Protein AF-0000000065892935 (afdb_homodimer)

Sequence (692 aa):
MLELHRVSKSFNGRTVLSDIHLTLENSRRTAIVGPSGSGKTTLLRLIAGFETPDTGVITLNGQTLCDNGFSVPAHQRRIGYVPQDGALFPHLCIADNIAFGLKGSKAEKQKRVDELMALVSLPTHLQKHSPHEISGGQQQRVALARALAQRPALMLLDEPFSALDTGLRAATRKAVMDVLQQANVASILVTHDQGEALSFADRVVVMREGQLSQSGSPWALYHQPNSEDIATFLGETLILNAQIDGGKADCLLGRIAVDRPTANGRVRIMLRPEQITIQDTEITSTAHMRATIRNVEFSGFVSTLTLRIHNAEADVIELKTVSHAAFIVGQQVSLSVNGAAHVFSQMLELHRVSKSFNGRTVLSDIHLTLENSRRTAIVGPSGSGKTTLLRLIAGFETPDTGVITLNGQTLCDNGFSVPAHQRRIGYVPQDGALFPHLCIADNIAFGLKGSKAEKQKRVDELMALVSLPTHLQKHSPHEISGGQQQRVALARALAQRPALMLLDEPFSALDTGLRAATRKAVMDVLQQANVASILVTHDQGEALSFADRVVVMREGQLSQSGSPWALYHQPNSEDIATFLGETLILNAQIDGGKADCLLGRIAVDRPTANGRVRIMLRPEQITIQDTEITSTAHMRATIRNVEFSGFVSTLTLRIHNAEADVIELKTVSHAAFIVGQQVSLSVNGAAHVFSQ

Secondary structure (DSSP, 8-state):
-EEEEEEEEEETTEEEEEEEEEEE-TT-EEEEE--TTSSHHHHHHHHHTSS--SEEEEEETTEEEEETTEE--GGGTTEEEE-TT----TTS-HHHHHHTT--S-HHHHHHHHHHHHHHTT--GGGGG--GGGS-HHHHHHHHHHHHHHT--SEEEEESTTTTS-HHHHHHHHHHHHHHHHHHT-EEEEEES-HHHHHHH-SEEEEEETTEEEEEE-HHHHHHS-SSHHHHHHHS--EEEEEEEETTEEEETTEEEEBS-TT--EEEEEEE-GGGEEEEE--TT-TTSEEEEEEEEEEETTEEEEEEEE-SSS--EEEEEEE--TT--TT-EEEEEE-S-BEEPP-/-EEEEEEEEEETTEEEEEEEEEEE-TT-EEEEE--TTSSHHHHHHHHHTSS--SEEEEEETTEEEEETTEE--GGGTTEEEE-TT----TTS-HHHHHHTT--S-HHHHHHHHHHHHHHTT--GGGGG--GGGS-HHHHHHHHHHHHHHT--SEEEEESTTTTS-HHHHHHHHHHHHHHHHHHT-EEEEEES-HHHHHHH-SEEEEEETTEEEEEE-HHHHHHS-SSHHHHHHHS--EEEEEEEETTEEEETTEEEEBS-TT--EEEEEEE-GGGEEEEE--TT-TTSEEEEEEEEEEETTEEEEEEEE-SSS-EEEEEEEE--TT--TT-EEEEEE-S-BEEPP-

Solvent-accessible surface area (backbone atoms only — not comparable to full-atom values): 35914 Å² total; per-residue (Å²): 63,42,38,35,44,48,29,21,32,61,55,97,83,42,75,42,31,50,60,32,72,46,76,42,62,68,54,37,35,33,15,42,33,34,60,87,86,19,33,63,67,60,51,52,30,39,74,49,32,79,40,76,61,73,36,36,32,34,32,47,67,86,40,75,41,28,45,80,90,44,67,51,52,34,91,76,62,51,53,20,63,28,46,63,83,24,74,71,54,72,90,32,29,44,44,51,45,28,37,54,86,62,76,75,51,72,66,56,39,50,51,51,37,52,50,36,31,53,55,58,70,42,66,76,84,48,35,78,35,40,53,86,77,48,52,67,50,55,40,34,39,46,24,49,33,24,31,52,61,69,64,34,67,33,37,39,31,37,34,67,55,72,75,34,44,61,64,55,31,59,56,51,50,50,39,52,50,50,49,37,60,73,66,53,34,18,33,39,36,33,36,53,46,44,45,58,37,30,45,67,21,62,30,32,32,35,31,50,85,14,28,73,74,52,70,36,38,38,68,53,43,68,64,58,39,81,40,70,67,55,36,46,56,57,35,78,60,44,75,40,65,26,40,31,56,92,30,27,27,45,36,95,81,39,81,40,45,39,71,52,47,83,52,71,43,83,44,48,31,38,38,49,39,70,32,50,45,80,39,75,53,62,92,66,70,88,86,46,39,42,27,31,29,69,38,76,39,45,32,63,62,37,22,40,34,33,30,38,36,73,48,97,69,72,41,77,46,72,43,53,42,75,42,56,92,81,72,45,69,71,39,58,30,25,41,46,76,54,74,57,29,32,62,50,75,130,62,42,37,35,43,49,28,22,34,60,55,97,85,43,76,41,32,50,60,30,71,47,77,42,62,70,56,35,35,32,15,42,33,32,59,86,87,18,34,64,66,58,53,52,29,40,74,49,30,80,39,77,62,74,36,36,33,34,31,46,66,86,39,73,40,29,46,82,90,45,67,51,51,34,93,75,62,48,53,18,62,28,46,62,82,25,74,70,55,72,90,31,27,43,43,51,46,26,38,53,88,60,77,75,51,74,66,56,40,49,50,49,38,52,52,36,32,55,57,56,69,43,66,74,84,48,36,79,33,40,53,87,77,49,52,67,49,54,39,33,40,46,25,47,34,22,30,51,60,72,64,34,68,32,36,38,31,36,34,65,54,72,74,34,44,61,62,54,31,59,55,49,51,50,38,51,50,50,50,38,59,74,66,53,34,18,33,39,35,34,37,54,45,43,45,58,35,30,46,66,22,62,30,32,33,34,31,50,86,15,28,74,74,52,71,37,38,37,67,53,43,68,64,57,40,82,40,70,67,56,36,47,55,57,36,78,61,44,74,40,65,25,40,32,56,92,31,27,27,44,36,94,80,39,80,40,43,39,71,53,49,82,52,71,42,82,44,46,32,38,38,49,40,69,32,50,47,78,39,76,53,63,91,67,68,87,86,45,40,44,26,31,30,71,36,77,38,47,33,63,63,36,21,39,32,32,31,39,35,71,47,99,68,73,42,75,46,72,41,57,41,72,42,56,91,82,70,45,71,72,40,59,30,26,43,45,76,55,75,56,29,34,62,50,74,129

InterPro domains:
  IPR003439 ABC transporter-like, ATP-binding domain [PF00005] (17-161)
  IPR003439 ABC transporter-like, ATP-binding domain [PS50893] (2-234)
  IPR003593 AAA+ ATPase domain [SM00382] (26-211)
  IPR008995 Molybdate/tungstate binding, C-terminal [SSF50331] (239-339)
  IPR013611 Transport-associated OB, type 2 [PF08402] (270-343)
  IPR015853 ABC transporter, ferric cation import, FbpC [cd03259] (2-216)
  IPR017871 ABC transporter-like, conserved site [PS00211] (134-148)
  IPR027417 P-loop containing nucleoside triphosphate hydrolase [G3DSA:3.40.50.300] (1-237)
  IPR027417 P-loop containing nucleoside triphosphate hydrolase [SSF52540] (1-237)
  IPR050093 ABC Transporter, Small Molecule Importer [PTHR42781] (2-337)

Structure (mmCIF, N/CA/C/O backbone):
data_AF-0000000065892935-model_v1
#
loop_
_entity.id
_entity.type
_entity.pdbx_description
1 polymer 'Fe(3+) ions import ATP-binding protein FbpC 2'
#
loop_
_atom_site.group_PDB
_atom_site.id
_atom_site.type_symbol
_atom_site.label_atom_id
_atom_site.label_alt_id
_atom_site.label_comp_id
_atom_site.label_asym_id
_atom_site.label_entity_id
_atom_site.label_seq_id
_atom_site.pdbx_PDB_ins_code
_atom_site.Cartn_x
_atom_site.Cartn_y
_atom_site.Cartn_z
_atom_site.occupancy
_atom_site.B_iso_or_equiv
_atom_site.auth_seq_id
_atom_site.auth_comp_id
_atom_site.auth_asym_id
_atom_site.auth_atom_id
_atom_site.pdbx_PDB_model_num
ATOM 1 N N . MET A 1 1 ? -1.928 30.531 8.023 1 86.81 1 MET A N 1
ATOM 2 C CA . MET A 1 1 ? -2.953 29.703 8.648 1 86.81 1 MET A CA 1
ATOM 3 C C . MET A 1 1 ? -4.145 29.516 7.719 1 86.81 1 MET A C 1
ATOM 5 O O . MET A 1 1 ? -4.586 30.469 7.066 1 86.81 1 MET A O 1
ATOM 9 N N . LEU A 1 2 ? -4.574 28.297 7.469 1 92.56 2 LEU A N 1
ATOM 10 C CA . LEU A 1 2 ? -5.773 28 6.688 1 92.56 2 LEU A CA 1
ATOM 11 C C . LEU A 1 2 ? -6.961 27.719 7.602 1 92.56 2 LEU A C 1
ATOM 13 O O . LEU A 1 2 ? -6.832 27 8.594 1 92.56 2 LEU A O 1
ATOM 17 N N . GLU A 1 3 ? -8.102 28.375 7.25 1 94.94 3 GLU A N 1
ATOM 18 C CA . GLU A 1 3 ? -9.312 28.156 8.031 1 94.94 3 GLU A CA 1
ATOM 19 C C . GLU A 1 3 ? -10.516 27.922 7.125 1 94.94 3 GLU A C 1
ATOM 21 O O . GLU A 1 3 ? -10.758 28.688 6.188 1 94.94 3 GLU A O 1
ATOM 26 N N . LEU A 1 4 ? -11.148 26.891 7.359 1 95.31 4 LEU A N 1
ATOM 27 C CA . LEU A 1 4 ? -12.445 26.609 6.75 1 95.31 4 LEU A CA 1
ATOM 28 C C . LEU A 1 4 ? -13.562 26.672 7.793 1 95.31 4 LEU A C 1
ATOM 30 O O . LEU A 1 4 ? -13.477 26.016 8.836 1 95.31 4 LEU A O 1
ATOM 34 N N . HIS A 1 5 ? -14.539 27.5 7.512 1 95.25 5 HIS A N 1
ATOM 35 C CA . HIS A 1 5 ? -15.672 27.641 8.414 1 95.25 5 HIS A CA 1
ATOM 36 C C . HIS A 1 5 ? -16.984 27.266 7.715 1 95.25 5 HIS A C 1
ATOM 38 O O . HIS A 1 5 ? -17.453 28 6.84 1 95.25 5 HIS A O 1
ATOM 44 N N . ARG A 1 6 ? -17.641 26.188 8.164 1 95.12 6 ARG A N 1
ATOM 45 C CA . ARG A 1 6 ? -18.953 25.734 7.727 1 95.12 6 ARG A CA 1
ATOM 46 C C . ARG A 1 6 ? -19.016 25.609 6.207 1 95.12 6 ARG A C 1
ATOM 48 O O . ARG A 1 6 ? -19.953 26.109 5.578 1 95.12 6 ARG A O 1
ATOM 55 N N . VAL A 1 7 ? -18.016 25.016 5.668 1 95.5 7 VAL A N 1
ATOM 56 C CA . VAL A 1 7 ? -17.938 24.875 4.215 1 95.5 7 VAL A CA 1
ATOM 57 C C . VAL A 1 7 ? -18.75 23.672 3.764 1 95.5 7 VAL A C 1
ATOM 59 O O . VAL A 1 7 ? -18.641 22.594 4.336 1 95.5 7 VAL A O 1
ATOM 62 N N . SER A 1 8 ? -19.641 23.875 2.826 1 96.25 8 SER A N 1
ATOM 63 C CA . SER A 1 8 ? -20.453 22.797 2.258 1 96.25 8 SER A CA 1
ATOM 64 C C . SER A 1 8 ? -20.469 22.859 0.735 1 96.25 8 SER A C 1
ATOM 66 O O . SER A 1 8 ? -20.266 23.938 0.15 1 96.25 8 SER A O 1
ATOM 68 N N . LYS A 1 9 ? -20.594 21.766 0.117 1 95.56 9 LYS A N 1
ATOM 69 C CA . LYS A 1 9 ? -20.641 21.688 -1.341 1 95.56 9 LYS A CA 1
ATOM 70 C C . LYS A 1 9 ? -21.531 20.531 -1.799 1 95.56 9 LYS A C 1
ATOM 72 O O . LYS A 1 9 ? -21.469 19.438 -1.259 1 95.56 9 LYS A O 1
ATOM 77 N N . SER A 1 10 ? -22.375 20.797 -2.705 1 94.75 10 SER A N 1
ATOM 78 C CA . SER A 1 10 ? -23.234 19.797 -3.348 1 94.75 10 SER A CA 1
ATOM 79 C C . SER A 1 10 ? -23.094 19.844 -4.867 1 94.75 10 SER A C 1
ATOM 81 O O . SER A 1 10 ? -22.75 20.891 -5.426 1 94.75 10 SER A O 1
ATOM 83 N N . PHE A 1 11 ? -23.172 18.688 -5.461 1 89.94 11 PHE A N 1
ATOM 84 C CA . PHE A 1 11 ? -23.234 18.594 -6.914 1 89.94 11 PHE A CA 1
ATOM 85 C C . PHE A 1 11 ? -24.562 17.953 -7.348 1 89.94 11 PHE A C 1
ATOM 87 O O . PHE A 1 11 ? -24.906 16.859 -6.906 1 89.94 11 PHE A O 1
ATOM 94 N N . ASN A 1 12 ? -25.203 18.547 -8.227 1 89.56 12 ASN A N 1
ATOM 95 C CA . ASN A 1 12 ? -26.469 18.031 -8.758 1 89.56 12 ASN A CA 1
ATOM 96 C C . ASN A 1 12 ? -27.375 17.516 -7.648 1 89.56 12 ASN A C 1
ATOM 98 O O . ASN A 1 12 ? -27.875 16.391 -7.727 1 89.56 12 ASN A O 1
ATOM 102 N N . GLY A 1 13 ? -27.391 18.125 -6.562 1 87.12 13 GLY A N 1
ATOM 103 C CA . GLY A 1 13 ? -28.297 17.797 -5.477 1 87.12 13 GLY A CA 1
ATOM 104 C C . GLY A 1 13 ? -27.688 16.844 -4.457 1 87.12 13 GLY A C 1
ATOM 105 O O . GLY A 1 13 ? -28.281 16.578 -3.414 1 87.12 13 GLY A O 1
ATOM 106 N N . ARG A 1 14 ? -26.609 16.328 -4.699 1 86.88 14 ARG A N 1
ATOM 107 C CA . ARG A 1 14 ? -25.953 15.422 -3.758 1 86.88 14 ARG A CA 1
ATOM 108 C C . ARG A 1 14 ? -24.891 16.156 -2.936 1 86.88 14 ARG A C 1
ATOM 110 O O . ARG A 1 14 ? -23.969 16.734 -3.492 1 86.88 14 ARG A O 1
ATOM 117 N N . THR A 1 15 ? -25.125 16.125 -1.643 1 91.81 15 THR A N 1
ATOM 118 C CA . THR A 1 15 ? -24.172 16.781 -0.757 1 91.81 15 THR A CA 1
ATOM 119 C C . THR A 1 15 ? -22.875 15.977 -0.664 1 91.81 15 THR A C 1
ATOM 121 O O . THR A 1 15 ? -22.906 14.797 -0.306 1 91.81 15 THR A O 1
ATOM 124 N N . VAL A 1 16 ? -21.781 16.562 -0.982 1 91.69 16 VAL A N 1
ATOM 125 C CA . VAL A 1 16 ? -20.484 15.906 -0.97 1 91.69 16 VAL A CA 1
ATOM 126 C C . VAL A 1 16 ? -19.703 16.312 0.278 1 91.69 16 VAL A C 1
ATOM 128 O O . VAL A 1 16 ? -19.047 15.484 0.908 1 91.69 16 VAL A O 1
ATOM 131 N N . LEU A 1 17 ? -19.766 17.547 0.588 1 95.81 17 LEU A N 1
ATOM 132 C CA . LEU A 1 17 ? -19.156 18.094 1.802 1 95.81 17 LEU A CA 1
ATOM 133 C C . LEU A 1 17 ? -20.203 18.812 2.648 1 95.81 17 LEU A C 1
ATOM 135 O O . LEU A 1 17 ? -21 19.594 2.121 1 95.81 17 LEU A O 1
ATOM 139 N N . SER A 1 18 ? -20.203 18.5 3.895 1 95.81 18 SER A N 1
ATOM 140 C CA . SER A 1 18 ? -21.203 19.078 4.789 1 95.81 18 SER A CA 1
ATOM 141 C C . SER A 1 18 ? -20.547 19.703 6.012 1 95.81 18 SER A C 1
ATOM 143 O O . SER A 1 18 ? -19.969 19 6.848 1 95.81 18 SER A O 1
ATOM 145 N N . ASP A 1 19 ? -20.641 21.016 6.113 1 95.19 19 ASP A N 1
ATOM 146 C CA . ASP A 1 19 ? -20.312 21.75 7.324 1 95.19 19 ASP A CA 1
ATOM 147 C C . ASP A 1 19 ? -18.875 21.453 7.773 1 95.19 19 ASP 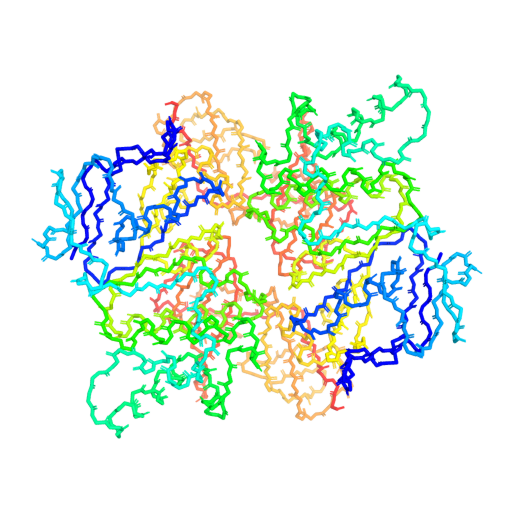A C 1
ATOM 149 O O . ASP A 1 19 ? -18.656 21.062 8.922 1 95.19 19 ASP A O 1
ATOM 153 N N . ILE A 1 20 ? -17.984 21.625 6.895 1 95.25 20 ILE A N 1
ATOM 154 C CA . ILE A 1 20 ? -16.594 21.312 7.137 1 95.25 20 ILE A CA 1
ATOM 155 C C . ILE A 1 20 ? -15.945 22.438 7.949 1 95.25 20 ILE A C 1
ATOM 157 O O . ILE A 1 20 ? -16.047 23.609 7.59 1 95.25 20 ILE A O 1
ATOM 161 N N . HIS A 1 21 ? -15.383 22.109 9.086 1 94.31 21 HIS A N 1
ATOM 162 C CA . HIS A 1 21 ? -14.539 22.984 9.898 1 94.31 21 HIS A CA 1
ATOM 163 C C . HIS A 1 21 ? -13.109 22.469 9.961 1 94.31 21 HIS A C 1
ATOM 165 O O . HIS A 1 21 ? -12.875 21.328 10.367 1 94.31 21 HIS A O 1
ATOM 171 N N . LEU A 1 22 ? -12.195 23.312 9.539 1 91.81 22 LEU A N 1
ATOM 172 C CA . LEU A 1 22 ? -10.797 22.906 9.531 1 91.81 22 LEU A CA 1
ATOM 173 C C . LEU A 1 22 ? -9.883 24.094 9.781 1 91.81 22 LEU A C 1
ATOM 175 O O . LEU A 1 22 ? -10.102 25.172 9.227 1 91.81 22 LEU A O 1
ATOM 179 N N . THR A 1 23 ? -8.969 23.984 10.672 1 90.25 23 THR A N 1
ATOM 180 C CA . THR A 1 23 ? -7.945 24.984 10.914 1 90.25 23 THR A CA 1
ATOM 181 C C . THR A 1 23 ? -6.555 24.375 10.852 1 90.25 23 THR A C 1
ATOM 183 O O . THR A 1 23 ? -6.289 23.359 11.5 1 90.25 23 THR A O 1
ATOM 186 N N . LEU A 1 24 ? -5.766 24.891 10.023 1 86.06 24 LEU A N 1
ATOM 187 C CA . LEU A 1 24 ? -4.383 24.453 9.891 1 86.06 24 LEU A CA 1
ATOM 188 C C . LEU A 1 24 ? -3.416 25.594 10.203 1 86.06 24 LEU A C 1
ATOM 190 O O . LEU A 1 24 ? -3.547 26.688 9.664 1 86.06 24 LEU A O 1
ATOM 194 N N . GLU A 1 25 ? -2.514 25.25 11.125 1 81.88 25 GLU A N 1
ATOM 195 C CA . GLU A 1 25 ? -1.486 26.234 11.461 1 81.88 25 GLU A CA 1
ATOM 196 C C . GLU A 1 25 ? -0.409 26.297 10.375 1 81.88 25 GLU A C 1
ATOM 198 O O . GLU A 1 25 ? -0.224 25.328 9.625 1 81.88 25 GLU A O 1
ATOM 203 N N . ASN A 1 26 ? 0.327 27.375 10.383 1 77.5 26 ASN A N 1
ATOM 204 C CA . ASN A 1 26 ? 1.416 27.562 9.43 1 77.5 26 ASN A CA 1
ATOM 205 C C . ASN A 1 26 ? 2.541 26.562 9.664 1 77.5 26 ASN A C 1
ATOM 207 O O . ASN A 1 26 ? 2.838 26.203 10.805 1 77.5 26 ASN A O 1
ATOM 211 N N . SER A 1 27 ? 3.123 26.125 8.609 1 71.62 27 SER A N 1
ATOM 212 C CA . SER A 1 27 ? 4.297 25.25 8.602 1 71.62 27 SER A CA 1
ATOM 213 C C . SER A 1 27 ? 3.955 23.859 9.125 1 71.62 27 SER A C 1
ATOM 215 O O . SER A 1 27 ? 4.844 23.125 9.555 1 71.62 27 SER A O 1
ATOM 217 N N . ARG A 1 28 ? 2.658 23.5 9.102 1 84.56 28 ARG A N 1
ATOM 218 C CA . ARG A 1 28 ? 2.266 22.172 9.516 1 84.56 28 ARG A CA 1
ATOM 219 C C . ARG A 1 28 ? 1.947 21.281 8.312 1 84.56 28 ARG A C 1
ATOM 221 O O . ARG A 1 28 ? 1.568 21.781 7.254 1 84.56 28 ARG A O 1
ATOM 228 N N . ARG A 1 29 ? 2.268 20.125 8.523 1 90.38 29 ARG A N 1
ATOM 229 C CA . ARG A 1 29 ? 1.86 19.109 7.555 1 90.38 29 ARG A CA 1
ATOM 230 C C . ARG A 1 29 ? 0.602 18.391 8.016 1 90.38 29 ARG A C 1
ATOM 232 O O . ARG A 1 29 ? 0.603 17.734 9.062 1 90.38 29 ARG A O 1
ATOM 239 N N . THR A 1 30 ? -0.402 18.531 7.223 1 93.81 30 THR A N 1
ATOM 240 C CA . THR A 1 30 ? -1.68 17.906 7.543 1 93.81 30 THR A CA 1
ATOM 241 C C . THR A 1 30 ? -2.043 16.844 6.5 1 93.81 30 THR A C 1
ATOM 243 O O . THR A 1 30 ? -1.854 17.062 5.301 1 93.81 30 THR A O 1
ATOM 246 N N . ALA A 1 31 ? -2.479 15.734 6.957 1 95.31 31 ALA A N 1
ATOM 247 C CA . ALA A 1 31 ? -3 14.703 6.059 1 95.31 31 ALA A CA 1
ATOM 248 C C . ALA A 1 31 ? -4.496 14.5 6.273 1 95.31 31 ALA A C 1
ATOM 250 O O . ALA A 1 31 ? -4.965 14.445 7.414 1 95.31 31 ALA A O 1
ATOM 251 N N . ILE A 1 32 ? -5.211 14.523 5.234 1 94.88 32 ILE A N 1
ATOM 252 C CA . ILE A 1 32 ? -6.625 14.164 5.242 1 94.88 32 ILE A CA 1
ATOM 253 C C . ILE A 1 32 ? -6.805 12.766 4.656 1 94.88 32 ILE A C 1
ATOM 255 O O . ILE A 1 32 ? -6.465 12.523 3.496 1 94.88 32 ILE A O 1
ATOM 259 N N . VAL A 1 33 ? -7.293 11.914 5.504 1 93.31 33 VAL A N 1
ATOM 260 C CA . VAL A 1 33 ? -7.441 10.523 5.082 1 93.31 33 VAL A CA 1
ATOM 261 C C . VAL A 1 33 ? -8.914 10.117 5.137 1 93.31 33 VAL A C 1
ATOM 263 O O . VAL A 1 33 ? -9.672 10.625 5.969 1 93.31 33 VAL A O 1
ATOM 266 N N . GLY A 1 34 ? -9.312 9.289 4.234 1 88.88 34 GLY A N 1
ATOM 267 C CA . GLY A 1 34 ? -10.68 8.797 4.133 1 88.88 34 GLY A CA 1
ATOM 268 C C . GLY A 1 34 ? -10.891 7.871 2.949 1 88.88 34 GLY A C 1
ATOM 269 O O . GLY A 1 34 ? -10.039 7.785 2.061 1 88.88 34 GLY A O 1
ATOM 270 N N . PRO A 1 35 ? -11.953 7.121 3.033 1 82.19 35 PRO A N 1
ATOM 271 C CA . PRO A 1 35 ? -12.234 6.211 1.92 1 82.19 35 PRO A CA 1
ATOM 272 C C . PRO A 1 35 ? -12.508 6.949 0.611 1 82.19 35 PRO A C 1
ATOM 274 O O . PRO A 1 35 ? -12.648 8.18 0.606 1 82.19 35 PRO A O 1
ATOM 277 N N . SER A 1 36 ? -12.438 6.18 -0.424 1 76.75 36 SER A N 1
ATOM 278 C CA . SER A 1 36 ? -12.766 6.766 -1.721 1 76.75 36 SER A CA 1
ATOM 279 C C . SER A 1 36 ? -14.164 7.363 -1.719 1 76.75 36 SER A C 1
ATOM 281 O O . SER A 1 36 ? -15.094 6.781 -1.159 1 76.75 36 SER A O 1
ATOM 283 N N . GLY A 1 37 ? -14.297 8.469 -2.26 1 77 37 GLY A N 1
ATOM 284 C CA . GLY A 1 37 ? -15.602 9.102 -2.379 1 77 37 GLY A CA 1
ATOM 285 C C . GLY A 1 37 ? -15.984 9.914 -1.154 1 77 37 GLY A C 1
ATOM 286 O O . GLY A 1 37 ? -17.109 10.406 -1.059 1 77 37 GLY A O 1
ATOM 287 N N . SER A 1 38 ? -15.086 10.07 -0.244 1 85.06 38 SER A N 1
ATOM 288 C CA . SER A 1 38 ? -15.422 10.766 0.994 1 85.06 38 SER A CA 1
ATOM 289 C C . SER A 1 38 ? -15.414 12.281 0.8 1 85.06 38 SER A C 1
ATOM 291 O O . SER A 1 38 ? -15.852 13.023 1.679 1 85.06 38 SER A O 1
ATOM 293 N N . GLY A 1 39 ? -14.891 12.781 -0.336 1 89.81 39 GLY A N 1
ATOM 294 C CA . GLY A 1 39 ? -14.922 14.203 -0.626 1 89.81 39 GLY A CA 1
ATOM 295 C C . GLY A 1 39 ? -13.562 14.867 -0.501 1 89.81 39 GLY A C 1
ATOM 296 O O . GLY A 1 39 ? -13.461 16.094 -0.582 1 89.81 39 GLY A O 1
ATOM 297 N N . LYS A 1 40 ? -12.516 14.117 -0.286 1 92.06 40 LYS A N 1
ATOM 298 C CA . LYS A 1 40 ? -11.18 14.648 -0.055 1 92.06 40 LYS A CA 1
ATOM 299 C C . LYS A 1 40 ? -10.734 15.539 -1.213 1 92.06 40 LYS A C 1
ATOM 301 O O . LYS A 1 40 ? -10.281 16.672 -0.999 1 92.06 40 LYS A O 1
ATOM 306 N N . THR A 1 41 ? -10.938 15.047 -2.438 1 89.44 41 THR A N 1
ATOM 307 C CA . THR A 1 41 ? -10.539 15.797 -3.625 1 89.44 41 THR A CA 1
ATOM 308 C C . THR A 1 41 ? -11.367 17.078 -3.758 1 89.44 41 THR A C 1
ATOM 310 O O . THR A 1 41 ? -10.828 18.141 -4.086 1 89.44 41 THR A O 1
ATOM 313 N N . THR A 1 42 ? -12.633 16.984 -3.549 1 92.88 42 THR A N 1
ATOM 314 C CA . THR A 1 42 ? -13.508 18.156 -3.596 1 92.88 42 THR A CA 1
ATOM 315 C C . THR A 1 42 ? -13.039 19.219 -2.602 1 92.88 42 THR A C 1
ATOM 317 O O . THR A 1 42 ? -12.992 20.406 -2.928 1 92.88 42 THR A O 1
ATOM 320 N N . LEU A 1 43 ? -12.695 18.75 -1.457 1 94.88 43 LEU A N 1
ATOM 321 C CA . LEU A 1 43 ? -12.211 19.672 -0.43 1 94.88 43 LEU A CA 1
ATOM 322 C C . LEU A 1 43 ? -10.969 20.406 -0.903 1 94.88 43 LEU A C 1
ATOM 324 O O . LEU A 1 43 ? -10.883 21.641 -0.771 1 94.88 43 LEU A O 1
ATOM 328 N N . LEU A 1 44 ? -9.992 19.703 -1.475 1 95.12 44 LEU A N 1
ATOM 329 C CA . LEU A 1 44 ? -8.766 20.328 -1.972 1 95.12 44 LEU A CA 1
ATOM 330 C C . LEU A 1 44 ? -9.078 21.344 -3.074 1 95.12 44 LEU A C 1
ATOM 332 O O . LEU A 1 44 ? -8.484 22.422 -3.121 1 95.12 44 LEU A O 1
ATOM 336 N N . ARG A 1 45 ? -10.023 21.016 -3.879 1 94.38 45 ARG A N 1
ATOM 337 C CA . ARG A 1 45 ? -10.383 21.891 -4.996 1 94.38 45 ARG A CA 1
ATOM 338 C C . ARG A 1 45 ? -11.062 23.156 -4.508 1 94.38 45 ARG A C 1
ATOM 340 O O . ARG A 1 45 ? -10.914 24.219 -5.121 1 94.38 45 ARG A O 1
ATOM 347 N N . LEU A 1 46 ? -11.812 23.031 -3.486 1 95.38 46 LEU A N 1
ATOM 348 C CA . LEU A 1 46 ? -12.406 24.219 -2.881 1 95.38 46 LEU A CA 1
ATOM 349 C C . LEU A 1 46 ? -11.336 25.156 -2.33 1 95.38 46 LEU A C 1
ATOM 351 O O . LEU A 1 46 ? -11.398 26.375 -2.529 1 95.38 46 LEU A O 1
ATOM 355 N N . ILE A 1 47 ? -10.352 24.547 -1.675 1 95.56 47 ILE A N 1
ATOM 356 C CA . ILE A 1 47 ? -9.266 25.328 -1.09 1 95.56 47 ILE A CA 1
ATOM 357 C C . ILE A 1 47 ? -8.438 25.969 -2.199 1 95.56 47 ILE A C 1
ATOM 359 O O . ILE A 1 47 ? -8.102 27.156 -2.129 1 95.56 47 ILE A O 1
ATOM 363 N N . ALA A 1 48 ? -8.18 25.234 -3.238 1 94 48 ALA A N 1
ATOM 364 C CA . ALA A 1 48 ? -7.363 25.703 -4.355 1 94 48 ALA A CA 1
ATOM 365 C C . ALA A 1 48 ? -8.102 26.75 -5.184 1 94 48 ALA A C 1
ATOM 367 O O . ALA A 1 48 ? -7.484 27.516 -5.926 1 94 48 ALA A O 1
ATOM 368 N N . GLY A 1 49 ? -9.406 26.703 -5.16 1 94.31 49 GLY A N 1
ATOM 369 C CA . GLY A 1 49 ? -10.203 27.656 -5.902 1 94.31 49 GLY A CA 1
ATOM 370 C C . GLY A 1 49 ? -10.68 27.141 -7.246 1 94.31 49 GLY A C 1
ATOM 371 O O . GLY A 1 49 ? -11.133 27.906 -8.094 1 94.31 49 GLY A O 1
ATOM 372 N N . PHE A 1 50 ? -10.562 25.844 -7.434 1 92.81 50 PHE A N 1
ATOM 373 C CA . PHE A 1 50 ? -11.039 25.219 -8.664 1 92.81 50 PHE A CA 1
ATOM 374 C C . PHE A 1 50 ? -12.539 24.969 -8.594 1 92.81 50 PHE A C 1
ATOM 376 O O . PHE A 1 50 ? -13.188 24.734 -9.617 1 92.81 50 PHE A O 1
ATOM 383 N N . GLU A 1 51 ? -13.086 24.953 -7.434 1 92.06 51 GLU A N 1
ATOM 384 C CA . GLU A 1 51 ? -14.508 24.859 -7.137 1 92.06 51 GLU A CA 1
ATOM 385 C C . GLU A 1 51 ? -14.938 25.891 -6.102 1 92.06 51 GLU A C 1
ATOM 387 O O . GLU A 1 51 ? -14.109 26.375 -5.324 1 92.06 51 GLU A O 1
ATOM 392 N N . THR A 1 52 ? -16.172 26.266 -6.191 1 93.56 52 THR A N 1
ATOM 393 C CA . THR A 1 52 ? -16.719 27.219 -5.23 1 93.56 52 THR A CA 1
ATOM 394 C C . THR A 1 52 ? -17.656 26.531 -4.246 1 93.56 52 THR A C 1
ATOM 396 O O . THR A 1 52 ? -18.547 25.781 -4.652 1 93.56 52 THR A O 1
ATOM 399 N N . PRO A 1 53 ? -17.422 26.734 -3.051 1 95.25 53 PRO A N 1
ATOM 400 C CA . PRO A 1 53 ? -18.344 26.156 -2.074 1 95.25 53 PRO A CA 1
ATOM 401 C C . PRO A 1 53 ? -19.75 26.75 -2.158 1 95.25 53 PRO A C 1
ATOM 403 O O . PRO A 1 53 ? -19.906 27.875 -2.637 1 95.25 53 PRO A O 1
ATOM 406 N N . ASP A 1 54 ? -20.734 25.953 -1.73 1 94.56 54 ASP A N 1
ATOM 407 C CA . ASP A 1 54 ? -22.109 26.453 -1.664 1 94.56 54 ASP A CA 1
ATOM 408 C C . ASP A 1 54 ? -22.297 27.391 -0.464 1 94.56 54 ASP A C 1
ATOM 410 O O . ASP A 1 54 ? -23.016 28.375 -0.549 1 94.56 54 ASP A O 1
ATOM 414 N N . THR A 1 55 ? -21.672 27.016 0.591 1 94.5 55 THR A N 1
ATOM 415 C CA . THR A 1 55 ? -21.703 27.828 1.811 1 94.5 55 THR A CA 1
ATOM 416 C C . THR A 1 55 ? -20.375 27.734 2.545 1 94.5 55 THR A C 1
ATOM 418 O O . THR A 1 55 ? -19.562 26.844 2.279 1 94.5 55 THR A O 1
ATOM 421 N N . GLY A 1 56 ? -20.156 28.734 3.355 1 95.38 56 GLY A N 1
ATOM 422 C CA . GLY A 1 56 ? -18.984 28.719 4.215 1 95.38 56 GLY A CA 1
ATOM 423 C C . GLY A 1 56 ? -17.906 29.703 3.789 1 95.38 56 GLY A C 1
ATOM 424 O O . GLY A 1 56 ? -18.094 30.453 2.832 1 95.38 56 GLY A O 1
ATOM 425 N N . VAL A 1 57 ? -16.891 29.766 4.609 1 96.56 57 VAL A N 1
ATOM 426 C CA . VAL A 1 57 ? -15.812 30.734 4.398 1 96.56 57 VAL A CA 1
ATOM 427 C C . VAL A 1 57 ? -14.461 30.016 4.43 1 96.56 57 VAL A C 1
ATOM 429 O O . VAL A 1 57 ? -14.242 29.125 5.254 1 96.56 57 VAL A O 1
ATOM 432 N N . ILE A 1 58 ? -13.625 30.312 3.527 1 96.31 58 ILE A N 1
ATOM 433 C CA . ILE A 1 58 ? -12.242 29.844 3.496 1 96.31 58 ILE A CA 1
ATOM 434 C C . ILE A 1 58 ? -11.297 31.031 3.6 1 96.31 58 ILE A C 1
ATOM 436 O O . ILE A 1 58 ? -11.422 32 2.848 1 96.31 58 ILE A O 1
ATOM 440 N N . THR A 1 59 ? -10.43 30.984 4.547 1 95.62 59 THR A N 1
ATOM 441 C CA . THR A 1 59 ? -9.438 32.031 4.734 1 95.62 59 THR A CA 1
ATOM 442 C C . THR A 1 59 ? -8.031 31.438 4.785 1 95.62 59 THR A C 1
ATOM 444 O O . THR A 1 59 ? -7.836 30.328 5.273 1 95.62 59 THR A O 1
ATOM 447 N N . LEU A 1 60 ? -7.074 32.156 4.234 1 93.06 60 LEU A N 1
ATOM 448 C CA . LEU A 1 60 ? -5.664 31.781 4.254 1 93.06 60 LEU A CA 1
ATOM 449 C C . LEU A 1 60 ? -4.789 32.969 4.668 1 93.06 60 LEU A C 1
ATOM 451 O O . LEU A 1 60 ? -4.789 34 4.008 1 93.06 60 LEU A O 1
ATOM 455 N N . ASN A 1 61 ? -4.074 32.75 5.734 1 90.69 61 ASN A N 1
ATOM 456 C CA . ASN A 1 61 ? -3.201 33.781 6.27 1 90.69 61 ASN A CA 1
ATOM 457 C C . ASN A 1 61 ? -3.945 35.125 6.434 1 90.69 61 ASN A C 1
ATOM 459 O O . ASN A 1 61 ? -3.457 36.156 6.008 1 90.69 61 ASN A O 1
ATOM 463 N N . GLY A 1 62 ? -5.137 35 6.844 1 89.38 62 GLY A N 1
ATOM 464 C CA . GLY A 1 62 ? -5.918 36.188 7.137 1 89.38 62 GLY A CA 1
ATOM 465 C C . GLY A 1 62 ? -6.676 36.719 5.93 1 89.38 62 GLY A C 1
ATOM 466 O O . GLY A 1 62 ? -7.512 37.625 6.062 1 89.38 62 GLY A O 1
ATOM 467 N N . GLN A 1 63 ? -6.395 36.219 4.805 1 92.5 63 GLN A N 1
ATOM 468 C CA . GLN A 1 63 ? -7.082 36.656 3.594 1 92.5 63 GLN A CA 1
ATOM 469 C C . GLN A 1 63 ? -8.25 35.75 3.266 1 92.5 63 GLN A C 1
ATOM 471 O O . GLN A 1 63 ? -8.094 34.531 3.229 1 92.5 63 GLN A O 1
ATOM 476 N N . THR A 1 64 ? -9.359 36.375 3.027 1 94.94 64 THR A N 1
ATOM 477 C CA . THR A 1 64 ? -10.539 35.625 2.662 1 94.94 64 THR A CA 1
ATOM 478 C C . THR A 1 64 ? -10.453 35.156 1.211 1 94.94 64 THR A C 1
ATOM 480 O O . THR A 1 64 ? -10.32 35.969 0.299 1 94.94 64 THR A O 1
ATOM 483 N N . LEU A 1 65 ? -10.469 33.875 1.02 1 95.25 65 LEU A N 1
ATOM 484 C CA . LEU A 1 65 ? -10.422 33.281 -0.32 1 95.25 65 LEU A CA 1
ATOM 485 C C . LEU A 1 65 ? -11.82 33.125 -0.894 1 95.25 65 LEU A C 1
ATOM 487 O O . LEU A 1 65 ? -12.016 33.188 -2.109 1 95.25 65 LEU A O 1
ATOM 491 N N . CYS A 1 66 ? -12.695 32.75 -0.018 1 93.56 66 CYS A N 1
ATOM 492 C CA . CYS A 1 66 ? -14.094 32.594 -0.419 1 93.56 66 CYS A CA 1
ATOM 493 C C . CYS A 1 66 ? -15.031 32.938 0.736 1 93.56 66 CYS A C 1
ATOM 495 O O . CYS A 1 66 ? -14.734 32.625 1.891 1 93.56 66 CYS A O 1
ATOM 497 N N . ASP A 1 67 ? -16.109 33.719 0.429 1 91.94 67 ASP A N 1
ATOM 498 C CA . ASP A 1 67 ? -17.125 34.125 1.401 1 91.94 67 ASP A CA 1
ATOM 499 C C . ASP A 1 67 ? -18.469 34.375 0.723 1 91.94 67 ASP A C 1
ATOM 501 O O . ASP A 1 67 ? -18.703 35.438 0.172 1 91.94 67 ASP A O 1
ATOM 505 N N . ASN A 1 68 ? -19.422 33.594 0.926 1 83.31 68 ASN A N 1
ATOM 506 C CA . ASN A 1 68 ? -20.797 33.719 0.446 1 83.31 68 ASN A CA 1
ATOM 507 C C . ASN A 1 68 ? -20.891 34.625 -0.784 1 83.31 68 ASN A C 1
ATOM 509 O O . ASN A 1 68 ? -21.453 35.688 -0.722 1 83.31 68 ASN A O 1
ATOM 513 N N . GLY A 1 69 ? -20.391 34.25 -1.858 1 80.88 69 GLY A N 1
ATOM 514 C CA . GLY A 1 69 ? -20.5 34.969 -3.123 1 80.88 69 GLY A CA 1
ATOM 515 C C . GLY A 1 69 ? -19.172 35.5 -3.631 1 80.88 69 GLY A C 1
ATOM 516 O O . GLY A 1 69 ? -19.062 35.938 -4.781 1 80.88 69 GLY A O 1
ATOM 517 N N . PHE A 1 70 ? -18.266 35.625 -2.746 1 89.88 70 PHE A N 1
ATOM 518 C CA . PHE A 1 70 ? -16.922 36.062 -3.129 1 89.88 70 PHE A CA 1
ATOM 519 C C . PHE A 1 70 ? -15.977 34.875 -3.217 1 89.88 70 PHE A C 1
ATOM 521 O O . PHE A 1 70 ? -16.031 33.969 -2.385 1 89.88 70 PHE A O 1
ATOM 528 N N . SER A 1 71 ? -15.156 34.906 -4.309 1 92.94 71 SER A N 1
ATOM 529 C CA . SER A 1 71 ? -14.172 33.844 -4.438 1 92.94 71 SER A CA 1
ATOM 530 C C . SER A 1 71 ? -12.938 34.312 -5.199 1 92.94 71 SER A C 1
ATOM 532 O O . SER A 1 71 ? -13.055 34.844 -6.297 1 92.94 71 SER A O 1
ATOM 534 N N . VAL A 1 72 ? -11.82 34.25 -4.527 1 93.94 72 VAL A N 1
ATOM 535 C CA . VAL A 1 72 ? -10.555 34.531 -5.195 1 93.94 72 VAL A CA 1
ATOM 536 C C . VAL A 1 72 ? -10.227 33.406 -6.176 1 93.94 72 VAL A C 1
ATOM 538 O O . VAL A 1 72 ? -10.25 32.25 -5.809 1 93.94 72 VAL A O 1
ATOM 541 N N . PRO A 1 73 ? -9.945 33.781 -7.383 1 92.19 73 PRO A N 1
ATOM 542 C CA . PRO A 1 73 ? -9.609 32.719 -8.336 1 92.19 73 PRO A CA 1
ATOM 543 C C . PRO A 1 73 ? -8.32 31.984 -7.973 1 92.19 73 PRO A C 1
ATOM 545 O O . PRO A 1 73 ? -7.465 32.531 -7.277 1 92.19 73 PRO A O 1
ATOM 548 N N . ALA A 1 74 ? -8.18 30.766 -8.438 1 90.19 74 ALA A N 1
ATOM 549 C CA . ALA A 1 74 ? -7.098 29.859 -8.086 1 90.19 74 ALA A CA 1
ATOM 550 C C . ALA A 1 74 ? -5.734 30.5 -8.336 1 90.19 74 ALA A C 1
ATOM 552 O O . ALA A 1 74 ? -4.844 30.438 -7.484 1 90.19 74 ALA A O 1
ATOM 553 N N . HIS A 1 75 ? -5.582 31.188 -9.477 1 85.56 75 HIS A N 1
ATOM 554 C CA . HIS A 1 75 ? -4.285 31.703 -9.891 1 85.56 75 HIS A CA 1
ATOM 555 C C . HIS A 1 75 ? -3.838 32.875 -9.008 1 85.56 75 HIS A C 1
ATOM 557 O O . HIS A 1 75 ? -2.674 33.25 -9.039 1 85.56 75 HIS A O 1
ATOM 563 N N . GLN A 1 76 ? -4.734 33.344 -8.164 1 89.56 76 GLN A N 1
ATOM 564 C CA . GLN A 1 76 ? -4.422 34.469 -7.297 1 89.56 76 GLN A CA 1
ATOM 565 C C . GLN A 1 76 ? -4.27 34.031 -5.844 1 89.56 76 GLN A C 1
ATOM 567 O O . GLN A 1 76 ? -3.979 34.844 -4.965 1 89.56 76 GLN A O 1
ATOM 572 N N . ARG A 1 77 ? -4.406 32.781 -5.547 1 91.5 77 ARG A N 1
ATOM 573 C CA . ARG A 1 77 ? -4.398 32.281 -4.168 1 91.5 77 ARG A CA 1
ATOM 574 C C . ARG A 1 77 ? -2.984 31.953 -3.711 1 91.5 77 ARG A C 1
ATOM 576 O O . ARG A 1 77 ? -2.74 31.766 -2.516 1 91.5 77 ARG A O 1
ATOM 583 N N . ARG A 1 78 ? -2.068 31.844 -4.602 1 88.5 78 ARG A N 1
ATOM 584 C CA . ARG A 1 78 ? -0.686 31.469 -4.305 1 88.5 78 ARG A CA 1
ATOM 585 C C . ARG A 1 78 ? -0.612 30.109 -3.621 1 88.5 78 ARG A C 1
ATOM 587 O O . ARG A 1 78 ? 0.085 29.953 -2.617 1 88.5 78 ARG A O 1
ATOM 594 N N . ILE A 1 79 ? -1.426 29.25 -4.07 1 91.75 79 ILE A N 1
ATOM 595 C CA . ILE A 1 79 ? -1.464 27.891 -3.555 1 91.75 79 ILE A CA 1
ATOM 596 C C . ILE A 1 79 ? -0.904 26.922 -4.598 1 91.75 79 ILE A C 1
ATOM 598 O O . ILE A 1 79 ? -1.259 27 -5.777 1 91.75 79 ILE A O 1
ATOM 602 N N . GLY A 1 80 ? 0.09 26.156 -4.145 1 90.81 80 GLY A N 1
ATOM 603 C CA . GLY A 1 80 ? 0.556 25.062 -4.996 1 90.81 80 GLY A CA 1
ATOM 604 C C . GLY A 1 80 ? -0.353 23.844 -4.965 1 90.81 80 GLY A C 1
ATOM 605 O O . GLY A 1 80 ? -0.804 23.438 -3.895 1 90.81 80 GLY A O 1
ATOM 606 N N . TYR A 1 81 ? -0.623 23.312 -6.125 1 91.44 81 TYR A N 1
ATOM 607 C CA . TYR A 1 81 ? -1.523 22.172 -6.246 1 91.44 81 TYR A CA 1
ATOM 608 C C . TYR A 1 81 ? -0.907 21.078 -7.109 1 91.44 81 TYR A C 1
ATOM 610 O O . TYR A 1 81 ? -0.444 21.344 -8.219 1 91.44 81 TYR A O 1
ATOM 618 N N . VAL A 1 82 ? -0.845 19.922 -6.473 1 90.12 82 VAL A N 1
ATOM 619 C CA . VAL A 1 82 ? -0.424 18.75 -7.219 1 90.12 82 VAL A CA 1
ATOM 620 C C . VAL A 1 82 ? -1.597 17.781 -7.355 1 90.12 82 VAL A C 1
ATOM 622 O O . VAL A 1 82 ? -1.957 17.094 -6.398 1 90.12 82 VAL A O 1
ATOM 625 N N . PRO A 1 83 ? -2.098 17.688 -8.602 1 87.88 83 PRO A N 1
ATOM 626 C CA . PRO A 1 83 ? -3.207 16.766 -8.812 1 87.88 83 PRO A CA 1
ATOM 627 C C . PRO A 1 83 ? -2.75 15.305 -8.867 1 87.88 83 PRO A C 1
ATOM 629 O O . PRO A 1 83 ? -1.555 15.031 -9 1 87.88 83 PRO A O 1
ATOM 632 N N . GLN A 1 84 ? -3.721 14.469 -8.781 1 77.44 84 GLN A N 1
ATOM 633 C CA . GLN A 1 84 ? -3.471 13.031 -8.766 1 77.44 84 GLN A CA 1
ATOM 634 C C . GLN A 1 84 ? -2.76 12.586 -10.039 1 77.44 84 GLN A C 1
ATOM 636 O O . GLN A 1 84 ? -1.847 11.758 -9.992 1 77.44 84 GLN A O 1
ATOM 641 N N . ASP A 1 85 ? -3.062 13.148 -11.125 1 77.12 85 ASP A N 1
ATOM 642 C CA . ASP A 1 85 ? -2.479 12.734 -12.398 1 77.12 85 ASP A CA 1
ATOM 643 C C . ASP A 1 85 ? -1.3 13.625 -12.773 1 77.12 85 ASP A C 1
ATOM 645 O O . ASP A 1 85 ? -0.725 13.477 -13.852 1 77.12 85 ASP A O 1
ATOM 649 N N . GLY A 1 86 ? -0.901 14.461 -11.883 1 78.75 86 GLY A N 1
ATOM 650 C CA . GLY A 1 86 ? 0.209 15.375 -12.102 1 78.75 86 GLY A CA 1
ATOM 651 C C . GLY A 1 86 ? -0.15 16.547 -13 1 78.75 86 GLY A C 1
ATOM 652 O O . GLY A 1 86 ? 0.248 17.688 -12.734 1 78.75 86 GLY A O 1
ATOM 653 N N . ALA A 1 87 ? -0.878 16.266 -14.047 1 79.94 87 ALA A N 1
ATOM 654 C CA . ALA A 1 87 ? -1.389 17.266 -14.992 1 79.94 87 ALA A CA 1
ATOM 655 C C . ALA A 1 87 ? -0.25 18.078 -15.602 1 79.94 87 ALA A C 1
ATOM 657 O O . ALA A 1 87 ? -0.281 19.312 -15.586 1 79.94 87 ALA A O 1
ATOM 658 N N . LEU A 1 88 ? 0.758 17.391 -16.109 1 90.25 88 LEU A N 1
ATOM 659 C CA . LEU A 1 88 ? 1.872 18.078 -16.75 1 90.25 88 LEU A CA 1
ATOM 660 C C . LEU A 1 88 ? 1.461 18.625 -18.125 1 90.25 88 LEU A C 1
ATOM 662 O O . LEU A 1 88 ? 0.552 18.094 -18.766 1 90.25 88 LEU A O 1
ATOM 666 N N . PHE A 1 89 ? 2.068 19.734 -18.5 1 90.69 89 PHE A N 1
ATOM 667 C CA . PHE A 1 89 ? 1.848 20.266 -19.828 1 90.69 89 PHE A CA 1
ATOM 668 C C . PHE A 1 89 ? 2.529 19.391 -20.875 1 90.69 89 PHE A C 1
ATOM 670 O O . PHE A 1 89 ? 3.758 19.344 -20.953 1 90.69 89 PHE A O 1
ATOM 677 N N . PRO A 1 90 ? 1.714 18.781 -21.641 1 90.06 90 PRO A N 1
ATOM 678 C CA . PRO A 1 90 ? 2.291 17.812 -22.562 1 90.06 90 PRO A CA 1
ATOM 679 C C . PRO A 1 90 ? 3.195 18.453 -23.609 1 90.06 90 PRO A C 1
ATOM 681 O O . PRO A 1 90 ? 4.07 17.797 -24.172 1 90.06 90 PRO A O 1
ATOM 684 N N . HIS A 1 91 ? 3.002 19.734 -23.859 1 91.75 91 HIS A N 1
ATOM 685 C CA . HIS A 1 91 ? 3.729 20.422 -24.922 1 91.75 91 HIS A CA 1
ATOM 686 C C . HIS A 1 91 ? 5.016 21.031 -24.391 1 91.75 91 HIS A C 1
ATOM 688 O O . HIS A 1 91 ? 5.785 21.625 -25.156 1 91.75 91 HIS A O 1
ATOM 694 N N . LEU A 1 92 ? 5.262 20.984 -23.172 1 94 92 LEU A N 1
ATOM 695 C CA . LEU A 1 92 ? 6.473 21.531 -22.562 1 94 92 LEU A CA 1
ATOM 696 C C . LEU A 1 92 ? 7.418 20.406 -22.141 1 94 92 LEU A C 1
ATOM 698 O O . LEU A 1 92 ? 6.973 19.328 -21.766 1 94 92 LEU A O 1
ATOM 702 N N . CYS A 1 93 ? 8.602 20.75 -22.266 1 95.38 93 CYS A N 1
ATOM 703 C CA . CYS A 1 93 ? 9.578 19.797 -21.719 1 95.38 93 CYS A CA 1
ATOM 704 C C . CYS A 1 93 ? 9.578 19.844 -20.203 1 95.38 93 CYS A C 1
ATOM 706 O O . CYS A 1 93 ? 8.891 20.672 -19.594 1 95.38 93 CYS A O 1
ATOM 708 N N . ILE A 1 94 ? 10.273 19 -19.594 1 95.19 94 ILE A N 1
ATOM 709 C CA . ILE A 1 94 ? 10.289 18.844 -18.141 1 95.19 94 ILE A CA 1
ATOM 710 C C . ILE A 1 94 ? 10.758 20.156 -17.5 1 95.19 94 ILE A C 1
ATOM 712 O O . ILE A 1 94 ? 10.125 20.656 -16.562 1 95.19 94 ILE A O 1
ATOM 716 N N . ALA A 1 95 ? 11.82 20.703 -18.031 1 95.81 95 ALA A N 1
ATOM 717 C CA . ALA A 1 95 ? 12.352 21.953 -17.484 1 95.81 95 ALA A CA 1
ATOM 718 C C . ALA A 1 95 ? 11.328 23.078 -17.594 1 95.81 95 ALA A C 1
ATOM 720 O O . ALA A 1 95 ? 11.141 23.859 -16.656 1 95.81 95 ALA A O 1
ATOM 721 N N . ASP A 1 96 ? 10.648 23.109 -18.672 1 94.56 96 ASP A N 1
ATOM 722 C CA . ASP A 1 96 ? 9.664 24.156 -18.906 1 94.56 96 ASP A CA 1
ATOM 723 C C . ASP A 1 96 ? 8.43 23.953 -18.031 1 94.56 96 ASP A C 1
ATOM 725 O O . ASP A 1 96 ? 7.789 24.922 -17.609 1 94.56 96 ASP A O 1
ATOM 729 N N . ASN A 1 97 ? 8.109 22.719 -17.875 1 95.12 97 ASN A N 1
ATOM 730 C CA . ASN A 1 97 ? 7.035 22.422 -16.922 1 95.12 97 ASN A CA 1
ATOM 731 C C . ASN A 1 97 ? 7.34 22.984 -15.539 1 95.12 97 ASN A C 1
ATOM 733 O O . ASN A 1 97 ? 6.504 23.672 -14.945 1 95.12 97 ASN A O 1
ATOM 737 N N . ILE A 1 98 ? 8.523 22.719 -15.133 1 93.88 98 ILE A N 1
ATOM 738 C CA . ILE A 1 98 ? 8.93 23.141 -13.797 1 93.88 98 ILE A CA 1
ATOM 739 C C . ILE A 1 98 ? 9.039 24.656 -13.734 1 93.88 98 ILE A C 1
ATOM 741 O O . ILE A 1 98 ? 8.664 25.281 -12.742 1 93.88 98 ILE A O 1
ATOM 745 N N . ALA A 1 99 ? 9.484 25.25 -14.805 1 93.69 99 ALA A N 1
ATOM 746 C CA . ALA A 1 99 ? 9.734 26.688 -14.836 1 93.69 99 ALA A CA 1
ATOM 747 C C . ALA A 1 99 ? 8.453 27.469 -15.125 1 93.69 99 ALA A C 1
ATOM 749 O O . ALA A 1 99 ? 8.438 28.688 -15.086 1 93.69 99 ALA A O 1
ATOM 750 N N . PHE A 1 100 ? 7.469 26.688 -15.305 1 89.56 100 PHE A N 1
ATOM 751 C CA . PHE A 1 100 ? 6.238 27.359 -15.727 1 89.56 100 PHE A CA 1
ATOM 752 C C . PHE A 1 100 ? 5.762 28.328 -14.656 1 89.56 100 PHE A C 1
ATOM 754 O O . PHE A 1 100 ? 5.59 27.969 -13.5 1 89.56 100 PHE A O 1
ATOM 761 N N . GLY A 1 101 ? 5.617 29.5 -14.969 1 82.5 101 GLY A N 1
ATOM 762 C CA . GLY A 1 101 ? 5.113 30.5 -14.047 1 82.5 101 GLY A CA 1
ATOM 763 C C . GLY A 1 101 ? 6.211 31.219 -13.289 1 82.5 101 GLY A C 1
ATOM 764 O O . GLY A 1 101 ? 5.941 32.188 -12.555 1 82.5 101 GLY A O 1
ATOM 765 N N . LEU A 1 102 ? 7.434 30.719 -13.453 1 89.44 102 LEU A N 1
ATOM 766 C CA . LEU A 1 102 ? 8.547 31.391 -12.781 1 89.44 102 LEU A CA 1
ATOM 767 C C . LEU A 1 102 ? 8.867 32.719 -13.445 1 89.44 102 LEU A C 1
ATOM 769 O O . LEU A 1 102 ? 8.82 32.844 -14.672 1 89.44 102 LEU A O 1
ATOM 773 N N . LYS A 1 103 ? 9.125 33.656 -12.633 1 87 103 LYS A N 1
ATOM 774 C CA . LYS A 1 103 ? 9.555 34.969 -13.125 1 87 103 LYS A CA 1
ATOM 775 C C . LYS A 1 103 ? 11.07 35.125 -12.992 1 87 103 LYS A C 1
ATOM 777 O O . LYS A 1 103 ? 11.703 34.438 -12.195 1 87 103 LYS A O 1
ATOM 782 N N . GLY A 1 104 ? 11.672 35.844 -13.836 1 90 104 GLY A N 1
ATOM 783 C CA . GLY A 1 104 ? 13.102 36.125 -13.773 1 90 104 GLY A CA 1
ATOM 784 C C . GLY A 1 104 ? 13.82 35.844 -15.078 1 90 104 GLY A C 1
ATOM 785 O O . GLY A 1 104 ? 13.18 35.594 -16.109 1 90 104 GLY A O 1
ATOM 786 N N . SER A 1 105 ? 15.078 36 -15.008 1 92.62 105 SER A N 1
ATOM 787 C CA . SER A 1 105 ? 15.906 35.75 -16.188 1 92.62 105 SER A CA 1
ATOM 788 C C . SER A 1 105 ? 16.016 34.281 -16.516 1 92.62 105 SER A C 1
ATOM 790 O O . SER A 1 105 ? 15.664 33.438 -15.68 1 92.62 105 SER A O 1
ATOM 792 N N . LYS A 1 106 ? 16.391 34.031 -17.75 1 92.19 106 LYS A N 1
ATOM 793 C CA . LYS A 1 106 ? 16.578 32.656 -18.172 1 92.19 106 LYS A CA 1
ATOM 794 C C . LYS A 1 106 ? 17.562 31.906 -17.266 1 92.19 106 LYS A C 1
ATOM 796 O O . LYS A 1 106 ? 17.344 30.75 -16.922 1 92.19 106 LYS A O 1
ATOM 801 N N . ALA A 1 107 ? 18.484 32.625 -16.875 1 93.06 107 ALA A N 1
ATOM 802 C CA . ALA A 1 107 ? 19.516 32.062 -16.016 1 93.06 107 ALA A CA 1
ATOM 803 C C . ALA A 1 107 ? 18.953 31.734 -14.633 1 93.06 107 ALA A C 1
ATOM 805 O O . ALA A 1 107 ? 19.266 30.688 -14.055 1 93.06 107 ALA A O 1
ATOM 806 N N . GLU A 1 108 ? 18.188 32.594 -14.117 1 92.31 108 GLU A N 1
ATOM 807 C CA . GLU A 1 108 ? 17.578 32.406 -12.805 1 92.31 108 GLU A CA 1
ATOM 808 C C . GLU A 1 108 ? 16.594 31.234 -12.828 1 92.31 108 GLU A C 1
ATOM 810 O O . GLU A 1 108 ? 16.562 30.422 -11.891 1 92.31 108 GLU A O 1
ATOM 815 N N . LYS A 1 109 ? 15.859 31.172 -13.859 1 93.19 109 LYS A N 1
ATOM 816 C CA . LYS A 1 109 ? 14.898 30.078 -14 1 93.19 109 LYS A CA 1
ATOM 817 C C . LYS A 1 109 ? 15.602 28.734 -14.094 1 93.19 109 LYS A C 1
ATOM 819 O O . LYS A 1 109 ? 15.18 27.766 -13.461 1 93.19 109 LYS A O 1
ATOM 824 N N . GLN A 1 110 ? 16.672 28.766 -14.844 1 93.81 110 GLN A N 1
ATOM 825 C CA . GLN A 1 110 ? 17.422 27.531 -15.008 1 93.81 110 GLN A CA 1
ATOM 826 C C . GLN A 1 110 ? 18.016 27.062 -13.68 1 93.81 110 GLN A C 1
ATOM 828 O O . GLN A 1 110 ? 18 25.875 -13.375 1 93.81 110 GLN A O 1
ATOM 833 N N . LYS A 1 111 ? 18.484 27.953 -12.961 1 93.44 111 LYS A N 1
ATOM 834 C CA . LYS A 1 111 ? 19.047 27.625 -11.648 1 93.44 111 LYS A CA 1
ATOM 835 C C . LYS A 1 111 ? 17.984 27.031 -10.734 1 93.44 111 LYS A C 1
ATOM 837 O O . LYS A 1 111 ? 18.25 26.047 -10.039 1 93.44 111 LYS A O 1
ATOM 842 N N . ARG A 1 112 ? 16.906 27.672 -10.766 1 91.56 112 ARG A N 1
ATOM 843 C CA . ARG A 1 112 ? 15.805 27.203 -9.938 1 91.56 112 ARG A CA 1
ATOM 844 C C . ARG A 1 112 ? 15.352 25.812 -10.367 1 91.56 112 ARG A C 1
ATOM 846 O O . ARG A 1 112 ? 15.078 24.953 -9.531 1 91.56 112 ARG A O 1
ATOM 853 N N . VAL A 1 113 ? 15.273 25.625 -11.633 1 93.62 113 VAL A N 1
ATOM 854 C CA . VAL A 1 113 ? 14.875 24.328 -12.18 1 93.62 113 VAL A CA 1
ATOM 855 C C . VAL A 1 113 ? 15.867 23.25 -11.75 1 93.62 113 VAL A C 1
ATOM 857 O O . VAL A 1 113 ? 15.469 22.172 -11.305 1 93.62 113 VAL A O 1
ATOM 860 N N . ASP A 1 114 ? 17.078 23.594 -11.82 1 93.56 114 ASP A N 1
ATOM 861 C CA . ASP A 1 114 ? 18.109 22.641 -11.43 1 93.56 114 ASP A CA 1
ATOM 862 C C . ASP A 1 114 ? 18 22.281 -9.953 1 93.56 114 ASP A C 1
ATOM 864 O O . ASP A 1 114 ? 18.125 21.109 -9.586 1 93.56 114 ASP A O 1
ATOM 868 N N . GLU A 1 115 ? 17.766 23.234 -9.203 1 88 115 GLU A N 1
ATOM 869 C CA . GLU A 1 115 ? 17.609 23.031 -7.77 1 88 115 GLU A CA 1
ATOM 870 C C . GLU A 1 115 ? 16.422 22.109 -7.473 1 88 115 GLU A C 1
ATOM 872 O O . GLU A 1 115 ? 16.547 21.188 -6.66 1 88 115 GLU A O 1
ATOM 877 N N . LEU A 1 116 ? 15.367 22.391 -8.094 1 86.94 116 LEU A N 1
ATOM 878 C CA . LEU A 1 116 ? 14.141 21.641 -7.836 1 86.94 116 LEU A CA 1
ATOM 879 C C . LEU A 1 116 ? 14.266 20.203 -8.344 1 86.94 116 LEU A C 1
ATOM 881 O O . LEU A 1 116 ? 13.781 19.266 -7.703 1 86.94 116 LEU A O 1
ATOM 885 N N . MET A 1 117 ? 14.898 20.047 -9.469 1 89.06 117 MET A N 1
ATOM 886 C CA . MET A 1 117 ? 15.109 18.703 -10 1 89.06 117 MET A CA 1
ATOM 887 C C . MET A 1 117 ? 15.961 17.875 -9.039 1 89.06 117 MET A C 1
ATOM 889 O O . MET A 1 117 ? 15.672 16.688 -8.812 1 89.06 117 MET A O 1
ATOM 893 N N . ALA A 1 118 ? 16.922 18.516 -8.523 1 84.06 118 ALA A N 1
ATOM 894 C CA . ALA A 1 118 ? 17.766 17.828 -7.543 1 84.06 118 ALA A CA 1
ATOM 895 C C . ALA A 1 118 ? 16.953 17.469 -6.297 1 84.06 118 ALA A C 1
ATOM 897 O O . ALA A 1 118 ? 17.094 16.375 -5.762 1 84.06 118 ALA A O 1
ATOM 898 N N . LEU A 1 119 ? 16.172 18.328 -5.973 1 76.56 119 LEU A N 1
ATOM 899 C CA . LEU A 1 119 ? 15.367 18.156 -4.762 1 76.56 119 LEU A CA 1
ATOM 900 C C . LEU A 1 119 ? 14.43 16.969 -4.891 1 76.56 119 LEU A C 1
ATOM 902 O O . LEU A 1 119 ? 14.234 16.219 -3.934 1 76.56 119 LEU A O 1
ATOM 906 N N . VAL A 1 120 ? 13.859 16.766 -6.066 1 78.19 120 VAL A N 1
ATOM 907 C CA . VAL A 1 120 ? 12.914 15.672 -6.262 1 78.19 120 VAL A CA 1
ATOM 908 C C . VAL A 1 120 ? 13.625 14.469 -6.879 1 78.19 120 VAL A C 1
ATOM 910 O O . VAL A 1 120 ? 12.984 13.57 -7.426 1 78.19 120 VAL A O 1
ATOM 913 N N . SER A 1 121 ? 14.938 14.492 -6.93 1 78.12 121 SER A N 1
ATOM 914 C CA . SER A 1 121 ? 15.781 13.391 -7.387 1 78.12 121 SER A CA 1
ATOM 915 C C . SER A 1 121 ? 15.492 13.039 -8.844 1 78.12 121 SER A C 1
ATOM 917 O O . SER A 1 121 ? 15.336 11.867 -9.18 1 78.12 121 SER A O 1
ATOM 919 N N . LEU A 1 122 ? 15.344 14.008 -9.586 1 83.81 122 LEU A N 1
ATOM 920 C CA . LEU A 1 122 ? 15.234 13.836 -11.031 1 83.81 122 LEU A CA 1
ATOM 921 C C . LEU A 1 122 ? 16.578 14.078 -11.711 1 83.81 122 LEU A C 1
ATOM 923 O O . LEU A 1 122 ? 17.219 15.094 -11.469 1 83.81 122 LEU A O 1
ATOM 927 N N . PRO A 1 123 ? 16.938 13.133 -12.508 1 87.88 123 PRO A N 1
ATOM 928 C CA . PRO A 1 123 ? 18.203 13.344 -13.219 1 87.88 123 PRO A CA 1
ATOM 929 C C . PRO A 1 123 ? 18.156 14.547 -14.148 1 87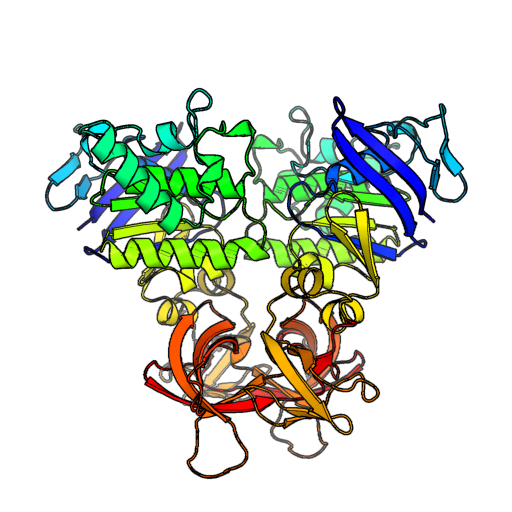.88 123 PRO A C 1
ATOM 931 O O . PRO A 1 123 ? 17.141 14.812 -14.781 1 87.88 123 PRO A O 1
ATOM 934 N N . THR A 1 124 ? 19.297 15.18 -14.289 1 89.94 124 THR A N 1
ATOM 935 C CA . THR A 1 124 ? 19.422 16.422 -15.055 1 89.94 124 THR A CA 1
ATOM 936 C C . THR A 1 124 ? 19.172 16.172 -16.531 1 89.94 124 THR A C 1
ATOM 938 O O . THR A 1 124 ? 18.641 17.047 -17.234 1 89.94 124 THR A O 1
ATOM 941 N N . HIS A 1 125 ? 19.438 15 -16.922 1 90 125 HIS A N 1
ATOM 942 C CA . HIS A 1 125 ? 19.344 14.727 -18.359 1 90 125 HIS A CA 1
ATOM 943 C C . HIS A 1 125 ? 17.875 14.688 -18.812 1 90 125 HIS A C 1
ATOM 945 O O . HIS A 1 125 ? 17.594 14.719 -20.016 1 90 125 HIS A O 1
ATOM 951 N N . LEU A 1 126 ? 16.969 14.68 -17.922 1 92 126 LEU A N 1
ATOM 952 C CA . LEU A 1 126 ? 15.555 14.586 -18.266 1 92 126 LEU A CA 1
ATOM 953 C C . LEU A 1 126 ? 14.977 15.961 -18.578 1 92 126 LEU A C 1
ATOM 955 O O . LEU A 1 126 ? 13.836 16.078 -19.031 1 92 126 LEU A O 1
ATOM 959 N N . GLN A 1 127 ? 15.719 16.984 -18.438 1 94.12 127 GLN A N 1
ATOM 960 C CA . GLN A 1 127 ? 15.227 18.344 -18.531 1 94.12 127 GLN A CA 1
ATOM 961 C C . GLN A 1 127 ? 14.562 18.609 -19.875 1 94.12 127 GLN A C 1
ATOM 963 O O . GLN A 1 127 ? 13.516 19.25 -19.953 1 94.12 127 GLN A O 1
ATOM 968 N N . LYS A 1 128 ? 15.125 18.031 -20.922 1 93.75 128 LYS A N 1
ATOM 969 C CA . LYS A 1 128 ? 14.656 18.344 -22.266 1 93.75 128 LYS A CA 1
ATOM 970 C C . LYS A 1 128 ? 13.641 17.312 -22.75 1 93.75 128 LYS A C 1
ATOM 972 O O . LYS A 1 128 ? 13.086 17.453 -23.844 1 93.75 128 LYS A O 1
ATOM 977 N N . HIS A 1 129 ? 13.352 16.422 -21.906 1 92.81 129 HIS A N 1
ATOM 978 C CA . HIS A 1 129 ? 12.383 15.391 -22.281 1 92.81 129 HIS A CA 1
ATOM 979 C C . HIS A 1 129 ? 10.953 15.906 -22.141 1 92.81 129 HIS A C 1
ATOM 981 O O . HIS A 1 129 ? 10.703 16.875 -21.422 1 92.81 129 HIS A O 1
ATOM 987 N N . SER A 1 130 ? 10.117 15.258 -22.906 1 92.25 130 SER A N 1
ATOM 988 C CA . SER A 1 130 ? 8.688 15.516 -22.766 1 92.25 130 SER A CA 1
ATOM 989 C C . SER A 1 130 ? 8.062 14.617 -21.703 1 92.25 130 SER A C 1
ATOM 991 O O . SER A 1 130 ? 8.602 13.555 -21.391 1 92.25 130 SER A O 1
ATOM 993 N N . PRO A 1 131 ? 6.934 15.016 -21.125 1 89.88 131 PRO A N 1
ATOM 994 C CA . PRO A 1 131 ? 6.266 14.227 -20.094 1 89.88 131 PRO A CA 1
ATOM 995 C C . PRO A 1 131 ? 5.969 12.797 -20.547 1 89.88 131 PRO A C 1
ATOM 997 O O . PRO A 1 131 ? 6.059 11.859 -19.75 1 89.88 131 PRO A O 1
ATOM 1000 N N . HIS A 1 132 ? 5.738 12.609 -21.797 1 82.31 132 HIS A N 1
ATOM 1001 C CA . HIS A 1 132 ? 5.371 11.289 -22.281 1 82.31 132 HIS A CA 1
ATOM 1002 C C . HIS A 1 132 ? 6.594 10.375 -22.375 1 82.31 132 HIS A C 1
ATOM 1004 O O . HIS A 1 132 ? 6.457 9.164 -22.531 1 82.31 132 HIS A O 1
ATOM 1010 N N . GLU A 1 133 ? 7.742 10.961 -22.266 1 84.31 133 GLU A N 1
ATOM 1011 C CA . GLU A 1 133 ? 8.984 10.219 -22.422 1 84.31 133 GLU A CA 1
ATOM 1012 C C . GLU A 1 133 ? 9.5 9.719 -21.062 1 84.31 133 GLU A C 1
ATOM 1014 O O . GLU A 1 133 ? 10.531 9.039 -21 1 84.31 133 GLU A O 1
ATOM 1019 N N . ILE A 1 134 ? 8.766 10.102 -20.062 1 81.19 134 ILE A N 1
ATOM 1020 C CA . ILE A 1 134 ? 9.25 9.703 -18.734 1 81.19 134 ILE A CA 1
ATOM 1021 C C . ILE A 1 134 ? 8.18 8.875 -18.031 1 81.19 134 ILE A C 1
ATOM 1023 O O . ILE A 1 134 ? 7.027 8.828 -18.469 1 81.19 134 ILE A O 1
ATOM 1027 N N . SER A 1 135 ? 8.578 8.195 -16.953 1 70.94 135 SER A N 1
ATOM 1028 C CA . SER A 1 135 ? 7.672 7.316 -16.219 1 70.94 135 SER A CA 1
ATOM 1029 C C . SER A 1 135 ? 6.656 8.125 -15.422 1 70.94 135 SER A C 1
ATOM 1031 O O . SER A 1 135 ? 6.848 9.32 -15.188 1 70.94 135 SER A O 1
ATOM 1033 N N . GLY A 1 136 ? 5.523 7.453 -15.016 1 72.06 136 GLY A N 1
ATOM 1034 C CA . GLY A 1 136 ? 4.512 8.078 -14.188 1 72.06 136 GLY A CA 1
ATOM 1035 C C . GLY A 1 136 ? 5.066 8.648 -12.891 1 72.06 136 GLY A C 1
ATOM 1036 O O . GLY A 1 136 ? 4.703 9.758 -12.492 1 72.06 136 GLY A O 1
ATOM 1037 N N . GLY A 1 137 ? 5.957 7.879 -12.328 1 73.31 137 GLY A N 1
ATOM 1038 C CA . GLY A 1 137 ? 6.598 8.367 -11.117 1 73.31 137 GLY A CA 1
ATOM 1039 C C . GLY A 1 137 ? 7.426 9.617 -11.352 1 73.31 137 GLY A C 1
ATOM 1040 O O . GLY A 1 137 ? 7.422 10.531 -10.516 1 73.31 137 GLY A O 1
ATOM 1041 N N . GLN A 1 138 ? 8.109 9.602 -12.422 1 78.75 138 GLN A N 1
ATOM 1042 C CA . GLN A 1 138 ? 8.883 10.781 -12.781 1 78.75 138 GLN A CA 1
ATOM 1043 C C . GLN A 1 138 ? 7.965 11.977 -13.062 1 78.75 138 GLN A C 1
ATOM 1045 O O . GLN A 1 138 ? 8.266 13.102 -12.656 1 78.75 138 GLN A O 1
ATOM 1050 N N . GLN A 1 139 ? 6.863 11.672 -13.68 1 84.06 139 GLN A N 1
ATOM 1051 C CA . GLN A 1 139 ? 5.902 12.734 -13.961 1 84.06 139 GLN A CA 1
ATOM 1052 C C . GLN A 1 139 ? 5.387 13.359 -12.664 1 84.06 139 GLN A C 1
ATOM 1054 O O . GLN A 1 139 ? 5.242 14.578 -12.578 1 84.06 139 GLN A O 1
ATOM 1059 N N . GLN A 1 140 ? 5.125 12.531 -11.75 1 80.19 140 GLN A N 1
ATOM 1060 C CA . GLN A 1 140 ? 4.652 13.031 -10.469 1 80.19 140 GLN A CA 1
ATOM 1061 C C . GLN A 1 140 ? 5.703 13.898 -9.789 1 80.19 140 GLN A C 1
ATOM 1063 O O . GLN A 1 140 ? 5.375 14.922 -9.18 1 80.19 140 GLN A O 1
ATOM 1068 N N . ARG A 1 141 ? 6.922 13.5 -9.875 1 80.81 141 ARG A N 1
ATOM 1069 C CA . ARG A 1 141 ? 8.008 14.281 -9.297 1 80.81 141 ARG A CA 1
ATOM 1070 C C . ARG A 1 141 ? 8.156 15.625 -10.008 1 80.81 141 ARG A C 1
ATOM 1072 O O . ARG A 1 141 ? 8.438 16.641 -9.375 1 80.81 141 ARG A O 1
ATOM 1079 N N . VAL A 1 142 ? 7.93 15.633 -11.25 1 89.12 142 VAL A N 1
ATOM 1080 C CA . VAL A 1 142 ? 7.941 16.875 -12.008 1 89.12 142 VAL A CA 1
ATOM 1081 C C . VAL A 1 142 ? 6.809 17.781 -11.531 1 89.12 142 VAL A C 1
ATOM 1083 O O . VAL A 1 142 ? 7.012 18.984 -11.336 1 89.12 142 VAL A O 1
ATOM 1086 N N . ALA A 1 143 ? 5.676 17.156 -11.344 1 88.62 143 ALA A N 1
ATOM 1087 C CA . ALA A 1 143 ? 4.52 17.922 -10.875 1 88.62 143 ALA A CA 1
ATOM 1088 C C . ALA A 1 143 ? 4.801 18.562 -9.516 1 88.62 14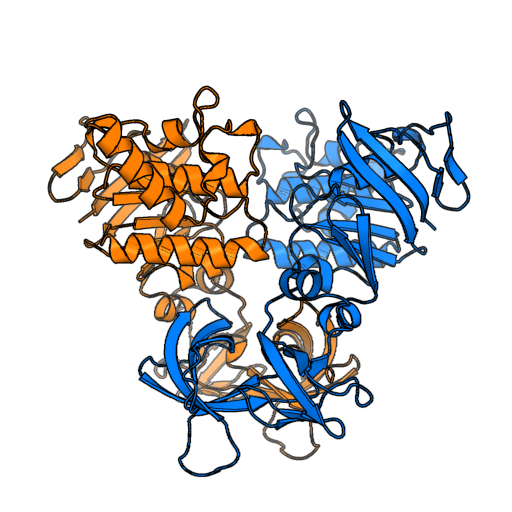3 ALA A C 1
ATOM 1090 O O . ALA A 1 143 ? 4.434 19.719 -9.281 1 88.62 143 ALA A O 1
ATOM 1091 N N . LEU A 1 144 ? 5.41 17.844 -8.688 1 84 144 LEU A N 1
ATOM 1092 C CA . LEU A 1 144 ? 5.77 18.328 -7.367 1 84 144 LEU A CA 1
ATOM 1093 C C . LEU A 1 144 ? 6.758 19.5 -7.469 1 84 144 LEU A C 1
ATOM 1095 O O . LEU A 1 144 ? 6.582 20.516 -6.809 1 84 144 LEU A O 1
ATOM 1099 N N . ALA A 1 145 ? 7.793 19.328 -8.281 1 86.81 145 ALA A N 1
ATOM 1100 C CA . ALA A 1 145 ? 8.781 20.375 -8.492 1 86.81 145 ALA A CA 1
ATOM 1101 C C . ALA A 1 145 ? 8.117 21.641 -9.023 1 86.81 145 ALA A C 1
ATOM 1103 O O . ALA A 1 145 ? 8.422 22.75 -8.57 1 86.81 145 ALA A O 1
ATOM 1104 N N . ARG A 1 146 ? 7.277 21.438 -9.922 1 90.44 146 ARG A N 1
ATOM 1105 C CA . ARG A 1 146 ? 6.566 22.578 -10.5 1 90.44 146 ARG A CA 1
ATOM 1106 C C . ARG A 1 146 ? 5.773 23.328 -9.438 1 90.44 146 ARG A C 1
ATOM 1108 O O . ARG A 1 146 ? 5.816 24.562 -9.367 1 90.44 146 ARG A O 1
ATOM 1115 N N . ALA A 1 147 ? 5.078 22.594 -8.656 1 86.88 147 ALA A N 1
ATOM 1116 C CA . ALA A 1 147 ? 4.258 23.203 -7.617 1 86.88 147 ALA A CA 1
ATOM 1117 C C . ALA A 1 147 ? 5.117 23.953 -6.613 1 86.88 147 ALA A C 1
ATOM 1119 O O . ALA A 1 147 ? 4.715 25.016 -6.117 1 86.88 147 ALA A O 1
ATOM 1120 N N . LEU A 1 148 ? 6.32 23.531 -6.371 1 85.44 148 LEU A N 1
ATOM 1121 C CA . LEU A 1 148 ? 7.227 24.125 -5.395 1 85.44 148 LEU A CA 1
ATOM 1122 C C . LEU A 1 148 ? 7.945 25.328 -5.984 1 85.44 148 LEU A C 1
ATOM 1124 O O . LEU A 1 148 ? 8.445 26.188 -5.25 1 85.44 148 LEU A O 1
ATOM 1128 N N . ALA A 1 149 ? 8.047 25.312 -7.246 1 87.06 149 ALA A N 1
ATOM 1129 C CA . ALA A 1 149 ? 8.836 26.328 -7.938 1 87.06 149 ALA A CA 1
ATOM 1130 C C . ALA A 1 149 ? 8.375 27.734 -7.566 1 87.06 149 ALA A C 1
ATOM 1132 O O . ALA A 1 149 ? 9.195 28.641 -7.414 1 87.06 149 ALA A O 1
ATOM 1133 N N . GLN A 1 150 ? 7.133 27.906 -7.344 1 81.56 150 GLN A N 1
ATOM 1134 C CA . GLN A 1 150 ? 6.594 29.25 -7.125 1 81.56 150 GLN A CA 1
ATOM 1135 C C . GLN A 1 150 ? 6.621 29.609 -5.645 1 81.56 150 GLN A C 1
ATOM 1137 O O . GLN A 1 150 ? 6.129 30.672 -5.254 1 81.56 150 GLN A O 1
ATOM 1142 N N . ARG A 1 151 ? 7.145 28.781 -4.809 1 81.19 151 ARG A N 1
ATOM 1143 C CA . ARG A 1 151 ? 7.258 29.016 -3.373 1 81.19 151 ARG A CA 1
ATOM 1144 C C . ARG A 1 151 ? 5.898 29.328 -2.76 1 81.19 151 ARG A C 1
ATOM 1146 O O . ARG A 1 151 ? 5.711 30.406 -2.182 1 81.19 151 ARG A O 1
ATOM 1153 N N . PRO A 1 152 ? 4.984 28.484 -2.891 1 86.38 152 PRO A N 1
ATOM 1154 C CA . PRO A 1 152 ? 3.615 28.703 -2.42 1 86.38 152 PRO A CA 1
ATOM 1155 C C . PRO A 1 152 ? 3.525 28.812 -0.898 1 86.38 152 PRO A C 1
ATOM 1157 O O . PRO A 1 152 ? 4.438 28.375 -0.192 1 86.38 152 PRO A O 1
ATOM 1160 N N . ALA A 1 153 ? 2.43 29.5 -0.477 1 84 153 ALA A N 1
ATOM 1161 C CA . ALA A 1 153 ? 2.164 29.594 0.956 1 84 153 ALA A CA 1
ATOM 1162 C C . ALA A 1 153 ? 1.589 28.281 1.495 1 84 153 ALA A C 1
ATOM 1164 O O . ALA A 1 153 ? 1.716 27.984 2.686 1 84 153 ALA A O 1
ATOM 1165 N N . LEU A 1 154 ? 0.949 27.578 0.607 1 92.06 154 LEU A N 1
ATOM 1166 C CA . LEU A 1 154 ? 0.294 26.312 0.942 1 92.06 154 LEU A CA 1
ATOM 1167 C C . LEU A 1 154 ? 0.415 25.312 -0.205 1 92.06 154 LEU A C 1
ATOM 1169 O O . LEU A 1 154 ? 0.253 25.688 -1.371 1 92.06 154 LEU A O 1
ATOM 1173 N N . MET A 1 155 ? 0.775 24.125 0.174 1 92.25 155 MET A N 1
ATOM 1174 C CA . MET A 1 155 ? 0.851 23.047 -0.814 1 92.25 155 MET A CA 1
ATOM 1175 C C . MET A 1 155 ? -0.29 22.062 -0.626 1 92.25 155 MET A C 1
ATOM 1177 O O . MET A 1 155 ? -0.536 21.594 0.487 1 92.25 155 MET A O 1
ATOM 1181 N N . LEU A 1 156 ? -1.02 21.828 -1.71 1 94.88 156 LEU A N 1
ATOM 1182 C CA . LEU A 1 156 ? -2.074 20.812 -1.724 1 94.88 156 LEU A CA 1
ATOM 1183 C C . LEU A 1 156 ? -1.672 19.609 -2.578 1 94.88 156 LEU A C 1
ATOM 1185 O O . LEU A 1 156 ? -1.391 19.766 -3.77 1 94.88 156 LEU A O 1
ATOM 1189 N N . LEU A 1 157 ? -1.624 18.469 -1.93 1 93.25 157 LEU A N 1
ATOM 1190 C CA . LEU A 1 157 ? -1.213 17.234 -2.604 1 93.25 157 LEU A CA 1
ATOM 1191 C C . LEU A 1 157 ? -2.365 16.234 -2.666 1 93.25 157 LEU A C 1
ATOM 1193 O O . LEU A 1 157 ? -2.797 15.719 -1.636 1 93.25 157 LEU A O 1
ATOM 1197 N N . ASP A 1 158 ? -2.803 15.977 -3.832 1 92.25 158 ASP A N 1
ATOM 1198 C CA . ASP A 1 158 ? -3.924 15.07 -4.039 1 92.25 158 ASP A CA 1
ATOM 1199 C C . ASP A 1 158 ? -3.441 13.703 -4.516 1 92.25 158 ASP A C 1
ATOM 1201 O O . ASP A 1 158 ? -3.305 13.477 -5.719 1 92.25 158 ASP A O 1
ATOM 1205 N N . GLU A 1 159 ? -3.201 12.797 -3.594 1 87.44 159 GLU A N 1
ATOM 1206 C CA . GLU A 1 159 ? -2.723 11.438 -3.826 1 87.44 159 GLU A CA 1
ATOM 1207 C C . GLU A 1 159 ? -1.456 11.438 -4.676 1 87.44 159 GLU A C 1
ATOM 1209 O O . GLU A 1 159 ? -1.371 10.711 -5.672 1 87.44 159 GLU A O 1
ATOM 1214 N N . PRO A 1 160 ? -0.46 12.125 -4.23 1 85.06 160 PRO A N 1
ATOM 1215 C CA . PRO A 1 160 ? 0.713 12.383 -5.066 1 85.06 160 PRO A CA 1
ATOM 1216 C C . PRO A 1 160 ? 1.567 11.133 -5.285 1 85.06 160 PRO A C 1
ATOM 1218 O O . PRO A 1 160 ? 2.412 11.109 -6.184 1 85.06 160 PRO A O 1
ATOM 1221 N N . PHE A 1 161 ? 1.295 10.07 -4.488 1 80.94 161 PHE A N 1
ATOM 1222 C CA . PHE A 1 161 ? 2.191 8.93 -4.555 1 80.94 161 PHE A CA 1
ATOM 1223 C C . PHE A 1 161 ? 1.443 7.68 -5.012 1 80.94 161 PHE A C 1
ATOM 1225 O O . PHE A 1 161 ? 1.987 6.574 -4.977 1 80.94 161 PHE A O 1
ATOM 1232 N N . SER A 1 162 ? 0.27 7.805 -5.473 1 74.75 162 SER A N 1
ATOM 1233 C CA . SER A 1 162 ? -0.601 6.676 -5.777 1 74.75 162 SER A CA 1
ATOM 1234 C C . SER A 1 162 ? -0.122 5.93 -7.02 1 74.75 162 SER A C 1
ATOM 1236 O O . SER A 1 162 ? -0.366 4.73 -7.16 1 74.75 162 SER A O 1
ATOM 1238 N N . ALA A 1 163 ? 0.56 6.645 -7.922 1 68.5 163 ALA A N 1
ATOM 1239 C CA . ALA A 1 163 ? 0.955 6.039 -9.188 1 68.5 163 ALA A CA 1
ATOM 1240 C C . ALA A 1 163 ? 2.354 5.434 -9.102 1 68.5 163 ALA A C 1
ATOM 1242 O O . ALA A 1 163 ? 2.848 4.844 -10.062 1 68.5 163 ALA A O 1
ATOM 1243 N N . LEU A 1 164 ? 2.906 5.598 -8 1 73.31 164 LEU A N 1
ATOM 1244 C CA . LEU A 1 164 ? 4.277 5.133 -7.828 1 73.31 164 LEU A CA 1
ATOM 1245 C C . LEU A 1 164 ? 4.305 3.691 -7.332 1 73.31 164 LEU A C 1
ATOM 1247 O O . LEU A 1 164 ? 3.436 3.281 -6.559 1 73.31 164 LEU A O 1
ATOM 1251 N N . ASP A 1 165 ? 5.262 2.928 -7.895 1 73.12 165 ASP A N 1
ATOM 1252 C CA . ASP A 1 165 ? 5.441 1.579 -7.363 1 73.12 165 ASP A CA 1
ATOM 1253 C C . ASP A 1 165 ? 5.941 1.615 -5.922 1 73.12 165 ASP A C 1
ATOM 1255 O O . ASP A 1 165 ? 6.414 2.65 -5.449 1 73.12 165 ASP A O 1
ATOM 1259 N N . THR A 1 166 ? 5.789 0.494 -5.156 1 70.25 166 THR A N 1
ATOM 1260 C CA . THR A 1 166 ? 6.035 0.424 -3.721 1 70.25 166 THR A CA 1
ATOM 1261 C C . THR A 1 166 ? 7.473 0.823 -3.4 1 70.25 166 THR A C 1
ATOM 1263 O O . THR A 1 166 ? 7.719 1.559 -2.443 1 70.25 166 THR A O 1
ATOM 1266 N N . GLY A 1 167 ? 8.453 0.425 -4.18 1 67.12 167 GLY A N 1
ATOM 1267 C CA . GLY A 1 167 ? 9.844 0.728 -3.898 1 67.12 167 GLY A CA 1
ATOM 1268 C C . GLY A 1 167 ? 10.172 2.203 -4.027 1 67.12 167 GLY A C 1
ATOM 1269 O O . GLY A 1 167 ? 10.875 2.764 -3.182 1 67.12 167 GLY A O 1
ATOM 1270 N N . LEU A 1 168 ? 9.562 2.822 -4.973 1 69.44 168 LEU A N 1
ATOM 1271 C CA . LEU A 1 168 ? 9.844 4.227 -5.242 1 69.44 168 LEU A CA 1
ATOM 1272 C C . LEU A 1 168 ? 8.984 5.133 -4.375 1 69.44 168 LEU A C 1
ATOM 1274 O O . LEU A 1 168 ? 9.359 6.273 -4.09 1 69.44 168 LEU A O 1
ATOM 1278 N N . ARG A 1 169 ? 7.887 4.578 -3.889 1 77.25 169 ARG A N 1
ATOM 1279 C CA . ARG A 1 169 ? 6.922 5.371 -3.133 1 77.25 169 ARG A CA 1
ATOM 1280 C C . ARG A 1 169 ? 7.531 5.879 -1.829 1 77.25 169 ARG A C 1
ATOM 1282 O O . ARG A 1 169 ? 7.473 7.074 -1.534 1 77.25 169 ARG A O 1
ATOM 1289 N N . ALA A 1 170 ? 8.211 5 -1.143 1 74.25 170 ALA A N 1
ATOM 1290 C CA . ALA A 1 170 ? 8.781 5.371 0.152 1 74.25 170 ALA A CA 1
ATOM 1291 C C . ALA A 1 170 ? 9.875 6.414 -0.009 1 74.25 170 ALA A C 1
ATOM 1293 O O . ALA A 1 170 ? 9.898 7.422 0.707 1 74.25 170 ALA A O 1
ATOM 1294 N N . ALA A 1 171 ? 10.688 6.23 -1.001 1 73.69 171 ALA A N 1
ATOM 1295 C CA . ALA A 1 171 ? 11.805 7.148 -1.235 1 73.69 171 ALA A CA 1
ATOM 1296 C C . ALA A 1 171 ? 11.305 8.516 -1.69 1 73.69 171 ALA A C 1
ATOM 1298 O O . ALA A 1 171 ? 11.797 9.547 -1.231 1 73.69 171 ALA A O 1
ATOM 1299 N N . THR A 1 172 ? 10.344 8.5 -2.574 1 76.31 172 THR A N 1
ATOM 1300 C CA . THR A 1 172 ? 9.805 9.758 -3.09 1 76.31 172 THR A CA 1
ATOM 1301 C C . THR A 1 172 ? 9.062 10.516 -1.996 1 76.31 172 THR A C 1
ATOM 1303 O O . THR A 1 172 ? 9.203 11.734 -1.878 1 76.31 172 THR A O 1
ATOM 1306 N N . ARG A 1 173 ? 8.312 9.797 -1.223 1 80.38 173 ARG A N 1
ATOM 1307 C CA . ARG A 1 173 ? 7.605 10.422 -0.115 1 80.38 173 ARG A CA 1
ATOM 1308 C C . ARG A 1 173 ? 8.57 11.109 0.837 1 80.38 173 ARG A C 1
ATOM 1310 O O . ARG A 1 173 ? 8.352 12.258 1.235 1 80.38 173 ARG A O 1
ATOM 1317 N N . LYS A 1 174 ? 9.586 10.43 1.123 1 78.5 174 LYS A N 1
ATOM 1318 C CA . LYS A 1 174 ? 10.586 10.992 2.02 1 78.5 174 LYS A CA 1
ATOM 1319 C C . LYS A 1 174 ? 11.211 12.25 1.421 1 78.5 174 LYS A C 1
ATOM 1321 O O . LYS A 1 174 ? 11.391 13.258 2.117 1 78.5 174 LYS A O 1
ATOM 1326 N N . ALA A 1 175 ? 11.523 12.148 0.237 1 75.06 175 ALA A N 1
ATOM 1327 C CA . ALA A 1 175 ? 12.125 13.289 -0.444 1 75.06 175 ALA A CA 1
ATOM 1328 C C . ALA A 1 175 ? 11.18 14.492 -0.424 1 75.06 175 ALA A C 1
ATOM 1330 O O . ALA A 1 175 ? 11.609 15.617 -0.169 1 75.06 175 ALA A O 1
ATOM 1331 N N . VAL A 1 176 ? 9.961 14.25 -0.726 1 77.44 176 VAL A N 1
ATOM 1332 C CA . VAL A 1 176 ? 8.953 15.312 -0.741 1 77.44 176 VAL A CA 1
ATOM 1333 C C . VAL A 1 176 ? 8.812 15.906 0.658 1 77.44 176 VAL A C 1
ATOM 1335 O O . VAL A 1 176 ? 8.789 17.125 0.82 1 77.44 176 VAL A O 1
ATOM 1338 N N . MET A 1 177 ? 8.781 15.094 1.649 1 81 177 MET A N 1
ATOM 1339 C CA . MET A 1 177 ? 8.672 15.555 3.031 1 81 177 MET A CA 1
ATOM 1340 C C . MET A 1 177 ? 9.867 16.422 3.41 1 81 177 MET A C 1
ATOM 1342 O O . MET A 1 177 ? 9.695 17.469 4.055 1 81 177 MET A O 1
ATOM 1346 N N . ASP A 1 178 ? 10.953 16.016 2.973 1 77.81 178 ASP A N 1
ATOM 1347 C CA . ASP A 1 178 ? 12.172 16.766 3.289 1 77.81 178 ASP A CA 1
ATOM 1348 C C . ASP A 1 178 ? 12.141 18.156 2.652 1 77.81 178 ASP A C 1
ATOM 1350 O O . ASP A 1 178 ? 12.492 19.141 3.293 1 77.81 178 ASP A O 1
ATOM 1354 N N . VAL A 1 179 ? 11.695 18.172 1.492 1 74.69 179 VAL A N 1
ATOM 1355 C CA . VAL A 1 179 ? 11.648 19.438 0.768 1 74.69 179 VAL A CA 1
ATOM 1356 C C . VAL A 1 179 ? 10.633 20.359 1.426 1 74.69 179 VAL A C 1
ATOM 1358 O O . VAL A 1 179 ? 10.914 21.547 1.63 1 74.69 179 VAL A O 1
ATOM 1361 N N . LEU A 1 180 ? 9.523 19.859 1.703 1 79.69 180 LEU A N 1
ATOM 1362 C CA . LEU A 1 180 ? 8.477 20.656 2.316 1 79.69 180 LEU A CA 1
ATOM 1363 C C . LEU A 1 180 ? 8.922 21.172 3.684 1 79.69 180 LEU A C 1
ATOM 1365 O O . LEU A 1 180 ? 8.648 22.328 4.039 1 79.69 180 LEU A O 1
ATOM 1369 N N . GLN A 1 181 ? 9.562 20.359 4.395 1 78.44 181 GLN A N 1
ATOM 1370 C CA . GLN A 1 181 ? 10.047 20.734 5.715 1 78.44 181 GLN A CA 1
ATOM 1371 C C . GLN A 1 181 ? 11.109 21.828 5.617 1 78.44 181 GLN A C 1
ATOM 1373 O O . GLN A 1 181 ? 11.07 22.812 6.367 1 78.44 181 GLN A O 1
ATOM 1378 N N . GLN A 1 182 ? 11.953 21.672 4.727 1 74.19 182 GLN A N 1
ATOM 1379 C CA . GLN A 1 182 ? 13.016 22.656 4.539 1 74.19 182 GLN A CA 1
ATOM 1380 C C . GLN A 1 182 ? 12.453 24 4.09 1 74.19 182 GLN A C 1
ATOM 1382 O O . GLN A 1 182 ? 12.953 25.047 4.492 1 74.19 182 GLN A O 1
ATOM 1387 N N . ALA A 1 183 ? 11.477 23.922 3.266 1 74.31 183 ALA A N 1
ATOM 1388 C CA . ALA A 1 183 ? 10.867 25.141 2.727 1 74.31 183 ALA A CA 1
ATOM 1389 C C . ALA A 1 183 ? 9.891 25.75 3.723 1 74.31 183 ALA A C 1
ATOM 1391 O O . ALA A 1 183 ? 9.438 26.875 3.537 1 74.31 183 ALA A O 1
ATOM 1392 N N . ASN A 1 184 ? 9.609 25.016 4.785 1 79.31 184 ASN A N 1
ATOM 1393 C CA . ASN A 1 184 ? 8.656 25.469 5.797 1 79.31 184 ASN A CA 1
ATOM 1394 C C . ASN A 1 184 ? 7.316 25.844 5.176 1 79.31 184 ASN A C 1
ATOM 1396 O O . ASN A 1 184 ? 6.766 26.906 5.473 1 79.31 184 ASN A O 1
ATOM 1400 N N . VAL A 1 185 ? 6.914 25.156 4.305 1 82.38 185 VAL A N 1
ATOM 1401 C CA . VAL A 1 185 ? 5.645 25.375 3.623 1 82.38 185 VAL A CA 1
ATOM 1402 C C . VAL A 1 185 ? 4.566 24.5 4.242 1 82.38 185 VAL A C 1
ATOM 1404 O O . VAL A 1 185 ? 4.801 23.312 4.5 1 82.38 185 VAL A O 1
ATOM 1407 N N . ALA A 1 186 ? 3.438 25.109 4.527 1 88.5 186 ALA A N 1
ATOM 1408 C CA . ALA A 1 186 ? 2.297 24.312 4.977 1 88.5 186 ALA A CA 1
ATOM 1409 C C . ALA A 1 186 ? 1.786 23.406 3.863 1 88.5 186 ALA A C 1
ATOM 1411 O O . ALA A 1 186 ? 1.803 23.781 2.689 1 88.5 186 ALA A O 1
ATOM 1412 N N . SER A 1 187 ? 1.402 22.203 4.27 1 91.88 187 SER A N 1
ATOM 1413 C CA . SER A 1 187 ? 0.968 21.266 3.246 1 91.88 187 SER A CA 1
ATOM 1414 C C . SER A 1 187 ? -0.232 20.453 3.719 1 91.88 187 SER A C 1
ATOM 1416 O O . SER A 1 187 ? -0.362 20.156 4.91 1 91.88 187 SER A O 1
ATOM 1418 N N . ILE A 1 188 ? -1.118 20.125 2.762 1 94.31 188 ILE A N 1
ATOM 1419 C CA . ILE A 1 188 ? -2.223 19.203 2.963 1 94.31 188 ILE A CA 1
ATOM 1420 C C . ILE A 1 188 ? -2.1 18.031 1.985 1 94.31 188 ILE A C 1
ATOM 1422 O O . ILE A 1 188 ? -2.049 18.234 0.77 1 94.31 188 ILE A O 1
ATOM 1426 N N . LEU A 1 189 ? -2 16.906 2.568 1 94.44 189 LEU A N 1
ATOM 1427 C CA . LEU A 1 189 ? -1.965 15.68 1.779 1 94.44 189 LEU A CA 1
ATOM 1428 C C . LEU A 1 189 ? -3.277 14.914 1.903 1 94.44 189 LEU A C 1
ATOM 1430 O O . LEU A 1 189 ? -3.729 14.625 3.014 1 94.44 189 LEU A O 1
ATOM 1434 N N . VAL A 1 190 ? -3.855 14.719 0.805 1 93.19 190 VAL A N 1
ATOM 1435 C CA . VAL A 1 190 ? -5.008 13.828 0.763 1 93.19 190 VAL A CA 1
ATOM 1436 C C . VAL A 1 190 ? -4.578 12.461 0.233 1 93.19 190 VAL A C 1
ATOM 1438 O O . VAL A 1 190 ? -3.881 12.367 -0.779 1 93.19 190 VAL A O 1
ATOM 1441 N N . THR A 1 191 ? -4.961 11.469 0.928 1 89.75 191 THR A N 1
ATOM 1442 C CA . THR A 1 191 ? -4.586 10.117 0.519 1 89.75 191 THR A CA 1
ATOM 1443 C C . THR A 1 191 ? -5.562 9.094 1.088 1 89.75 191 THR A C 1
ATOM 1445 O O . THR A 1 191 ? -6.262 9.367 2.062 1 89.75 191 THR A O 1
ATOM 1448 N N . HIS A 1 192 ? -5.633 8.008 0.428 1 82.94 192 HIS A N 1
ATOM 1449 C CA . HIS A 1 192 ? -6.383 6.883 0.978 1 82.94 192 HIS A CA 1
ATOM 1450 C C . HIS A 1 192 ? -5.453 5.895 1.673 1 82.94 192 HIS A C 1
ATOM 1452 O O . HIS A 1 192 ? -5.914 4.906 2.252 1 82.94 192 HIS A O 1
ATOM 1458 N N . ASP A 1 193 ? -4.164 6.164 1.642 1 84.5 193 ASP A N 1
ATOM 1459 C CA . ASP A 1 193 ? -3.16 5.309 2.268 1 84.5 193 ASP A CA 1
ATOM 1460 C C . ASP A 1 193 ? -2.879 5.75 3.701 1 84.5 193 ASP A C 1
ATOM 1462 O O . ASP A 1 193 ? -2.305 6.82 3.926 1 84.5 193 ASP A O 1
ATOM 1466 N N . GLN A 1 194 ? -3.172 4.891 4.586 1 89.88 194 GLN A N 1
ATOM 1467 C CA . GLN A 1 194 ? -3.061 5.242 5.996 1 89.88 194 GLN A CA 1
ATOM 1468 C C . GLN A 1 194 ? -1.6 5.402 6.41 1 89.88 194 GLN A C 1
ATOM 1470 O O . GLN A 1 194 ? -1.263 6.305 7.18 1 89.88 194 GLN A O 1
ATOM 1475 N N . GLY A 1 195 ? -0.755 4.449 5.914 1 90.25 195 GLY A N 1
ATOM 1476 C CA . GLY A 1 195 ? 0.655 4.57 6.25 1 90.25 195 GLY A CA 1
ATOM 1477 C C . GLY A 1 195 ? 1.272 5.871 5.781 1 90.25 195 GLY A C 1
ATOM 1478 O O . GLY A 1 195 ? 2.061 6.488 6.504 1 90.25 195 GLY A O 1
ATOM 1479 N N . GLU A 1 196 ? 0.838 6.277 4.656 1 89.81 196 GLU A N 1
ATOM 1480 C CA . GLU A 1 196 ? 1.29 7.543 4.09 1 89.81 196 GLU A CA 1
ATOM 1481 C C . GLU A 1 196 ? 0.833 8.719 4.945 1 89.81 196 GLU A C 1
ATOM 1483 O O . GLU A 1 196 ? 1.628 9.609 5.266 1 89.81 196 GLU A O 1
ATOM 1488 N N . ALA A 1 197 ? -0.385 8.68 5.344 1 92.69 197 ALA A N 1
ATOM 1489 C CA . ALA A 1 197 ? -0.949 9.758 6.148 1 92.69 197 ALA A CA 1
ATOM 1490 C C . ALA A 1 197 ? -0.254 9.852 7.504 1 92.69 197 ALA A C 1
ATOM 1492 O O . ALA A 1 197 ? 0.141 10.938 7.934 1 92.69 197 ALA A O 1
ATOM 1493 N N . LEU A 1 198 ? -0.023 8.727 8.055 1 94.38 198 LEU A N 1
ATOM 1494 C CA . LEU A 1 198 ? 0.524 8.68 9.406 1 94.38 198 LEU A CA 1
ATOM 1495 C C . LEU A 1 198 ? 1.996 9.078 9.414 1 94.38 198 LEU A C 1
ATOM 1497 O O . LEU A 1 198 ? 2.477 9.68 10.375 1 94.38 198 LEU A O 1
ATOM 1501 N N . SER A 1 199 ? 2.668 8.773 8.359 1 91.56 199 SER A N 1
ATOM 1502 C CA . SER A 1 199 ? 4.102 9.047 8.32 1 91.56 199 SER A CA 1
ATOM 1503 C C . SER A 1 199 ? 4.383 10.461 7.828 1 91.56 199 SER A C 1
ATOM 1505 O O . SER A 1 199 ? 5.406 11.055 8.172 1 91.56 199 SER A O 1
ATOM 1507 N N . PHE A 1 200 ? 3.506 11.039 7.145 1 89.44 200 PHE A N 1
ATOM 1508 C CA . PHE A 1 200 ? 3.697 12.336 6.508 1 89.44 200 PHE A CA 1
ATOM 1509 C C . PHE A 1 200 ? 3.361 13.461 7.477 1 89.44 200 PHE A C 1
ATOM 1511 O O . PHE A 1 200 ? 4.113 14.438 7.59 1 89.44 200 PHE A O 1
ATOM 1518 N N . ALA A 1 201 ? 2.35 13.305 8.227 1 91.69 201 ALA A N 1
ATOM 1519 C CA . ALA A 1 201 ? 1.678 14.477 8.789 1 91.69 201 ALA A CA 1
ATOM 1520 C C . ALA A 1 201 ? 2.004 14.641 10.273 1 91.69 201 ALA A C 1
ATOM 1522 O O . ALA A 1 201 ? 2.273 13.656 10.969 1 91.69 201 ALA A O 1
ATOM 1523 N N . ASP A 1 202 ? 1.939 15.898 10.672 1 90.88 202 ASP A N 1
ATOM 1524 C CA . ASP A 1 202 ? 1.912 16.234 12.086 1 90.88 202 ASP A CA 1
ATOM 1525 C C . ASP A 1 202 ? 0.507 16.062 12.664 1 90.88 202 ASP A C 1
ATOM 1527 O O . ASP A 1 202 ? 0.347 15.805 13.859 1 90.88 202 ASP A O 1
ATOM 1531 N N . ARG A 1 203 ? -0.324 16.312 11.75 1 92.75 203 ARG A N 1
ATOM 1532 C CA . ARG A 1 203 ? -1.733 16.172 12.102 1 92.75 203 ARG A CA 1
ATOM 1533 C C . ARG A 1 203 ? -2.496 15.406 11.031 1 92.75 203 ARG A C 1
ATOM 1535 O O . ARG A 1 203 ? -2.293 15.625 9.836 1 92.75 203 ARG A O 1
ATOM 1542 N N . VAL A 1 204 ? -3.316 14.523 11.492 1 94.81 204 VAL A N 1
ATOM 1543 C CA . VAL A 1 204 ? -4.141 13.727 10.586 1 94.81 204 VAL A CA 1
ATOM 1544 C C . VAL A 1 204 ? -5.617 14.023 10.836 1 94.81 204 VAL A C 1
ATOM 1546 O O . VAL A 1 204 ? -6.039 14.18 11.984 1 94.81 204 VAL A O 1
ATOM 1549 N N . VAL A 1 205 ? -6.332 14.164 9.758 1 94.88 205 VAL A N 1
ATOM 1550 C CA . VAL A 1 205 ? -7.777 14.367 9.805 1 94.88 205 VAL A CA 1
ATOM 1551 C C . VAL A 1 205 ? -8.484 13.242 9.055 1 94.88 205 VAL A C 1
ATOM 1553 O O . VAL A 1 205 ? -8.133 12.938 7.91 1 94.88 205 VAL A O 1
ATOM 1556 N N . VAL A 1 206 ? -9.414 12.641 9.703 1 94.12 206 VAL A N 1
ATOM 1557 C CA . VAL A 1 206 ? -10.18 11.578 9.07 1 94.12 206 VAL A CA 1
ATOM 1558 C C . VAL A 1 206 ? -11.469 12.148 8.484 1 94.12 206 VAL A C 1
ATOM 1560 O O . VAL A 1 206 ? -12.219 12.836 9.18 1 94.12 206 VAL A O 1
ATOM 1563 N N . MET A 1 207 ? -11.656 11.859 7.25 1 93.44 207 MET A N 1
ATOM 1564 C CA . MET A 1 207 ? -12.867 12.305 6.559 1 93.44 207 MET A CA 1
ATOM 1565 C C . MET A 1 207 ? -13.766 11.117 6.219 1 93.44 207 MET A C 1
ATOM 1567 O O . MET A 1 207 ? -13.297 10.117 5.664 1 93.44 207 MET A O 1
ATOM 1571 N N . ARG A 1 208 ? -14.992 11.25 6.555 1 88.69 208 ARG A N 1
ATOM 1572 C CA . ARG A 1 208 ? -15.984 10.227 6.258 1 88.69 208 ARG A CA 1
ATOM 1573 C C . ARG A 1 208 ? -17.328 10.859 5.891 1 88.69 208 ARG A C 1
ATOM 1575 O O . ARG A 1 208 ? -17.812 11.758 6.582 1 88.69 208 ARG A O 1
ATOM 1582 N N . GLU A 1 209 ? -17.859 10.383 4.82 1 87.38 209 GLU A N 1
ATOM 1583 C CA . GLU A 1 209 ? -19.188 10.781 4.375 1 87.38 209 GLU A CA 1
ATOM 1584 C C . GLU A 1 209 ? -19.312 12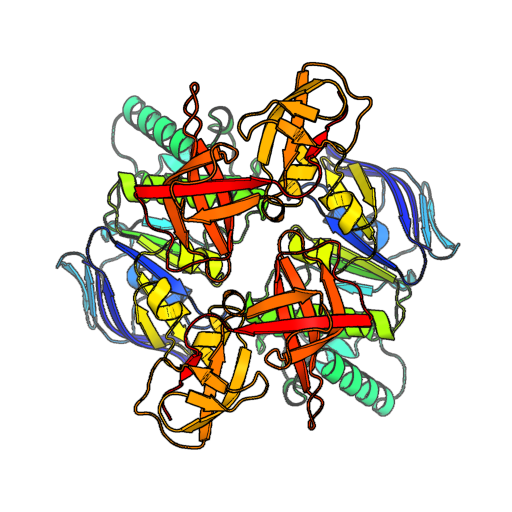.305 4.277 1 87.38 209 GLU A C 1
ATOM 1586 O O . GLU A 1 209 ? -20.281 12.891 4.762 1 87.38 209 GLU A O 1
ATOM 1591 N N . GLY A 1 210 ? -18.266 12.906 3.82 1 91.25 210 GLY A N 1
ATOM 1592 C CA . GLY A 1 210 ? -18.297 14.336 3.533 1 91.25 210 GLY A CA 1
ATOM 1593 C C . GLY A 1 210 ? -18.062 15.195 4.762 1 91.25 210 GLY A C 1
ATOM 1594 O O . GLY A 1 210 ? -18.312 16.406 4.734 1 91.25 210 GLY A O 1
ATOM 1595 N N . GLN A 1 211 ? -17.656 14.57 5.844 1 93.31 211 GLN A N 1
ATOM 1596 C CA . GLN A 1 211 ? -17.422 15.289 7.09 1 93.31 211 GLN A CA 1
ATOM 1597 C C . GLN A 1 211 ? -16.047 14.93 7.672 1 93.31 211 GLN A C 1
ATOM 1599 O O . GLN A 1 211 ? -15.508 13.859 7.379 1 93.31 211 GLN A O 1
ATOM 1604 N N . LEU A 1 212 ? -15.539 15.867 8.438 1 92 212 LEU A N 1
ATOM 1605 C CA . LEU A 1 212 ? -14.336 15.57 9.211 1 92 212 LEU A CA 1
ATOM 1606 C C . LEU A 1 212 ? -14.695 14.922 10.547 1 92 212 LEU A C 1
ATOM 1608 O O . LEU A 1 212 ? -15.438 15.492 11.344 1 92 212 LEU A O 1
ATOM 1612 N N . SER A 1 213 ? -14.289 13.781 10.797 1 87.88 213 SER A N 1
ATOM 1613 C CA . SER A 1 213 ? -14.719 12.969 11.938 1 87.88 213 SER A CA 1
ATOM 1614 C C . SER A 1 213 ? -13.805 13.18 13.141 1 87.88 213 SER A C 1
ATOM 1616 O O . SER A 1 213 ? -14.273 13.43 14.25 1 87.88 213 SER A O 1
ATOM 1618 N N . GLN A 1 214 ? -12.555 12.938 13.016 1 91.75 214 GLN A N 1
ATOM 1619 C CA . GLN A 1 214 ? -11.57 13.07 14.094 1 91.75 214 GLN A CA 1
ATOM 1620 C C . GLN A 1 214 ? -10.25 13.625 13.562 1 91.75 214 GLN A C 1
ATOM 1622 O O . GLN A 1 214 ? -9.875 13.367 12.422 1 91.75 214 GLN A O 1
ATOM 1627 N N . SER A 1 215 ? -9.672 14.422 14.375 1 92.62 215 SER A N 1
ATOM 1628 C CA . SER A 1 215 ? -8.367 14.992 14.031 1 92.62 215 SER A CA 1
ATOM 1629 C C . SER A 1 215 ? -7.41 14.93 15.219 1 92.62 215 SER A C 1
ATOM 1631 O O . SER A 1 215 ? -7.84 14.992 16.375 1 92.62 215 SER A O 1
ATOM 1633 N N . GLY A 1 216 ? -6.152 14.75 14.969 1 92.75 216 GLY A N 1
ATOM 1634 C CA . GLY A 1 216 ? -5.129 14.688 16 1 92.75 216 GLY A CA 1
ATOM 1635 C C . GLY A 1 216 ? -3.771 14.273 15.469 1 92.75 216 GLY A C 1
ATOM 1636 O O . GLY A 1 216 ? -3.557 14.242 14.258 1 92.75 216 GLY A O 1
ATOM 1637 N N . SER A 1 217 ? -2.846 14.102 16.375 1 94.12 217 SER A N 1
ATOM 1638 C CA . SER A 1 217 ? -1.551 13.562 15.977 1 94.12 217 SER A CA 1
ATOM 1639 C C . SER A 1 217 ? -1.681 12.133 15.453 1 94.12 217 SER A C 1
ATOM 1641 O O . SER A 1 217 ? -2.605 11.414 15.836 1 94.12 217 SER A O 1
ATOM 1643 N N . PRO A 1 218 ? -0.78 11.75 14.602 1 94.69 218 PRO A N 1
ATOM 1644 C CA . PRO A 1 218 ? -0.834 10.383 14.086 1 94.69 218 PRO A CA 1
ATOM 1645 C C . PRO A 1 218 ? -0.877 9.328 15.188 1 94.69 218 PRO A C 1
ATOM 1647 O O . PRO A 1 218 ? -1.711 8.422 15.148 1 94.69 218 PRO A O 1
ATOM 1650 N N . TRP A 1 219 ? -0.074 9.523 16.156 1 93.25 219 TRP A N 1
ATOM 1651 C CA . TRP A 1 219 ? 0.01 8.547 17.25 1 93.25 219 TRP A CA 1
ATOM 1652 C C . TRP A 1 219 ? -1.297 8.492 18.031 1 93.25 219 TRP A C 1
ATOM 1654 O O . TRP A 1 219 ? -1.838 7.41 18.281 1 93.25 219 TRP A O 1
ATOM 1664 N N . ALA A 1 220 ? -1.788 9.641 18.359 1 93.25 220 ALA A N 1
ATOM 1665 C CA . ALA A 1 220 ? -3.008 9.727 19.156 1 93.25 220 ALA A CA 1
ATOM 1666 C C . ALA A 1 220 ? -4.203 9.164 18.391 1 93.25 220 ALA A C 1
ATOM 1668 O O . ALA A 1 220 ? -4.988 8.383 18.938 1 93.25 220 ALA A O 1
ATOM 1669 N N . LEU A 1 221 ? -4.301 9.508 17.172 1 93.81 221 LEU A N 1
ATOM 1670 C CA . LEU A 1 221 ? -5.422 9.047 16.359 1 93.81 221 LEU A CA 1
ATOM 1671 C C . LEU A 1 221 ? -5.375 7.535 16.172 1 93.81 221 LEU A C 1
ATOM 1673 O O . LEU A 1 221 ? -6.41 6.867 16.219 1 93.81 221 LEU A O 1
ATOM 1677 N N . TYR A 1 222 ? -4.184 7.012 16 1 95.88 222 TYR A N 1
ATOM 1678 C CA . TYR A 1 222 ? -3.996 5.586 15.758 1 95.88 222 TYR A CA 1
ATOM 1679 C C . TYR A 1 222 ? -4.301 4.777 17.016 1 95.88 222 TYR A C 1
ATOM 1681 O O . TYR A 1 222 ? -4.918 3.711 16.938 1 95.88 222 TYR A O 1
ATOM 1689 N N . HIS A 1 223 ? -4.031 5.32 18.109 1 94.88 223 HIS A N 1
ATOM 1690 C CA . HIS A 1 223 ? -4.125 4.523 19.328 1 94.88 223 HIS A CA 1
ATOM 1691 C C . HIS A 1 223 ? -5.402 4.852 20.109 1 94.88 223 HIS A C 1
ATOM 1693 O O . HIS A 1 223 ? -5.844 4.062 20.938 1 94.88 223 HIS A O 1
ATOM 1699 N N . GLN A 1 224 ? -5.957 6.016 19.828 1 94.38 224 GLN A N 1
ATOM 1700 C CA . GLN A 1 224 ? -7.16 6.422 20.547 1 94.38 224 GLN A CA 1
ATOM 1701 C C . GLN A 1 224 ? -8.219 6.953 19.578 1 94.38 224 GLN A C 1
ATOM 1703 O O . GLN A 1 224 ? -8.711 8.07 19.75 1 94.38 224 GLN A O 1
ATOM 1708 N N . PRO A 1 225 ? -8.562 6.129 18.641 1 95.38 225 PRO A N 1
ATOM 1709 C CA . PRO A 1 225 ? -9.664 6.527 17.75 1 95.38 225 PRO A CA 1
ATOM 1710 C C . PRO A 1 225 ? -10.992 6.641 18.484 1 95.38 225 PRO A C 1
ATOM 1712 O O . PRO A 1 225 ? -11.242 5.898 19.438 1 95.38 225 PRO A O 1
ATOM 1715 N N . ASN A 1 226 ? -11.859 7.473 18.047 1 93.31 226 ASN A N 1
ATOM 1716 C CA . ASN A 1 226 ? -13.094 7.719 18.781 1 93.31 226 ASN A CA 1
ATOM 1717 C C . ASN A 1 226 ? -14.195 6.742 18.375 1 93.31 226 ASN A C 1
ATOM 1719 O O . ASN A 1 226 ? -15.258 6.711 18.984 1 93.31 226 ASN A O 1
ATOM 1723 N N . SER A 1 227 ? -13.953 5.953 17.312 1 93.56 227 SER A N 1
ATOM 1724 C CA . SER A 1 227 ? -14.93 4.969 16.859 1 93.56 227 SER A CA 1
ATOM 1725 C C . SER A 1 227 ? -14.242 3.75 16.25 1 93.56 227 SER A C 1
ATOM 1727 O O . SER A 1 227 ? -13.078 3.824 15.852 1 93.56 227 SER A O 1
ATOM 1729 N N . GLU A 1 228 ? -14.961 2.66 16.188 1 94 228 GLU A N 1
ATOM 1730 C CA . GLU A 1 228 ? -14.445 1.431 15.602 1 94 228 GLU A CA 1
ATOM 1731 C C . GLU A 1 228 ? -14.156 1.614 14.117 1 94 228 GLU A C 1
ATOM 1733 O O . GLU A 1 228 ? -13.172 1.078 13.594 1 94 228 GLU A O 1
ATOM 1738 N N . ASP A 1 229 ? -14.961 2.4 13.477 1 88.44 229 ASP A N 1
ATOM 1739 C CA . ASP A 1 229 ? -14.805 2.646 12.047 1 88.44 229 ASP A CA 1
ATOM 1740 C C . ASP A 1 229 ? -13.484 3.365 11.758 1 88.44 229 ASP A C 1
ATOM 1742 O O . ASP A 1 229 ? -12.758 2.992 10.836 1 88.44 229 ASP A O 1
ATOM 1746 N N . ILE A 1 230 ? -13.203 4.355 12.562 1 90.94 230 ILE A N 1
ATOM 1747 C CA . ILE A 1 230 ? -11.969 5.109 12.391 1 90.94 230 ILE A CA 1
ATOM 1748 C C . ILE A 1 230 ? -10.766 4.219 12.719 1 90.94 230 ILE A C 1
ATOM 1750 O O . ILE A 1 230 ? -9.758 4.25 12.008 1 90.94 230 ILE A O 1
ATOM 1754 N N . ALA A 1 231 ? -10.969 3.398 13.758 1 93.38 231 ALA A N 1
ATOM 1755 C CA . ALA A 1 231 ? -9.898 2.484 14.164 1 93.38 231 ALA A CA 1
ATOM 1756 C C . ALA A 1 231 ? -9.547 1.521 13.031 1 93.38 231 ALA A C 1
ATOM 1758 O O . ALA A 1 231 ? -8.375 1.382 12.672 1 93.38 231 ALA A O 1
ATOM 1759 N N . THR A 1 232 ? -10.562 0.915 12.453 1 90 232 THR A N 1
ATOM 1760 C CA . THR A 1 232 ? -10.375 -0.087 11.406 1 90 232 THR A CA 1
ATOM 1761 C C . THR A 1 232 ? -9.844 0.554 10.133 1 90 232 THR A C 1
ATOM 1763 O O . THR A 1 232 ? -9.07 -0.059 9.398 1 90 232 THR A O 1
ATOM 1766 N N . PHE A 1 233 ? -10.188 1.746 9.992 1 86.25 233 PHE A N 1
ATOM 1767 C CA . PHE A 1 233 ? -9.75 2.451 8.797 1 86.25 233 PHE A CA 1
ATOM 1768 C C . PHE A 1 233 ? -8.273 2.803 8.883 1 86.25 233 PHE A C 1
ATOM 1770 O O . PHE A 1 233 ? -7.551 2.738 7.879 1 86.25 233 PHE A O 1
ATOM 1777 N N . LEU A 1 234 ? -7.789 3.205 10.008 1 91.25 234 LEU A N 1
ATOM 1778 C CA . LEU A 1 234 ? -6.438 3.723 10.172 1 91.25 234 LEU A CA 1
ATOM 1779 C C . LEU A 1 234 ? -5.418 2.586 10.195 1 91.25 234 LEU A C 1
ATOM 1781 O O . LEU A 1 234 ? -4.219 2.82 10.039 1 91.25 234 LEU A O 1
ATOM 1785 N N . GLY A 1 235 ? -5.879 1.423 10.438 1 90.19 235 GLY A N 1
ATOM 1786 C CA . GLY A 1 235 ? -4.977 0.284 10.461 1 90.19 235 GLY A CA 1
ATOM 1787 C C . GLY A 1 235 ? -5.629 -0.981 10.984 1 90.19 235 GLY A C 1
ATOM 1788 O O . GLY A 1 235 ? -6.77 -0.95 11.453 1 90.19 235 GLY A O 1
ATOM 1789 N N . GLU A 1 236 ? -4.875 -2.039 10.938 1 89.44 236 GLU A N 1
ATOM 1790 C CA . GLU A 1 236 ? -5.379 -3.311 11.445 1 89.44 236 GLU A CA 1
ATOM 1791 C C . GLU A 1 236 ? -5.691 -3.227 12.938 1 89.44 236 GLU A C 1
ATOM 1793 O O . GLU A 1 236 ? -4.949 -2.6 13.695 1 89.44 236 GLU A O 1
ATOM 1798 N N . THR A 1 237 ? -6.812 -3.826 13.273 1 92.94 237 THR A N 1
ATOM 1799 C CA . THR A 1 237 ? -7.289 -3.779 14.656 1 92.94 237 THR A CA 1
ATOM 1800 C C . THR A 1 237 ? -7.867 -5.125 15.07 1 92.94 237 THR A C 1
ATOM 1802 O O . THR A 1 237 ? -8.281 -5.922 14.227 1 92.94 237 THR A O 1
ATOM 1805 N N . LEU A 1 238 ? -7.68 -5.363 16.328 1 94.12 238 LEU A N 1
ATOM 1806 C CA . LEU A 1 238 ? -8.414 -6.441 16.984 1 94.12 238 LEU A CA 1
ATOM 1807 C C . LEU A 1 238 ? -9.453 -5.879 17.953 1 94.12 238 LEU A C 1
ATOM 1809 O O . LEU A 1 238 ? -9.109 -5.359 19.016 1 94.12 238 LEU A O 1
ATOM 1813 N N . ILE A 1 239 ? -10.664 -5.961 17.5 1 95.12 239 ILE A N 1
ATOM 1814 C CA . ILE A 1 239 ? -11.758 -5.461 18.312 1 95.12 239 ILE A CA 1
ATOM 1815 C C . ILE A 1 239 ? -12.445 -6.625 19.016 1 95.12 239 ILE A C 1
ATOM 1817 O O . ILE A 1 239 ? -12.867 -7.59 18.375 1 95.12 239 ILE A O 1
ATOM 1821 N N . LEU A 1 240 ? -12.555 -6.512 20.297 1 93.44 240 LEU A N 1
ATOM 1822 C CA . LEU A 1 240 ? -13.078 -7.605 21.109 1 93.44 240 LEU A CA 1
ATOM 1823 C C . LEU A 1 240 ? -14.164 -7.113 22.047 1 93.44 240 LEU A C 1
ATOM 1825 O O . LEU A 1 240 ? -14.117 -5.973 22.516 1 93.44 240 LEU A O 1
ATOM 1829 N N . ASN A 1 241 ? -15.102 -8.016 22.266 1 93.31 241 ASN A N 1
ATOM 1830 C CA . ASN A 1 241 ? -16 -7.805 23.391 1 93.31 241 ASN A CA 1
ATOM 1831 C C . ASN A 1 241 ? -15.281 -8.023 24.734 1 93.31 241 ASN A C 1
ATOM 1833 O O . ASN A 1 241 ? -14.461 -8.93 24.859 1 93.31 241 ASN A O 1
ATOM 1837 N N . ALA A 1 242 ? -15.625 -7.125 25.672 1 93.19 242 ALA A N 1
ATOM 1838 C CA . ALA A 1 242 ? -14.969 -7.258 26.969 1 93.19 242 ALA A CA 1
ATOM 1839 C C . ALA A 1 242 ? -15.883 -6.801 28.094 1 93.19 242 ALA A C 1
ATOM 1841 O O . ALA A 1 242 ? -16.844 -6.074 27.875 1 93.19 242 ALA A O 1
ATOM 1842 N N . GLN A 1 243 ? -15.672 -7.34 29.203 1 94 243 GLN A N 1
ATOM 1843 C CA . GLN A 1 243 ? -16.266 -6.887 30.469 1 94 243 GLN A CA 1
ATOM 1844 C C . GLN A 1 243 ? -15.242 -6.211 31.359 1 94 243 GLN A C 1
ATOM 1846 O O . GLN A 1 243 ? -14.227 -6.82 31.719 1 94 243 GLN A O 1
ATOM 1851 N N . ILE A 1 244 ? -15.516 -4.965 31.594 1 92.56 244 ILE A N 1
ATOM 1852 C CA . ILE A 1 244 ? -14.531 -4.223 32.375 1 92.56 244 ILE A CA 1
ATOM 1853 C C . ILE A 1 244 ? -14.938 -4.203 33.844 1 92.56 244 ILE A C 1
ATOM 1855 O O . ILE A 1 244 ? -16.109 -3.959 34.188 1 92.56 244 ILE A O 1
ATOM 1859 N N . ASP A 1 245 ? -13.969 -4.551 34.656 1 88.31 245 ASP A N 1
ATOM 1860 C CA . ASP A 1 245 ? -14.078 -4.449 36.094 1 88.31 245 ASP A CA 1
ATOM 1861 C C . ASP A 1 245 ? -12.758 -4.008 36.719 1 88.31 245 ASP A C 1
ATOM 1863 O O . ASP A 1 245 ? -11.734 -4.676 36.562 1 88.31 245 ASP A O 1
ATOM 1867 N N . GLY A 1 246 ? -12.711 -2.902 37.469 1 85.69 246 GLY A N 1
ATOM 1868 C CA . GLY A 1 246 ? -11.523 -2.445 38.188 1 85.69 246 GLY A CA 1
ATOM 1869 C C . GLY A 1 246 ? -10.383 -2.078 37.281 1 85.69 246 GLY A C 1
ATOM 1870 O O . GLY A 1 246 ? -9.227 -2.436 37.531 1 85.69 246 GLY A O 1
ATOM 1871 N N . GLY A 1 247 ? -10.648 -1.572 36.188 1 85.75 247 GLY A N 1
ATOM 1872 C CA . GLY A 1 247 ? -9.609 -1.093 35.281 1 85.75 247 GLY A CA 1
ATOM 1873 C C . GLY A 1 247 ? -9.055 -2.174 34.375 1 85.75 247 GLY A C 1
ATOM 1874 O O . GLY A 1 247 ? -8.117 -1.931 33.625 1 85.75 247 GLY A O 1
ATOM 1875 N N . LYS A 1 248 ? -9.625 -3.348 34.531 1 92.94 248 LYS A N 1
ATOM 1876 C CA . LYS A 1 248 ? -9.211 -4.449 33.656 1 92.94 248 LYS A CA 1
ATOM 1877 C C . LYS A 1 248 ? -10.391 -5.008 32.875 1 92.94 248 LYS A C 1
ATOM 1879 O O . LYS A 1 248 ? -11.523 -4.977 33.344 1 92.94 248 LYS A O 1
ATOM 1884 N N . ALA A 1 249 ? -10.109 -5.43 31.672 1 92.5 249 ALA A N 1
ATOM 1885 C CA . ALA A 1 249 ? -11.133 -5.98 30.781 1 92.5 249 ALA A CA 1
ATOM 1886 C C . ALA A 1 249 ? -10.953 -7.488 30.609 1 92.5 249 ALA A C 1
ATOM 1888 O O . ALA A 1 249 ? -9.867 -7.957 30.266 1 92.5 249 ALA A O 1
ATOM 1889 N N . ASP A 1 250 ? -11.961 -8.219 30.922 1 92.44 250 ASP A N 1
ATOM 1890 C CA . ASP A 1 250 ? -12 -9.641 30.594 1 92.44 250 ASP A CA 1
ATOM 1891 C C . ASP A 1 250 ? -12.461 -9.867 29.156 1 92.44 250 ASP A C 1
ATOM 1893 O O . ASP A 1 250 ? -13.586 -9.5 28.797 1 92.44 250 ASP A O 1
ATOM 1897 N N . CYS A 1 251 ? -11.555 -10.422 28.328 1 91.44 251 CYS A N 1
ATOM 1898 C CA . CYS A 1 251 ? -11.875 -10.648 26.922 1 91.44 251 CYS A CA 1
ATOM 1899 C C . CYS A 1 251 ? -11.312 -11.984 26.453 1 91.44 251 CYS A C 1
ATOM 1901 O O . CYS A 1 251 ? -10.859 -12.797 27.25 1 91.44 251 CYS A O 1
ATOM 1903 N N . LEU A 1 252 ? -11.398 -12.203 25.156 1 88.62 252 LEU A N 1
ATOM 1904 C CA . LEU A 1 252 ? -10.961 -13.445 24.531 1 88.62 252 LEU A CA 1
ATOM 1905 C C . LEU A 1 252 ? -9.5 -13.727 24.844 1 88.62 252 LEU A C 1
ATOM 1907 O O . LEU A 1 252 ? -9.102 -14.891 24.969 1 88.62 252 LEU A O 1
ATOM 1911 N N . LEU A 1 253 ? -8.703 -12.656 25.031 1 89.5 253 LEU A N 1
ATOM 1912 C CA . LEU A 1 253 ? -7.27 -12.805 25.234 1 89.5 253 LEU A CA 1
ATOM 1913 C C . LEU A 1 253 ? -6.93 -12.828 26.719 1 89.5 253 LEU A C 1
ATOM 1915 O O . LEU A 1 253 ? -5.758 -12.758 27.094 1 89.5 253 LEU A O 1
ATOM 1919 N N . GLY A 1 254 ? -7.93 -12.852 27.5 1 88.75 254 GLY A N 1
ATOM 1920 C CA . GLY A 1 254 ? -7.719 -12.852 28.938 1 88.75 254 GLY A CA 1
ATOM 1921 C C . GLY A 1 254 ? -8.016 -11.516 29.578 1 88.75 254 GLY A C 1
ATOM 1922 O O . GLY A 1 254 ? -8.852 -10.75 29.094 1 88.75 254 GLY A O 1
ATOM 1923 N N . ARG A 1 255 ? -7.465 -11.367 30.797 1 91.38 255 ARG A N 1
ATOM 1924 C CA . ARG A 1 255 ? -7.645 -10.125 31.547 1 91.38 255 ARG A CA 1
ATOM 1925 C C . ARG A 1 255 ? -6.539 -9.125 31.219 1 91.38 255 ARG A C 1
ATOM 1927 O O . ARG A 1 255 ? -5.363 -9.375 31.5 1 91.38 255 ARG A O 1
ATOM 1934 N N . ILE A 1 256 ? -6.988 -8.039 30.625 1 91.94 256 ILE A N 1
ATOM 1935 C CA . ILE A 1 256 ? -5.973 -7.102 30.156 1 91.94 256 ILE A CA 1
ATOM 1936 C C . ILE A 1 256 ? -6.297 -5.695 30.656 1 91.94 256 ILE A C 1
ATOM 1938 O O . ILE A 1 256 ? -7.457 -5.379 30.922 1 91.94 256 ILE A O 1
ATOM 1942 N N . ALA A 1 257 ? -5.285 -4.801 30.766 1 93.81 257 ALA A N 1
ATOM 1943 C CA . ALA A 1 257 ? -5.461 -3.412 31.188 1 93.81 257 ALA A CA 1
ATOM 1944 C C . ALA A 1 257 ? -6.172 -2.596 30.125 1 93.81 257 ALA A C 1
ATOM 1946 O O . ALA A 1 257 ? -6.082 -2.91 28.938 1 93.81 257 ALA A O 1
ATOM 1947 N N . VAL A 1 258 ? -6.902 -1.607 30.516 1 94.56 258 VAL A N 1
ATOM 1948 C CA . VAL A 1 258 ? -7.59 -0.719 29.594 1 94.56 258 VAL A CA 1
ATOM 1949 C C . VAL A 1 258 ? -7.145 0.723 29.828 1 94.56 258 VAL A C 1
ATOM 1951 O O . VAL A 1 258 ? -6.625 1.05 30.891 1 94.56 258 VAL A O 1
ATOM 1954 N N . ASP A 1 259 ? -7.258 1.547 28.812 1 92.44 259 ASP A N 1
ATOM 1955 C CA . ASP A 1 259 ? -6.77 2.92 28.922 1 92.44 259 ASP A CA 1
ATOM 1956 C C . ASP A 1 259 ? -7.801 3.816 29.594 1 92.44 259 ASP A C 1
ATOM 1958 O O . ASP A 1 259 ? -7.504 4.957 29.953 1 92.44 259 ASP A O 1
ATOM 1962 N N . ARG A 1 260 ? -9.102 3.4 29.812 1 89.5 260 ARG A N 1
ATOM 1963 C CA . ARG A 1 260 ? -10.141 4.102 30.547 1 89.5 260 ARG A CA 1
ATOM 1964 C C . ARG A 1 260 ? -10.586 3.291 31.766 1 89.5 260 ARG A C 1
ATOM 1966 O O . ARG A 1 260 ? -11.594 2.582 31.703 1 89.5 260 ARG A O 1
ATOM 1973 N N . PRO A 1 261 ? -9.977 3.508 32.844 1 79.5 261 PRO A N 1
ATOM 1974 C CA . PRO A 1 261 ? -10.242 2.676 34 1 79.5 261 PRO A CA 1
ATOM 1975 C C . PRO A 1 261 ? -11.625 2.924 34.594 1 79.5 261 PRO A C 1
ATOM 1977 O O . PRO A 1 261 ? -12.133 2.092 35.344 1 79.5 261 PRO A O 1
ATOM 1980 N N . THR A 1 262 ? -12.203 4.031 34.219 1 82.12 262 THR A N 1
ATOM 1981 C CA . THR A 1 262 ? -13.492 4.379 34.812 1 82.12 262 THR A CA 1
ATOM 1982 C C . THR A 1 262 ? -14.633 3.672 34.062 1 82.12 262 THR A C 1
ATOM 1984 O O . THR A 1 262 ? -15.766 3.656 34.531 1 82.12 262 THR A O 1
ATOM 1987 N N . ALA A 1 263 ? -14.281 3.109 32.969 1 80.25 263 ALA A N 1
ATOM 1988 C CA . ALA A 1 263 ? -15.305 2.367 32.219 1 80.25 263 ALA A CA 1
ATOM 1989 C C . ALA A 1 263 ? -15.727 1.114 33 1 80.25 263 ALA A C 1
ATOM 1991 O O . ALA A 1 263 ? -14.914 0.504 33.688 1 80.25 263 ALA A O 1
ATOM 1992 N N . ASN A 1 264 ? -17.062 0.857 32.938 1 85.94 264 ASN A N 1
ATOM 1993 C CA . ASN A 1 264 ? -17.578 -0.328 33.625 1 85.94 264 ASN A CA 1
ATOM 1994 C C . ASN A 1 264 ? -18.656 -1.023 32.781 1 85.94 264 ASN A C 1
ATOM 1996 O O . ASN A 1 264 ? -19.391 -0.369 32.062 1 85.94 264 ASN A O 1
ATOM 2000 N N . GLY A 1 265 ? -18.609 -2.338 32.844 1 89.5 265 GLY A N 1
ATOM 2001 C CA . GLY A 1 265 ? -19.641 -3.115 32.156 1 89.5 265 GLY A CA 1
ATOM 2002 C C . GLY A 1 265 ? -19.172 -3.668 30.812 1 89.5 265 GLY A C 1
ATOM 2003 O O . GLY A 1 265 ? -17.984 -3.916 30.625 1 89.5 265 GLY A O 1
ATOM 2004 N N . ARG A 1 266 ? -20.156 -4.059 30.031 1 91.38 266 ARG A N 1
ATOM 2005 C CA . ARG A 1 266 ? -19.859 -4.621 28.719 1 91.38 266 ARG A CA 1
ATOM 2006 C C . ARG A 1 266 ? -19.438 -3.537 27.734 1 91.38 266 ARG A C 1
ATOM 2008 O O . ARG A 1 266 ? -20.156 -2.555 27.547 1 91.38 266 ARG A O 1
ATOM 2015 N N . VAL A 1 267 ? -18.25 -3.738 27.203 1 92.06 267 VAL A N 1
ATOM 2016 C CA . VAL A 1 267 ? -17.719 -2.736 26.297 1 92.06 267 VAL A CA 1
ATOM 2017 C C . VAL A 1 267 ? -17.016 -3.424 25.125 1 92.06 267 VAL A C 1
ATOM 2019 O O . VAL A 1 267 ? -16.812 -4.641 25.141 1 92.06 267 VAL A O 1
ATOM 2022 N N . ARG A 1 268 ? -16.719 -2.621 24.156 1 94.31 268 ARG A N 1
ATOM 2023 C CA . ARG A 1 268 ? -15.844 -3.035 23.062 1 94.31 268 ARG A CA 1
ATOM 2024 C C . ARG A 1 268 ? -14.461 -2.404 23.203 1 94.31 268 ARG A C 1
ATOM 2026 O O . ARG A 1 268 ? -14.344 -1.219 23.516 1 94.31 268 ARG A O 1
ATOM 2033 N N . ILE A 1 269 ? -13.461 -3.295 23.109 1 94.88 269 ILE A N 1
ATOM 2034 C CA . ILE A 1 269 ? -12.102 -2.805 23.266 1 94.88 269 ILE A CA 1
ATOM 2035 C C . ILE A 1 269 ? -11.312 -3.068 21.984 1 94.88 269 ILE A C 1
ATOM 2037 O O . ILE A 1 269 ? -11.672 -3.945 21.203 1 94.88 269 ILE A O 1
ATOM 2041 N N . MET A 1 270 ? -10.305 -2.295 21.844 1 96.69 270 MET A N 1
ATOM 2042 C CA . MET A 1 270 ? -9.461 -2.424 20.656 1 96.69 270 MET A CA 1
ATOM 2043 C C . MET A 1 270 ? -8.008 -2.658 21.031 1 96.69 270 MET A C 1
ATOM 2045 O O . MET A 1 270 ? -7.488 -2.008 21.953 1 96.69 270 MET A O 1
ATOM 2049 N N . LEU A 1 271 ? -7.402 -3.604 20.359 1 96 271 LEU A N 1
ATOM 2050 C CA . LEU A 1 271 ? -5.961 -3.816 20.406 1 96 271 LEU A CA 1
ATOM 2051 C C . LEU A 1 271 ? -5.348 -3.666 19.016 1 96 271 LEU A C 1
ATOM 2053 O O . LEU A 1 271 ? -5.949 -4.066 18.016 1 96 271 LEU A O 1
ATOM 2057 N N . ARG A 1 272 ? -4.254 -3.021 19.016 1 96.62 272 ARG A N 1
ATOM 2058 C CA . ARG A 1 272 ? -3.447 -3.039 17.797 1 96.62 272 ARG A CA 1
ATOM 2059 C C . ARG A 1 272 ? -2.549 -4.27 17.75 1 96.62 272 ARG A C 1
ATOM 2061 O O . ARG A 1 272 ? -2.129 -4.777 18.797 1 96.62 272 ARG A O 1
ATOM 2068 N N . PRO A 1 273 ? -2.213 -4.73 16.562 1 94.81 273 PRO A N 1
ATOM 2069 C CA . PRO A 1 273 ? -1.403 -5.945 16.453 1 94.81 273 PRO A CA 1
ATOM 2070 C C . PRO A 1 273 ? -0.057 -5.828 17.156 1 94.81 273 PRO A C 1
ATOM 2072 O O . PRO A 1 273 ? 0.443 -6.812 17.703 1 94.81 273 PRO A O 1
ATOM 2075 N N . GLU A 1 274 ? 0.459 -4.691 17.125 1 94.44 274 GLU A N 1
ATOM 2076 C CA . GLU A 1 274 ? 1.789 -4.527 17.703 1 94.44 274 GLU A CA 1
ATOM 2077 C C . GLU A 1 274 ? 1.755 -4.684 19.219 1 94.44 274 GLU A C 1
ATOM 2079 O O . GLU A 1 274 ? 2.801 -4.828 19.859 1 94.44 274 GLU A O 1
ATOM 2084 N N . GLN A 1 275 ? 0.597 -4.68 19.859 1 94.88 275 GLN A N 1
ATOM 2085 C CA . GLN A 1 275 ? 0.454 -4.879 21.297 1 94.88 275 GLN A CA 1
ATOM 2086 C C . GLN A 1 275 ? 0.45 -6.367 21.641 1 94.88 275 GLN A C 1
ATOM 2088 O O . GLN A 1 275 ? 0.505 -6.73 22.812 1 94.88 275 GLN A O 1
ATOM 2093 N N . ILE A 1 276 ? 0.38 -7.219 20.641 1 93.81 276 ILE A N 1
ATOM 2094 C CA . ILE A 1 276 ? 0.262 -8.656 20.875 1 93.81 276 ILE A CA 1
ATOM 2095 C C . ILE A 1 276 ? 1.569 -9.344 20.5 1 93.81 276 ILE A C 1
ATOM 2097 O O . ILE A 1 276 ? 2.057 -9.195 19.375 1 93.81 276 ILE A O 1
ATOM 2101 N N . THR A 1 277 ? 2.094 -10.047 21.406 1 91.94 277 THR A N 1
ATOM 2102 C CA . THR A 1 277 ? 3.305 -10.828 21.188 1 91.94 277 THR A CA 1
ATOM 2103 C C . THR A 1 277 ? 2.975 -12.312 21.062 1 91.94 277 THR A C 1
ATOM 2105 O O . THR A 1 277 ? 2.207 -12.844 21.875 1 91.94 277 THR A O 1
ATOM 2108 N N . ILE A 1 278 ? 3.531 -12.891 20.031 1 92.25 278 ILE A N 1
ATOM 2109 C CA . ILE A 1 278 ? 3.33 -14.32 19.797 1 92.25 278 ILE A CA 1
ATOM 2110 C C . ILE A 1 278 ? 4.629 -15.07 20.062 1 92.25 278 ILE A C 1
ATOM 2112 O O . ILE A 1 278 ? 5.684 -14.711 19.531 1 92.25 278 ILE A O 1
ATOM 2116 N N . GLN A 1 279 ? 4.543 -16.016 20.875 1 88.19 279 GLN A N 1
ATOM 2117 C CA . GLN A 1 279 ? 5.719 -16.812 21.203 1 88.19 279 GLN A CA 1
ATOM 2118 C C . GLN A 1 279 ? 5.422 -18.312 21.062 1 88.19 279 GLN A C 1
ATOM 2120 O O . GLN A 1 279 ? 4.273 -18.734 21.188 1 88.19 279 GLN A O 1
ATOM 2125 N N . ASP A 1 280 ? 6.504 -18.953 20.734 1 82.31 280 ASP A N 1
ATOM 2126 C CA . ASP A 1 280 ? 6.375 -20.406 20.703 1 82.31 280 ASP A CA 1
ATOM 2127 C C . ASP A 1 280 ? 6.074 -20.953 22.109 1 82.31 280 ASP A C 1
ATOM 2129 O O . ASP A 1 280 ? 6.59 -20.438 23.094 1 82.31 280 ASP A O 1
ATOM 2133 N N . THR A 1 281 ? 4.914 -21.703 22.266 1 70.62 281 THR A N 1
ATOM 2134 C CA . THR A 1 281 ? 4.453 -22.203 23.562 1 70.62 281 THR A CA 1
ATOM 2135 C C . THR A 1 281 ? 5.512 -23.094 24.203 1 70.62 281 THR A C 1
ATOM 2137 O O . THR A 1 281 ? 5.91 -24.109 23.641 1 70.62 281 THR A O 1
ATOM 2140 N N . GLU A 1 282 ? 6.496 -22.531 24.75 1 59.53 282 GLU A N 1
ATOM 2141 C CA . GLU A 1 282 ? 6.992 -23.516 25.703 1 59.53 282 GLU A CA 1
ATOM 2142 C C . GLU A 1 282 ? 5.98 -23.766 26.828 1 59.53 282 GLU A C 1
ATOM 2144 O O . GLU A 1 282 ? 5.227 -22.859 27.188 1 59.53 282 GLU A O 1
ATOM 2149 N N . ILE A 1 283 ? 5.551 -25.031 27.062 1 48.97 283 ILE A N 1
ATOM 2150 C CA . ILE A 1 283 ? 4.555 -25.625 27.938 1 48.97 283 ILE A CA 1
ATOM 2151 C C . ILE A 1 283 ? 4.434 -24.812 29.219 1 48.97 283 ILE A C 1
ATOM 2153 O O . ILE A 1 283 ? 3.625 -25.125 30.094 1 48.97 283 ILE A O 1
ATOM 2157 N N . THR A 1 284 ? 5.18 -23.781 29.406 1 48.81 284 THR A N 1
ATOM 2158 C CA . THR A 1 284 ? 5.262 -23.672 30.859 1 48.81 284 THR A CA 1
ATOM 2159 C C . THR A 1 284 ? 4.184 -22.734 31.391 1 48.81 284 THR A C 1
ATOM 2161 O O . THR A 1 284 ? 3.746 -22.859 32.531 1 48.81 284 THR A O 1
ATOM 2164 N N . SER A 1 285 ? 4.039 -21.406 30.984 1 49.91 285 SER A N 1
ATOM 2165 C CA . SER A 1 285 ? 3.348 -20.547 31.922 1 49.91 285 SER A CA 1
ATOM 2166 C C . SER A 1 285 ? 1.849 -20.5 31.641 1 49.91 285 SER A C 1
ATOM 2168 O O . SER A 1 285 ? 1.431 -20.375 30.484 1 49.91 285 SER A O 1
ATOM 2170 N N . THR A 1 286 ? 0.996 -20.984 32.562 1 50 286 THR A N 1
ATOM 2171 C CA . THR A 1 286 ? -0.456 -21.031 32.688 1 50 286 THR A CA 1
ATOM 2172 C C . THR A 1 286 ? -1.075 -19.672 32.375 1 50 286 THR A C 1
ATOM 2174 O O . THR A 1 286 ? -2.285 -19.578 32.156 1 50 286 THR A O 1
ATOM 2177 N N . ALA A 1 287 ? -0.276 -18.641 32.375 1 53.12 287 ALA A N 1
ATOM 2178 C CA . ALA A 1 287 ? -0.893 -17.312 32.375 1 53.12 287 ALA A CA 1
ATOM 2179 C C . ALA A 1 287 ? -1.028 -16.797 30.938 1 53.12 287 ALA A C 1
ATOM 2181 O O . ALA A 1 287 ? -1.636 -15.742 30.703 1 53.12 287 ALA A O 1
ATOM 2182 N N . HIS A 1 288 ? -0.686 -17.594 29.875 1 66.94 288 HIS A N 1
ATOM 2183 C CA . HIS A 1 288 ? -0.72 -17.094 28.5 1 66.94 288 HIS A CA 1
ATOM 2184 C C . HIS A 1 288 ? -1.826 -17.766 27.688 1 66.94 288 HIS A C 1
ATOM 2186 O O . HIS A 1 288 ? -2.199 -18.906 27.969 1 66.94 288 HIS A O 1
ATOM 2192 N N . MET A 1 289 ? -2.453 -16.953 26.906 1 83.94 289 MET A N 1
ATOM 2193 C CA . MET A 1 289 ? -3.475 -17.484 26.016 1 83.94 289 MET A CA 1
ATOM 2194 C C . MET A 1 289 ? -2.846 -18.344 24.922 1 83.94 289 MET A C 1
ATOM 2196 O O . MET A 1 289 ? -1.833 -17.969 24.328 1 83.94 289 MET A O 1
ATOM 2200 N N . ARG A 1 290 ? -3.436 -19.578 24.828 1 89.88 290 ARG A N 1
ATOM 2201 C CA . ARG A 1 290 ? -2.912 -20.516 23.828 1 89.88 290 ARG A CA 1
ATOM 2202 C C . ARG A 1 290 ? -3.754 -20.5 22.562 1 89.88 290 ARG A C 1
ATOM 2204 O O . ARG A 1 290 ? -4.965 -20.266 22.625 1 89.88 290 ARG A O 1
ATOM 2211 N N . ALA A 1 291 ? -3.027 -20.609 21.453 1 93.19 291 ALA A N 1
ATOM 2212 C CA . ALA A 1 291 ? -3.703 -20.625 20.156 1 93.19 291 ALA A CA 1
ATOM 2213 C C . ALA A 1 291 ? -2.988 -21.547 19.172 1 93.19 291 ALA A C 1
ATOM 2215 O O . ALA A 1 291 ? -1.846 -21.953 19.406 1 93.19 291 ALA A O 1
ATOM 2216 N N . THR A 1 292 ? -3.676 -22.016 18.219 1 94.81 292 THR A N 1
ATOM 2217 C CA . THR A 1 292 ? -3.107 -22.797 17.125 1 94.81 292 THR A CA 1
ATOM 2218 C C . THR A 1 292 ? -3.127 -22 15.828 1 94.81 292 THR A C 1
ATOM 2220 O O . THR A 1 292 ? -4.133 -21.375 15.492 1 94.81 292 THR A O 1
ATOM 2223 N N . ILE A 1 293 ? -2.016 -21.984 15.148 1 95.94 293 ILE A N 1
ATOM 2224 C CA . ILE A 1 293 ? -1.95 -21.312 13.859 1 95.94 293 ILE A CA 1
ATOM 2225 C C . ILE A 1 293 ? -2.721 -22.109 12.82 1 95.94 293 ILE A C 1
ATOM 2227 O O . ILE A 1 293 ? -2.383 -23.266 12.539 1 95.94 293 ILE A O 1
ATOM 2231 N N . ARG A 1 294 ? -3.697 -21.469 12.242 1 95.12 294 ARG A N 1
ATOM 2232 C CA . ARG A 1 294 ? -4.523 -22.141 11.234 1 95.12 294 ARG A CA 1
ATOM 2233 C C . ARG A 1 294 ? -4.086 -21.75 9.828 1 95.12 294 ARG A C 1
ATOM 2235 O O . ARG A 1 294 ? -4.305 -22.5 8.875 1 95.12 294 ARG A O 1
ATOM 2242 N N . ASN A 1 295 ? -3.547 -20.641 9.742 1 92.38 295 ASN A N 1
ATOM 2243 C CA . ASN A 1 295 ? -3.082 -20.141 8.445 1 92.38 295 ASN A CA 1
ATOM 2244 C C . ASN A 1 295 ? -1.991 -19.094 8.602 1 92.38 295 ASN A C 1
ATOM 2246 O O . ASN A 1 295 ? -1.975 -18.344 9.586 1 92.38 295 ASN A O 1
ATOM 2250 N N . VAL A 1 296 ? -1.081 -19.062 7.676 1 93.25 296 VAL A N 1
ATOM 2251 C CA . VAL A 1 296 ? -0.023 -18.062 7.613 1 93.25 296 VAL A CA 1
ATOM 2252 C C . VAL A 1 296 ? -0.016 -17.391 6.238 1 93.25 296 VAL A C 1
ATOM 2254 O O . VAL A 1 296 ? 0.212 -18.062 5.223 1 93.25 296 VAL A O 1
ATOM 2257 N N . GLU A 1 297 ? -0.324 -16.172 6.23 1 91.31 297 GLU A N 1
ATOM 2258 C CA . GLU A 1 297 ? -0.208 -15.383 5.012 1 91.31 297 GLU A CA 1
ATOM 2259 C C . GLU A 1 297 ? 1.05 -14.516 5.039 1 91.31 297 GLU A C 1
ATOM 2261 O O . GLU A 1 297 ? 1.086 -13.484 5.715 1 91.31 297 GLU A O 1
ATOM 2266 N N . PHE A 1 298 ? 1.979 -14.938 4.234 1 93.75 298 PHE A N 1
ATOM 2267 C CA . PHE A 1 298 ? 3.281 -14.281 4.207 1 93.75 298 PHE A CA 1
ATOM 2268 C C . PHE A 1 298 ? 3.279 -13.109 3.23 1 93.75 298 PHE A C 1
ATOM 2270 O O . PHE A 1 298 ? 2.973 -13.281 2.049 1 93.75 298 PHE A O 1
ATOM 2277 N N . SER A 1 299 ? 3.635 -11.836 3.752 1 92.75 299 SER A N 1
ATOM 2278 C CA . SER A 1 299 ? 3.689 -10.633 2.926 1 92.75 299 SER A CA 1
ATOM 2279 C C . SER A 1 299 ? 5.012 -9.898 3.109 1 92.75 299 SER A C 1
ATOM 2281 O O . SER A 1 299 ? 5.039 -8.664 3.131 1 92.75 299 SER A O 1
ATOM 2283 N N . GLY A 1 300 ? 6.066 -10.672 3.271 1 93.94 300 GLY A N 1
ATOM 2284 C CA . GLY A 1 300 ? 7.367 -10.055 3.479 1 93.94 300 GLY A CA 1
ATOM 2285 C C . GLY A 1 300 ? 7.68 -9.805 4.941 1 93.94 300 GLY A C 1
ATOM 2286 O O . GLY A 1 300 ? 7.73 -10.734 5.742 1 93.94 300 GLY A O 1
ATOM 2287 N N . PHE A 1 301 ? 7.824 -8.516 5.348 1 94 301 PHE A N 1
ATOM 2288 C CA . PHE A 1 301 ? 8.148 -8.109 6.707 1 94 301 PHE A CA 1
ATOM 2289 C C . PHE A 1 301 ? 7.074 -8.57 7.684 1 94 301 PHE A C 1
ATOM 2291 O O . PHE A 1 301 ? 7.379 -8.969 8.812 1 94 301 PHE A O 1
ATOM 2298 N N . VAL A 1 302 ? 5.887 -8.609 7.18 1 93.88 302 VAL A N 1
ATOM 2299 C CA . VAL A 1 302 ? 4.746 -8.93 8.031 1 93.88 302 VAL A CA 1
ATOM 2300 C C . VAL A 1 302 ? 4.031 -10.164 7.5 1 93.88 302 VAL A C 1
ATOM 2302 O O . VAL A 1 302 ? 4.07 -10.445 6.301 1 93.88 302 VAL A O 1
ATOM 2305 N N . SER A 1 303 ? 3.479 -10.914 8.375 1 94.44 303 SER A N 1
ATOM 2306 C CA . SER A 1 303 ? 2.559 -12 8.078 1 94.44 303 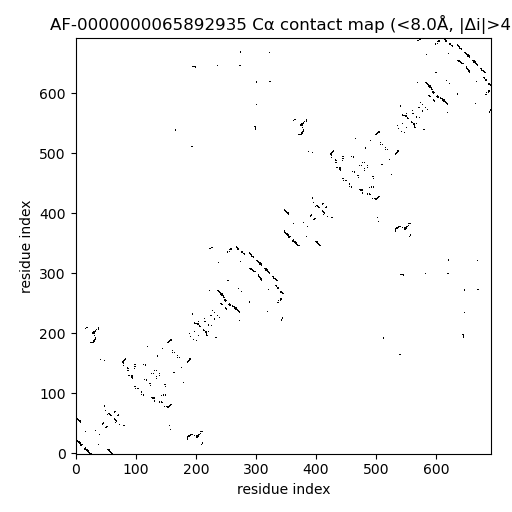SER A CA 1
ATOM 2307 C C . SER A 1 303 ? 1.241 -11.836 8.828 1 94.44 303 SER A C 1
ATOM 2309 O O . SER A 1 303 ? 1.207 -11.242 9.906 1 94.44 303 SER A O 1
ATOM 2311 N N . THR A 1 304 ? 0.253 -12.25 8.219 1 93.38 304 THR A N 1
ATOM 2312 C CA . THR A 1 304 ? -1.029 -12.336 8.906 1 93.38 304 THR A CA 1
ATOM 2313 C C . THR A 1 304 ? -1.322 -13.773 9.328 1 93.38 304 THR A C 1
ATOM 2315 O O . THR A 1 304 ? -1.348 -14.68 8.484 1 93.38 304 THR A O 1
ATOM 2318 N N . LEU A 1 305 ? -1.525 -13.984 10.609 1 95.25 305 LEU A N 1
ATOM 2319 C CA . LEU A 1 305 ? -1.821 -15.312 11.148 1 95.25 305 LEU A CA 1
ATOM 2320 C C . LEU A 1 305 ? -3.309 -15.453 11.453 1 95.25 305 LEU A C 1
ATOM 2322 O O . LEU A 1 305 ? -3.93 -14.523 11.977 1 95.25 305 LEU A O 1
ATOM 2326 N N . THR A 1 306 ? -3.828 -16.5 11.031 1 94.12 306 THR A N 1
ATOM 2327 C CA . THR A 1 306 ? -5.125 -16.922 11.539 1 94.12 306 THR A CA 1
ATOM 2328 C C . THR A 1 306 ? -4.953 -17.859 12.742 1 94.12 306 THR A C 1
ATOM 2330 O O . THR A 1 306 ? -4.352 -18.922 12.617 1 94.12 306 THR A O 1
ATOM 2333 N N . LEU A 1 307 ? -5.48 -17.453 13.891 1 94.62 307 LEU A N 1
ATOM 2334 C CA . LEU A 1 307 ? -5.25 -18.188 15.133 1 94.62 307 LEU A CA 1
ATOM 2335 C C . LEU A 1 307 ? -6.559 -18.703 15.711 1 94.62 307 LEU A C 1
ATOM 2337 O O . LEU A 1 307 ? -7.543 -17.969 15.805 1 94.62 307 LEU A O 1
ATOM 2341 N N . ARG A 1 308 ? -6.562 -19.922 15.984 1 94.88 308 ARG A N 1
ATOM 2342 C CA . ARG A 1 308 ? -7.648 -20.484 16.781 1 94.88 308 ARG A CA 1
ATOM 2343 C C . ARG A 1 308 ? -7.32 -20.453 18.266 1 94.88 308 ARG A C 1
ATOM 2345 O O . ARG A 1 308 ? -6.41 -21.141 18.719 1 94.88 308 ARG A O 1
ATOM 2352 N N . ILE A 1 309 ? -8.062 -19.656 18.969 1 92.25 309 ILE A N 1
ATOM 2353 C CA . ILE A 1 309 ? -7.82 -19.5 20.391 1 92.25 309 ILE A CA 1
ATOM 2354 C C . ILE A 1 309 ? -8.391 -20.703 21.141 1 92.25 309 ILE A C 1
ATOM 2356 O O . ILE A 1 309 ? -9.508 -21.141 20.859 1 92.25 309 ILE A O 1
ATOM 2360 N N . HIS A 1 310 ? -7.512 -21.203 22.078 1 86 310 HIS A N 1
ATOM 2361 C CA . HIS A 1 310 ? -7.938 -22.375 22.844 1 86 310 HIS A CA 1
ATOM 2362 C C . HIS A 1 310 ? -8.789 -21.969 24.047 1 86 310 HIS A C 1
ATOM 2364 O O . HIS A 1 310 ? -8.266 -21.438 25.031 1 86 310 HIS A O 1
ATOM 2370 N N . ASN A 1 311 ? -9.875 -21.391 23.828 1 74.19 311 ASN A N 1
ATOM 2371 C CA . ASN A 1 311 ? -10.82 -21.125 24.906 1 74.19 311 ASN A CA 1
ATOM 2372 C C . ASN A 1 311 ? -12.156 -21.828 24.688 1 74.19 311 ASN A C 1
ATOM 2374 O O . ASN A 1 311 ? -12.344 -22.484 23.656 1 74.19 311 ASN A O 1
ATOM 2378 N N . ALA A 1 312 ? -12.969 -21.828 25.781 1 61 312 ALA A N 1
ATOM 2379 C CA . ALA A 1 312 ? -14.266 -22.5 25.719 1 61 312 ALA A CA 1
ATOM 2380 C C . ALA A 1 312 ? -15.031 -22.094 24.469 1 61 312 ALA A C 1
ATOM 2382 O O . ALA A 1 312 ? -15.773 -22.906 23.891 1 61 312 ALA A O 1
ATOM 2383 N N . GLU A 1 313 ? -14.969 -20.891 24.109 1 64.56 313 GLU A N 1
ATOM 2384 C CA . GLU A 1 313 ? -15.594 -20.406 22.875 1 64.56 313 GLU A CA 1
ATOM 2385 C C . GLU A 1 313 ? -14.562 -20.25 21.766 1 64.56 313 GLU A C 1
ATOM 2387 O O . GLU A 1 313 ? -13.711 -19.359 21.828 1 64.56 313 GLU A O 1
ATOM 2392 N N . ALA A 1 314 ? -14.328 -21.359 21.109 1 62.19 314 ALA A N 1
ATOM 2393 C CA . ALA A 1 314 ? -13.312 -21.406 20.047 1 62.19 314 ALA A CA 1
ATOM 2394 C C . ALA A 1 314 ? -13.516 -20.266 19.062 1 62.19 314 ALA A C 1
ATOM 2396 O O . ALA A 1 314 ? -14.523 -20.219 18.344 1 62.19 314 ALA A O 1
ATOM 2397 N N . ASP A 1 315 ? -12.531 -19.141 19.203 1 85.75 315 ASP A N 1
ATOM 2398 C CA . ASP A 1 315 ? -12.672 -18.016 18.281 1 85.75 315 ASP A CA 1
ATOM 2399 C C . ASP A 1 315 ? -11.43 -17.875 17.406 1 85.75 315 ASP A C 1
ATOM 2401 O O . ASP A 1 315 ? -10.336 -18.281 17.812 1 85.75 315 ASP A O 1
ATOM 2405 N N . VAL A 1 316 ? -11.719 -17.766 16.203 1 91.06 316 VAL A N 1
ATOM 2406 C CA . VAL A 1 316 ? -10.648 -17.516 15.242 1 91.06 316 VAL A CA 1
ATOM 2407 C C . VAL A 1 316 ? -10.391 -16.016 15.141 1 91.06 316 VAL A C 1
ATOM 2409 O O . VAL A 1 316 ? -11.328 -15.219 15.07 1 91.06 316 VAL A O 1
ATOM 2412 N N . ILE A 1 317 ? -9.078 -15.68 15.336 1 92 317 ILE A N 1
ATOM 2413 C CA . ILE A 1 317 ? -8.719 -14.281 15.156 1 92 317 ILE A CA 1
ATOM 2414 C C . ILE A 1 317 ? -7.602 -14.156 14.117 1 92 317 ILE A C 1
ATOM 2416 O O . ILE A 1 317 ? -6.844 -15.109 13.898 1 92 317 ILE A O 1
ATOM 2420 N N . GLU A 1 318 ? -7.566 -13.078 13.422 1 91.69 318 GLU A N 1
ATOM 2421 C CA . GLU A 1 318 ? -6.48 -12.742 12.508 1 91.69 318 GLU A CA 1
ATOM 2422 C C . GLU A 1 318 ? -5.57 -11.672 13.102 1 91.69 318 GLU A C 1
ATOM 2424 O O . GLU A 1 318 ? -6.047 -10.664 13.625 1 91.69 318 GLU A O 1
ATOM 2429 N N . LEU A 1 319 ? -4.281 -11.961 13.055 1 93.5 319 LEU A N 1
ATOM 2430 C CA . LEU A 1 319 ? -3.32 -11.062 13.68 1 93.5 319 LEU A CA 1
ATOM 2431 C C . LEU A 1 319 ? -2.129 -10.812 12.766 1 93.5 319 LEU A C 1
ATOM 2433 O O . LEU A 1 319 ? -1.505 -11.766 12.281 1 93.5 319 LEU A O 1
ATOM 2437 N N . LYS A 1 320 ? -1.897 -9.578 12.531 1 93.69 320 LYS A N 1
ATOM 2438 C CA . LYS A 1 320 ? -0.683 -9.172 11.828 1 93.69 320 LYS A CA 1
ATOM 2439 C C . LYS A 1 320 ? 0.525 -9.203 12.766 1 93.69 320 LYS A C 1
ATOM 2441 O O . LYS A 1 320 ? 0.434 -8.781 13.914 1 93.69 320 LYS A O 1
ATOM 2446 N N . THR A 1 321 ? 1.619 -9.773 12.359 1 94.88 321 THR A N 1
ATOM 2447 C CA . THR A 1 321 ? 2.836 -9.867 13.156 1 94.88 321 THR A CA 1
ATOM 2448 C C . THR A 1 321 ? 4.07 -9.891 12.258 1 94.88 321 THR A C 1
ATOM 2450 O O . THR A 1 321 ? 3.957 -10.023 11.039 1 94.88 321 THR A O 1
ATOM 2453 N N . VAL A 1 322 ? 5.18 -9.648 12.883 1 94.31 322 VAL A N 1
ATOM 2454 C CA . VAL A 1 322 ? 6.43 -9.758 12.141 1 94.31 322 VAL A CA 1
ATOM 2455 C C . VAL A 1 322 ? 6.621 -11.188 11.648 1 94.31 322 VAL A C 1
ATOM 2457 O O . VAL A 1 322 ? 6.398 -12.141 12.398 1 94.31 322 VAL A O 1
ATOM 2460 N N . SER A 1 323 ? 7.016 -11.258 10.375 1 93.75 323 SER A N 1
ATOM 2461 C CA . SER A 1 323 ? 7.195 -12.578 9.781 1 93.75 323 SER A CA 1
ATOM 2462 C C . SER A 1 323 ? 8.305 -13.359 10.484 1 93.75 323 SER A C 1
ATOM 2464 O O . SER A 1 323 ? 9.312 -12.781 10.891 1 93.75 323 SER A O 1
ATOM 2466 N N . HIS A 1 324 ? 8.031 -14.633 10.625 1 89.75 324 HIS A N 1
ATOM 2467 C CA . HIS A 1 324 ? 8.992 -15.547 11.234 1 89.75 324 HIS A CA 1
ATOM 2468 C C . HIS A 1 324 ? 8.938 -16.922 10.578 1 89.75 324 HIS A C 1
ATOM 2470 O O . HIS A 1 324 ? 7.859 -17.438 10.289 1 89.75 324 HIS A O 1
ATOM 2476 N N . ALA A 1 325 ? 10.133 -17.484 10.375 1 84.94 325 ALA A N 1
ATOM 2477 C CA . ALA A 1 325 ? 10.25 -18.766 9.703 1 84.94 325 ALA A CA 1
ATOM 2478 C C . ALA A 1 325 ? 9.594 -19.875 10.523 1 84.94 325 ALA A C 1
ATOM 2480 O O . ALA A 1 325 ? 9.109 -20.875 9.969 1 84.94 325 ALA A O 1
ATOM 2481 N N . ALA A 1 326 ? 9.461 -19.641 11.773 1 83.62 326 ALA A N 1
ATOM 2482 C CA . ALA A 1 326 ? 9 -20.688 12.688 1 83.62 326 ALA A CA 1
ATOM 2483 C C . ALA A 1 326 ? 7.477 -20.766 12.695 1 83.62 326 ALA A C 1
ATOM 2485 O O . ALA A 1 326 ? 6.906 -21.703 13.266 1 83.62 326 ALA A O 1
ATOM 2486 N N . PHE A 1 327 ? 6.812 -19.828 12.109 1 90.62 327 PHE A N 1
ATOM 2487 C CA . PHE A 1 327 ? 5.355 -19.891 12.102 1 90.62 327 PHE A CA 1
ATOM 2488 C C . PHE A 1 327 ? 4.855 -20.875 11.055 1 90.62 327 PHE A C 1
ATOM 2490 O O . PHE A 1 327 ? 5.023 -20.656 9.852 1 90.62 327 PHE A O 1
ATOM 2497 N N . ILE A 1 328 ? 4.305 -21.938 11.531 1 92.69 328 ILE A N 1
ATOM 2498 C CA . ILE A 1 328 ? 3.807 -23 10.656 1 92.69 328 ILE A CA 1
ATOM 2499 C C . ILE A 1 328 ? 2.377 -23.359 11.047 1 92.69 328 ILE A C 1
ATOM 2501 O O . ILE A 1 328 ? 2.033 -23.359 12.227 1 92.69 328 ILE A O 1
ATOM 2505 N N . VAL A 1 329 ? 1.687 -23.719 10.031 1 94.12 329 VAL A N 1
ATOM 2506 C CA . VAL A 1 329 ? 0.312 -24.141 10.266 1 94.12 329 VAL A CA 1
ATOM 2507 C C . VAL A 1 329 ? 0.299 -25.344 11.211 1 94.12 329 VAL A C 1
ATOM 2509 O O . VAL A 1 329 ? 1.087 -26.281 11.039 1 94.12 329 VAL A O 1
ATOM 2512 N N . GLY A 1 330 ? -0.552 -25.312 12.141 1 94.44 330 GLY A N 1
ATOM 2513 C CA . GLY A 1 330 ? -0.668 -26.391 13.117 1 94.44 330 GLY A CA 1
ATOM 2514 C C . GLY A 1 330 ? 0.131 -26.141 14.375 1 94.44 330 GLY A C 1
ATOM 2515 O O . GLY A 1 330 ? -0.089 -26.797 15.398 1 94.44 330 GLY A O 1
ATOM 2516 N N . GLN A 1 331 ? 0.983 -25.172 14.406 1 93.69 331 GLN A N 1
ATOM 2517 C CA . GLN A 1 331 ? 1.834 -24.844 15.547 1 93.69 331 GLN A CA 1
ATOM 2518 C C . GLN A 1 331 ? 1.022 -24.219 16.688 1 93.69 331 GLN A C 1
ATOM 2520 O O . GLN A 1 331 ? 0.124 -23.422 16.438 1 93.69 331 GLN A O 1
ATOM 2525 N N . GLN A 1 332 ? 1.368 -24.625 17.844 1 92.88 332 GLN A N 1
ATOM 2526 C CA . GLN A 1 332 ? 0.781 -24 19.031 1 92.88 332 GLN A CA 1
ATOM 2527 C C . GLN A 1 332 ? 1.637 -22.844 19.516 1 92.88 332 GLN A C 1
ATOM 2529 O O . GLN A 1 332 ? 2.863 -22.938 19.578 1 92.88 332 GLN A O 1
ATOM 2534 N N . VAL A 1 333 ? 0.936 -21.766 19.781 1 93.19 333 VAL A N 1
ATOM 2535 C CA . VAL A 1 333 ? 1.645 -20.562 20.203 1 93.19 333 VAL A CA 1
ATOM 2536 C C . VAL A 1 333 ? 0.947 -19.953 21.422 1 93.19 333 VAL A C 1
ATOM 2538 O O . VAL A 1 333 ? -0.191 -20.312 21.734 1 93.19 333 VAL A O 1
ATOM 2541 N N . SER A 1 334 ? 1.674 -19.141 22.125 1 92.25 334 SER A N 1
ATOM 2542 C CA . SER A 1 334 ? 1.126 -18.359 23.234 1 92.25 334 SER A CA 1
ATOM 2543 C C . SER A 1 334 ? 1.068 -16.875 22.891 1 92.25 334 SER A C 1
ATOM 2545 O O . SER A 1 334 ? 1.961 -16.359 22.219 1 92.25 334 SER A O 1
ATOM 2547 N N . LEU A 1 335 ? 0.003 -16.234 23.328 1 92.19 335 LEU A N 1
ATOM 2548 C CA . LEU A 1 335 ? -0.188 -14.812 23.094 1 92.19 335 LEU A CA 1
ATOM 2549 C C . LEU A 1 335 ? -0.097 -14.023 24.391 1 92.19 335 LEU A C 1
ATOM 2551 O O . LEU A 1 335 ? -0.59 -14.469 25.438 1 92.19 335 LEU A O 1
ATOM 2555 N N . SER A 1 336 ? 0.519 -12.914 24.328 1 91.88 336 SER A N 1
ATOM 2556 C CA . SER A 1 336 ? 0.543 -11.961 25.422 1 91.88 336 SER A CA 1
ATOM 2557 C C . SER A 1 336 ? 0.263 -10.539 24.938 1 91.88 336 SER A C 1
ATOM 2559 O O . SER A 1 336 ? 0.57 -10.203 23.781 1 91.88 336 SER A O 1
ATOM 2561 N N . VAL A 1 337 ? -0.395 -9.742 25.75 1 93 337 VAL A N 1
ATOM 2562 C CA . VAL A 1 337 ? -0.773 -8.383 25.375 1 93 337 VAL A CA 1
ATOM 2563 C C . VAL A 1 337 ? 0.106 -7.379 26.125 1 93 337 VAL A C 1
ATOM 2565 O O . VAL A 1 337 ? 0.264 -7.465 27.344 1 93 337 VAL A O 1
ATOM 2568 N N . ASN A 1 338 ? 0.691 -6.492 25.391 1 91.31 338 ASN A N 1
ATOM 2569 C CA . ASN A 1 338 ? 1.476 -5.402 25.953 1 91.31 338 ASN A CA 1
ATOM 2570 C C . ASN A 1 338 ? 0.689 -4.094 25.969 1 91.31 338 ASN A C 1
ATOM 2572 O O . ASN A 1 338 ? 0.036 -3.748 24.984 1 91.31 338 ASN A O 1
ATOM 2576 N N . GLY A 1 339 ? 0.709 -3.402 27.078 1 91.31 339 GLY A N 1
ATOM 2577 C CA . GLY A 1 339 ? 0.03 -2.121 27.188 1 91.31 339 GLY A CA 1
ATOM 2578 C C . GLY A 1 339 ? -1.452 -2.254 27.469 1 91.31 339 GLY A C 1
ATOM 2579 O O . GLY A 1 339 ? -1.896 -3.273 28.016 1 91.31 339 GLY A O 1
ATOM 2580 N N . ALA A 1 340 ? -2.201 -1.099 27.25 1 94.5 340 ALA A N 1
ATOM 2581 C CA . ALA A 1 340 ? -3.623 -1.055 27.578 1 94.5 340 ALA A CA 1
ATOM 2582 C C . ALA A 1 340 ? -4.477 -1.085 26.312 1 94.5 340 ALA A C 1
ATOM 2584 O O . ALA A 1 340 ? -4.098 -0.521 25.281 1 94.5 340 ALA A O 1
ATOM 2585 N N . ALA A 1 341 ? -5.535 -1.795 26.391 1 95.62 341 ALA A N 1
ATOM 2586 C CA . ALA A 1 341 ? -6.52 -1.767 25.297 1 95.62 341 ALA A CA 1
ATOM 2587 C C . ALA A 1 341 ? -7.32 -0.469 25.328 1 95.62 341 ALA A C 1
ATOM 2589 O O . ALA A 1 341 ? -7.598 0.077 26.391 1 95.62 341 ALA A O 1
ATOM 2590 N N . HIS A 1 342 ? -7.629 -0.016 24.172 1 96.31 342 HIS A N 1
ATOM 2591 C CA . HIS A 1 342 ? -8.453 1.184 24.062 1 96.31 342 HIS A CA 1
ATOM 2592 C C . HIS A 1 342 ? -9.93 0.851 24.188 1 96.31 342 HIS A C 1
ATOM 2594 O O . HIS A 1 342 ? -10.422 -0.085 23.562 1 96.31 342 HIS A O 1
ATOM 2600 N N . VAL A 1 343 ? -10.633 1.548 25 1 95.38 343 VAL A N 1
ATOM 2601 C CA . VAL A 1 343 ? -12.062 1.333 25.219 1 95.38 343 VAL A CA 1
ATOM 2602 C C . VAL A 1 343 ? -12.867 2.34 24.406 1 95.38 343 VAL A C 1
ATOM 2604 O O . VAL A 1 343 ? -12.664 3.551 24.531 1 95.38 343 VAL A O 1
ATOM 2607 N N . PHE A 1 344 ? -13.711 1.814 23.531 1 92.19 344 PHE A N 1
ATOM 2608 C CA . PHE A 1 344 ? -14.562 2.705 22.75 1 92.19 344 PHE A CA 1
ATOM 2609 C C . PHE A 1 344 ? -15.672 3.295 23.625 1 92.19 344 PHE A C 1
ATOM 2611 O O . PHE A 1 344 ? -16.172 2.629 24.531 1 92.19 344 PHE A O 1
ATOM 2618 N N . SER A 1 345 ? -15.82 4.641 23.453 1 78.06 345 SER A N 1
ATOM 2619 C CA . SER A 1 345 ? -16.906 5.289 24.188 1 78.06 345 SER A CA 1
ATOM 2620 C C . SER A 1 345 ? -18.266 4.773 23.75 1 78.06 345 SER A C 1
ATOM 2622 O O . SER A 1 345 ? -18.453 4.422 22.578 1 78.06 345 SER A O 1
ATOM 2624 N N . GLN A 1 346 ? -19.172 4.277 24.641 1 63.16 346 GLN A N 1
ATOM 2625 C CA . GLN A 1 346 ? -20.562 3.924 24.344 1 63.16 346 GLN A CA 1
ATOM 2626 C C . GLN A 1 346 ? -21.312 5.105 23.734 1 63.16 346 GLN A C 1
ATOM 2628 O O . GLN A 1 346 ? -21.031 6.262 24.078 1 63.16 346 GLN A O 1
ATOM 2633 N N . MET B 1 1 ? -2.006 -26.625 -17.453 1 86.81 1 MET B N 1
ATOM 2634 C CA . MET B 1 1 ? -0.635 -26.125 -17.391 1 86.81 1 MET B CA 1
ATOM 2635 C C . MET B 1 1 ? -0.397 -25.047 -18.453 1 86.81 1 MET B C 1
ATOM 2637 O O . MET B 1 1 ? -0.832 -25.188 -19.594 1 86.81 1 MET B O 1
ATOM 2641 N N . LEU B 1 2 ? 0.101 -23.891 -18.094 1 92.5 2 LEU B N 1
ATOM 2642 C CA . LEU B 1 2 ? 0.474 -22.828 -19.016 1 92.5 2 LEU B CA 1
ATOM 2643 C C . LEU B 1 2 ? 1.975 -22.844 -19.281 1 92.5 2 LEU B C 1
ATOM 2645 O O . LEU B 1 2 ? 2.775 -22.969 -18.359 1 92.5 2 LEU B O 1
ATOM 2649 N N . GLU B 1 3 ? 2.314 -22.75 -20.594 1 94.88 3 GLU B N 1
ATOM 2650 C CA . GLU B 1 3 ? 3.725 -22.719 -20.969 1 94.88 3 GLU B CA 1
ATOM 2651 C C . GLU B 1 3 ? 3.996 -21.625 -22 1 94.88 3 GLU B C 1
ATOM 2653 O O . GLU B 1 3 ? 3.293 -21.516 -23 1 94.88 3 GLU B O 1
ATOM 2658 N N . LEU B 1 4 ? 4.883 -20.828 -21.688 1 95.31 4 LEU B N 1
ATOM 2659 C CA . LEU B 1 4 ? 5.434 -19.859 -22.641 1 95.31 4 LEU B CA 1
ATOM 2660 C C . LEU B 1 4 ? 6.867 -20.234 -23.016 1 95.31 4 LEU B C 1
ATOM 2662 O O . LEU B 1 4 ? 7.707 -20.438 -22.141 1 95.31 4 LEU B O 1
ATOM 2666 N N . HIS B 1 5 ? 7.086 -20.344 -24.297 1 95.12 5 HIS B N 1
ATOM 2667 C CA . HIS B 1 5 ? 8.414 -20.672 -24.797 1 95.12 5 HIS B CA 1
ATOM 2668 C C . HIS B 1 5 ? 8.938 -19.594 -25.734 1 95.12 5 HIS B C 1
ATOM 2670 O O . HIS B 1 5 ? 8.438 -19.422 -26.844 1 95.12 5 HIS B O 1
ATOM 2676 N N . ARG B 1 6 ? 10.016 -18.906 -25.328 1 95.06 6 ARG B N 1
ATOM 2677 C CA . ARG B 1 6 ? 10.75 -17.891 -26.109 1 95.06 6 ARG B CA 1
ATOM 2678 C C . ARG B 1 6 ? 9.805 -16.844 -26.672 1 95.06 6 ARG B C 1
ATOM 2680 O O . ARG B 1 6 ? 9.852 -16.547 -27.859 1 95.06 6 ARG B O 1
ATOM 2687 N N . VAL B 1 7 ? 8.945 -16.375 -25.828 1 95.44 7 VAL B N 1
ATOM 2688 C CA . VAL B 1 7 ? 7.953 -15.391 -26.25 1 95.44 7 VAL B CA 1
ATOM 2689 C C . VAL B 1 7 ? 8.57 -13.992 -26.234 1 95.44 7 VAL B C 1
ATOM 2691 O O . VAL B 1 7 ? 9.211 -13.602 -25.266 1 95.44 7 VAL B O 1
ATOM 2694 N N . SER B 1 8 ? 8.469 -13.297 -27.328 1 96.25 8 SER B N 1
ATOM 2695 C CA . SER B 1 8 ? 8.969 -11.93 -27.453 1 96.25 8 SER B CA 1
ATOM 2696 C C . SER B 1 8 ? 7.93 -11.016 -28.094 1 96.25 8 SER B C 1
ATOM 2698 O O . SER B 1 8 ? 7.074 -11.484 -28.859 1 96.25 8 SER B O 1
ATOM 2700 N N . LYS B 1 9 ? 7.93 -9.781 -27.75 1 95.56 9 LYS B N 1
ATOM 2701 C CA . LYS B 1 9 ? 7.004 -8.797 -28.297 1 95.56 9 LYS B CA 1
ATOM 2702 C C . LYS B 1 9 ? 7.648 -7.422 -28.375 1 95.56 9 LYS B C 1
ATOM 2704 O O . LYS B 1 9 ? 8.305 -6.98 -27.422 1 95.56 9 LYS B O 1
ATOM 2709 N N . SER B 1 10 ? 7.531 -6.777 -29.453 1 94.69 10 SER B N 1
ATOM 2710 C CA . SER B 1 10 ? 7.977 -5.402 -29.672 1 94.69 10 SER B CA 1
ATOM 2711 C C . SER B 1 10 ? 6.848 -4.535 -30.219 1 94.69 10 SER B C 1
ATOM 2713 O O . SER B 1 10 ? 5.922 -5.035 -30.844 1 94.69 10 SER B O 1
ATOM 2715 N N . PHE B 1 11 ? 6.852 -3.314 -29.781 1 89.94 11 PHE B N 1
ATOM 2716 C CA . PHE B 1 11 ? 5.957 -2.312 -30.328 1 89.94 11 PHE B CA 1
ATOM 2717 C C . PHE B 1 11 ? 6.746 -1.192 -31 1 89.94 11 PHE B C 1
ATOM 2719 O O . PHE B 1 11 ? 7.617 -0.582 -30.375 1 89.94 11 PHE B O 1
ATOM 2726 N N . ASN B 1 12 ? 6.414 -0.869 -32.156 1 89.56 12 ASN B N 1
ATOM 2727 C CA . ASN B 1 12 ? 7.059 0.221 -32.875 1 89.56 12 ASN B CA 1
ATOM 2728 C C . ASN B 1 12 ? 8.578 0.172 -32.719 1 89.56 12 ASN B C 1
ATOM 2730 O O . ASN B 1 12 ? 9.203 1.181 -32.406 1 89.56 12 ASN B O 1
ATOM 2734 N N . GLY B 1 13 ? 9.125 -0.937 -32.719 1 87.12 13 GLY B N 1
ATOM 2735 C CA . GLY B 1 13 ? 10.57 -1.101 -32.688 1 87.12 13 GLY B CA 1
ATOM 2736 C C . GLY B 1 13 ? 11.133 -1.238 -31.281 1 87.12 13 GLY B C 1
ATOM 2737 O O . GLY B 1 13 ? 12.32 -1.511 -31.094 1 87.12 13 GLY B O 1
ATOM 2738 N N . ARG B 1 14 ? 10.398 -1.036 -30.312 1 86.56 14 ARG B N 1
ATOM 2739 C CA . ARG B 1 14 ? 10.859 -1.171 -28.938 1 86.56 14 ARG B CA 1
ATOM 2740 C C . ARG B 1 14 ? 10.477 -2.531 -28.359 1 86.56 14 ARG B C 1
ATOM 2742 O O . ARG B 1 14 ? 9.297 -2.883 -28.312 1 86.56 14 ARG B O 1
ATOM 2749 N N . THR B 1 15 ? 11.508 -3.256 -28 1 91.75 15 THR B N 1
ATOM 2750 C CA . THR B 1 15 ? 11.258 -4.566 -27.406 1 91.75 15 THR B CA 1
ATOM 2751 C C . THR B 1 15 ? 10.695 -4.426 -25.984 1 91.75 15 THR B C 1
ATOM 2753 O O . THR B 1 15 ? 11.312 -3.787 -25.125 1 91.75 15 THR B O 1
ATOM 2756 N N . VAL B 1 16 ? 9.57 -4.992 -25.734 1 91.62 16 VAL B N 1
ATOM 2757 C CA . VAL B 1 16 ? 8.906 -4.91 -24.438 1 91.62 16 VAL B CA 1
ATOM 2758 C C . VAL B 1 16 ? 9.094 -6.219 -23.672 1 91.62 16 VAL B C 1
ATOM 2760 O O . VAL B 1 16 ? 9.328 -6.211 -22.469 1 91.62 16 VAL B O 1
ATOM 2763 N N . LEU B 1 17 ? 8.977 -7.285 -24.375 1 95.81 17 LEU B N 1
ATOM 2764 C CA . LEU B 1 17 ? 9.219 -8.617 -23.828 1 95.81 17 LEU B CA 1
ATOM 2765 C C . LEU B 1 17 ? 10.266 -9.359 -24.641 1 95.81 17 LEU B C 1
ATOM 2767 O O . LEU B 1 17 ? 10.219 -9.344 -25.875 1 95.81 17 LEU B O 1
ATOM 2771 N N . SER B 1 18 ? 11.203 -9.906 -23.953 1 95.75 18 SER B N 1
ATOM 2772 C CA . SER B 1 18 ? 12.305 -10.586 -24.625 1 95.75 18 SER B CA 1
ATOM 2773 C C . SER B 1 18 ? 12.5 -12 -24.094 1 95.75 18 SER B C 1
ATOM 2775 O O . SER B 1 18 ? 12.891 -12.18 -22.938 1 95.75 18 SER B O 1
ATOM 2777 N N . ASP B 1 19 ? 12.234 -12.977 -24.938 1 95.12 19 ASP B N 1
ATOM 2778 C CA . ASP B 1 19 ? 12.602 -14.367 -24.688 1 95.12 19 ASP B CA 1
ATOM 2779 C C . ASP B 1 19 ? 12.039 -14.859 -23.359 1 95.12 19 ASP B C 1
ATOM 2781 O O . ASP B 1 19 ? 12.781 -15.352 -22.516 1 95.12 19 ASP B O 1
ATOM 2785 N N . ILE B 1 20 ? 10.789 -14.703 -23.219 1 95.19 20 ILE B N 1
ATOM 2786 C CA . ILE B 1 20 ? 10.109 -15.047 -21.969 1 95.19 20 ILE B CA 1
ATOM 2787 C C . ILE B 1 20 ? 9.875 -16.562 -21.922 1 95.19 20 ILE B C 1
ATOM 2789 O O . ILE B 1 20 ? 9.344 -17.141 -22.859 1 95.19 20 ILE B O 1
ATOM 2793 N N . HIS B 1 21 ? 10.367 -17.203 -20.891 1 94.19 21 HIS B N 1
ATOM 2794 C CA . HIS B 1 21 ? 10.078 -18.594 -20.547 1 94.19 21 HIS B CA 1
ATOM 2795 C C . HIS B 1 21 ? 9.312 -18.688 -19.234 1 94.19 21 HIS B C 1
ATOM 2797 O O . HIS B 1 21 ? 9.773 -18.188 -18.203 1 94.19 21 HIS B O 1
ATOM 2803 N N . LEU B 1 22 ? 8.156 -19.297 -19.312 1 91.81 22 LEU B N 1
ATOM 2804 C CA . LEU B 1 22 ? 7.336 -19.422 -18.109 1 91.81 22 LEU B CA 1
ATOM 2805 C C . LEU B 1 22 ? 6.523 -20.703 -18.141 1 91.81 22 LEU B C 1
ATOM 2807 O O . LEU B 1 22 ? 5.965 -21.078 -19.188 1 91.81 22 LEU B O 1
ATOM 2811 N N . THR B 1 23 ? 6.547 -21.453 -17.109 1 90.38 23 THR B N 1
ATOM 2812 C CA . THR B 1 23 ? 5.719 -22.641 -16.953 1 90.38 23 THR B CA 1
ATOM 2813 C C . THR B 1 23 ? 4.926 -22.578 -15.641 1 90.38 23 THR B C 1
ATOM 2815 O O . THR B 1 23 ? 5.492 -22.344 -14.578 1 90.38 23 THR B O 1
ATOM 2818 N N . LEU B 1 24 ? 3.674 -22.688 -15.766 1 86.06 24 LEU B N 1
ATOM 2819 C CA . LEU B 1 24 ? 2.789 -22.703 -14.609 1 86.06 24 LEU B CA 1
ATOM 2820 C C . LEU B 1 24 ? 2.006 -24.016 -14.539 1 86.06 24 LEU B C 1
ATOM 2822 O O . LEU B 1 24 ? 1.396 -24.422 -15.531 1 86.06 24 LEU B O 1
ATOM 2826 N N . GLU B 1 25 ? 2.123 -24.609 -13.359 1 81.44 25 GLU B N 1
ATOM 2827 C CA . GLU B 1 25 ? 1.356 -25.844 -13.148 1 81.44 25 GLU B CA 1
ATOM 2828 C C . GLU B 1 25 ? -0.116 -25.531 -12.891 1 81.44 25 GLU B C 1
ATOM 2830 O O . GLU B 1 25 ? -0.462 -24.422 -12.477 1 81.44 25 GLU B O 1
ATOM 2835 N N . ASN B 1 26 ? -0.929 -26.562 -13.07 1 77.19 26 ASN B N 1
ATOM 2836 C CA . ASN B 1 26 ? -2.363 -26.438 -12.828 1 77.19 26 ASN B CA 1
ATOM 2837 C C . ASN B 1 26 ? -2.666 -26.172 -11.359 1 77.19 26 ASN B C 1
ATOM 2839 O O . ASN B 1 26 ? -2.002 -26.734 -10.477 1 77.19 26 ASN B O 1
ATOM 2843 N N . SER B 1 27 ? -3.629 -25.375 -11.102 1 71.06 27 SER B N 1
ATOM 2844 C CA . SER B 1 27 ? -4.168 -25.078 -9.781 1 71.06 27 SER B CA 1
ATOM 2845 C C . SER B 1 27 ? -3.164 -24.297 -8.938 1 71.06 27 SER B C 1
ATOM 2847 O O . SER B 1 27 ? -3.238 -24.312 -7.703 1 71.06 27 SER B O 1
ATOM 2849 N N . ARG B 1 28 ? -2.203 -23.625 -9.602 1 84.5 28 ARG B N 1
ATOM 2850 C CA . ARG B 1 28 ? -1.249 -22.797 -8.867 1 84.5 28 ARG B CA 1
ATOM 2851 C C . ARG B 1 28 ? -1.587 -21.312 -9 1 84.5 28 ARG B C 1
ATOM 2853 O O . ARG B 1 28 ? -2.209 -20.906 -9.977 1 84.5 28 ARG B O 1
ATOM 2860 N N . ARG B 1 29 ? -1.306 -20.719 -7.973 1 90.25 29 ARG B N 1
ATOM 2861 C CA . ARG B 1 29 ? -1.382 -19.25 -8 1 90.25 29 ARG B CA 1
ATOM 2862 C C . ARG B 1 29 ? -0.003 -18.641 -8.211 1 90.25 29 ARG B C 1
ATOM 2864 O O . ARG B 1 29 ? 0.902 -18.828 -7.398 1 90.25 29 ARG B O 1
ATOM 2871 N N . THR B 1 30 ? 0.096 -17.938 -9.297 1 93.75 30 THR B N 1
ATOM 2872 C CA . THR B 1 30 ? 1.362 -17.297 -9.641 1 93.75 30 THR B CA 1
ATOM 2873 C C . THR B 1 30 ? 1.222 -15.781 -9.641 1 93.75 30 THR B C 1
ATOM 2875 O O . THR B 1 30 ? 0.221 -15.242 -10.125 1 93.75 30 THR B O 1
ATOM 2878 N N . ALA B 1 31 ? 2.15 -15.125 -9.047 1 95.25 31 ALA B N 1
ATOM 2879 C CA . ALA B 1 31 ? 2.207 -13.672 -9.117 1 95.25 31 ALA B CA 1
ATOM 2880 C C . ALA B 1 31 ? 3.422 -13.203 -9.914 1 95.25 31 ALA B C 1
ATOM 2882 O O . ALA B 1 31 ? 4.523 -13.734 -9.75 1 95.25 31 ALA B O 1
ATOM 2883 N N . ILE B 1 32 ? 3.199 -12.367 -10.828 1 94.81 32 ILE B N 1
ATOM 2884 C CA . ILE B 1 32 ? 4.266 -11.688 -11.555 1 94.81 32 ILE B CA 1
ATOM 2885 C C . ILE B 1 32 ? 4.414 -10.258 -11.039 1 94.81 32 ILE B C 1
ATOM 2887 O O . ILE B 1 32 ? 3.479 -9.461 -11.125 1 94.81 32 ILE B O 1
ATOM 2891 N N . VAL B 1 33 ? 5.578 -10.023 -10.5 1 93.19 33 VAL B N 1
ATOM 2892 C CA . VAL B 1 33 ? 5.812 -8.711 -9.898 1 93.19 33 VAL B CA 1
ATOM 2893 C C . VAL B 1 33 ? 6.965 -8.016 -10.617 1 93.19 33 VAL B C 1
ATOM 2895 O O . VAL B 1 33 ? 7.879 -8.672 -11.125 1 93.19 33 VAL B O 1
ATOM 2898 N N . GLY B 1 34 ? 6.887 -6.734 -10.727 1 88.75 34 GLY B N 1
ATOM 2899 C CA . GLY B 1 34 ? 7.891 -5.906 -11.383 1 88.75 34 GLY B CA 1
ATOM 2900 C C . GLY B 1 34 ? 7.52 -4.438 -11.422 1 88.75 34 GLY B C 1
ATOM 2901 O O . GLY B 1 34 ? 6.375 -4.074 -11.148 1 88.75 34 GLY B O 1
ATOM 2902 N N . PRO B 1 35 ? 8.516 -3.631 -11.641 1 82.06 35 PRO B N 1
ATOM 2903 C CA . PRO B 1 35 ? 8.234 -2.195 -11.703 1 82.06 35 PRO B CA 1
ATOM 2904 C C . PRO B 1 35 ? 7.312 -1.83 -12.867 1 82.06 35 PRO B C 1
ATOM 2906 O O . PRO B 1 35 ? 7.031 -2.67 -13.727 1 82.06 35 PRO B O 1
ATOM 2909 N N . SER B 1 36 ? 6.805 -0.644 -12.75 1 76.44 36 SER B N 1
ATOM 2910 C CA . SER B 1 36 ? 5.977 -0.157 -13.852 1 76.44 36 SER B CA 1
ATOM 2911 C C . SER B 1 36 ? 6.742 -0.176 -15.172 1 76.44 36 SER B C 1
ATOM 2913 O O . SER B 1 36 ? 7.926 0.172 -15.211 1 76.44 36 SER B O 1
ATOM 2915 N N . GLY B 1 37 ? 6.129 -0.593 -16.156 1 76.94 37 GLY B N 1
ATOM 2916 C CA . GLY B 1 37 ? 6.738 -0.587 -17.484 1 76.94 37 GLY B CA 1
ATOM 2917 C C . GLY B 1 37 ? 7.57 -1.824 -17.766 1 76.94 37 GLY B C 1
ATOM 2918 O O . GLY B 1 37 ? 8.242 -1.908 -18.797 1 76.94 37 GLY B O 1
ATOM 2919 N N . SER B 1 38 ? 7.531 -2.773 -16.891 1 85 38 SER B N 1
ATOM 2920 C CA . SER B 1 38 ? 8.375 -3.949 -17.062 1 85 38 SER B CA 1
ATOM 2921 C C . SER B 1 38 ? 7.773 -4.922 -18.078 1 85 38 SER B C 1
ATOM 2923 O O . SER B 1 38 ? 8.422 -5.887 -18.484 1 85 38 SER B O 1
ATOM 2925 N N . GLY B 1 39 ? 6.516 -4.723 -18.469 1 89.69 39 GLY B N 1
ATOM 2926 C CA . GLY B 1 39 ? 5.906 -5.555 -19.5 1 89.69 39 GLY B CA 1
ATOM 2927 C C . GLY B 1 39 ? 4.875 -6.523 -18.953 1 89.69 39 GLY B C 1
ATOM 2928 O O . GLY B 1 39 ? 4.383 -7.391 -19.672 1 89.69 39 GLY B O 1
ATOM 2929 N N . LYS B 1 40 ? 4.547 -6.441 -17.688 1 91.81 40 LYS B N 1
ATOM 2930 C CA . LYS B 1 40 ? 3.637 -7.371 -17.031 1 91.81 40 LYS B CA 1
ATOM 2931 C C . LYS B 1 40 ? 2.285 -7.418 -17.734 1 91.81 40 LYS B C 1
ATOM 2933 O O . LYS B 1 40 ? 1.783 -8.5 -18.047 1 91.81 40 LYS B O 1
ATOM 2938 N N . THR B 1 41 ? 1.742 -6.234 -18.031 1 89.31 41 THR B N 1
ATOM 2939 C CA . THR B 1 41 ? 0.447 -6.152 -18.703 1 89.31 41 THR B CA 1
ATOM 2940 C C . THR B 1 41 ? 0.524 -6.734 -20.109 1 89.31 41 THR B C 1
ATOM 2942 O O . THR B 1 41 ? -0.379 -7.457 -20.547 1 89.31 41 THR B O 1
ATOM 2945 N N . THR B 1 42 ? 1.551 -6.43 -20.844 1 92.75 42 THR B N 1
ATOM 2946 C CA . THR B 1 42 ? 1.747 -6.98 -22.172 1 92.75 42 THR B CA 1
ATOM 2947 C C . THR B 1 42 ? 1.779 -8.508 -22.125 1 92.75 42 THR B C 1
ATOM 2949 O O . THR B 1 42 ? 1.166 -9.172 -22.969 1 92.75 42 THR B O 1
ATOM 2952 N N . LEU B 1 43 ? 2.473 -8.992 -21.156 1 94.81 43 LEU B N 1
ATOM 2953 C CA . LEU B 1 43 ? 2.561 -10.438 -21 1 94.81 43 LEU B CA 1
ATOM 2954 C C . LEU B 1 43 ? 1.177 -11.047 -20.812 1 94.81 43 LEU B C 1
ATOM 2956 O O . LEU B 1 43 ? 0.835 -12.039 -21.469 1 94.81 43 LEU B O 1
ATOM 2960 N N . LEU B 1 44 ? 0.342 -10.484 -19.938 1 95.06 44 LEU B N 1
ATOM 2961 C CA . LEU B 1 44 ? -1.005 -10.992 -19.688 1 95.06 44 LEU B CA 1
ATOM 2962 C C . LEU B 1 44 ? -1.845 -10.93 -20.969 1 95.06 44 LEU B C 1
ATOM 2964 O O . LEU B 1 44 ? -2.605 -11.859 -21.25 1 95.06 44 LEU B O 1
ATOM 2968 N N . ARG B 1 45 ? -1.653 -9.914 -21.719 1 94.31 45 ARG B N 1
ATOM 2969 C CA . ARG B 1 45 ? -2.432 -9.727 -22.938 1 94.31 45 ARG B CA 1
ATOM 2970 C C . ARG B 1 45 ? -2.031 -10.75 -24 1 94.31 45 ARG B C 1
ATOM 2972 O O . ARG B 1 45 ? -2.863 -11.172 -24.812 1 94.31 45 ARG B O 1
ATOM 2979 N N . LEU B 1 46 ? -0.796 -11.086 -24.031 1 95.31 46 LEU B N 1
ATOM 2980 C CA . LEU B 1 46 ? -0.349 -12.141 -24.922 1 95.31 46 LEU B CA 1
ATOM 2981 C C . LEU B 1 46 ? -0.987 -13.477 -24.562 1 95.31 46 LEU B C 1
ATOM 2983 O O . LEU B 1 46 ? -1.449 -14.203 -25.438 1 95.31 46 LEU B O 1
ATOM 2987 N N . ILE B 1 47 ? -1.03 -13.742 -23.266 1 95.5 47 ILE B N 1
ATOM 2988 C CA . ILE B 1 47 ? -1.605 -15 -22.797 1 95.5 47 ILE B CA 1
ATOM 2989 C C . ILE B 1 47 ? -3.107 -15.016 -23.062 1 95.5 47 ILE B C 1
ATOM 2991 O O . ILE B 1 47 ? -3.646 -16.016 -23.547 1 95.5 47 ILE B O 1
ATOM 2995 N N . ALA B 1 48 ? -3.754 -13.914 -22.844 1 93.94 48 ALA B N 1
ATOM 2996 C CA . ALA B 1 48 ? -5.199 -13.789 -23.016 1 93.94 48 ALA B CA 1
ATOM 2997 C C . ALA B 1 48 ? -5.574 -13.805 -24.5 1 93.94 48 ALA B C 1
ATOM 2999 O O . ALA B 1 48 ? -6.727 -14.078 -24.844 1 93.94 48 ALA B O 1
ATOM 3000 N N . GLY B 1 49 ? -4.668 -13.398 -25.344 1 94.25 49 GLY B N 1
ATOM 3001 C CA . GLY B 1 49 ? -4.922 -13.391 -26.766 1 94.25 49 GLY B CA 1
ATOM 3002 C C . GLY B 1 49 ? -5.344 -12.039 -27.297 1 94.25 49 GLY B C 1
ATOM 3003 O O . GLY B 1 49 ? -5.836 -11.93 -28.422 1 94.25 49 GLY B O 1
ATOM 3004 N N . PHE B 1 50 ? -5.156 -11.016 -26.484 1 92.81 50 PHE B N 1
ATOM 3005 C CA . PHE B 1 50 ? -5.473 -9.656 -26.922 1 92.81 50 PHE B CA 1
ATOM 3006 C C . PHE B 1 50 ? -4.336 -9.078 -27.75 1 92.81 50 PHE B C 1
ATOM 3008 O O . PHE B 1 50 ? -4.516 -8.07 -28.438 1 92.81 50 PHE B O 1
ATOM 3015 N N . GLU B 1 51 ? -3.18 -9.625 -27.641 1 92.06 51 GLU B N 1
ATOM 3016 C CA . GLU B 1 51 ? -1.989 -9.312 -28.422 1 92.06 51 GLU B CA 1
ATOM 3017 C C . GLU B 1 51 ? -1.325 -10.578 -28.953 1 92.06 51 GLU B C 1
ATOM 3019 O O . GLU B 1 51 ? -1.507 -11.656 -28.391 1 92.06 51 GLU B O 1
ATOM 3024 N N . THR B 1 52 ? -0.658 -10.422 -30.062 1 93.56 52 THR B N 1
ATOM 3025 C CA . THR B 1 52 ? 0.063 -11.547 -30.641 1 93.56 52 THR B CA 1
ATOM 3026 C C . THR B 1 52 ? 1.568 -11.383 -30.453 1 93.56 52 THR B C 1
ATOM 3028 O O . THR B 1 52 ? 2.121 -10.32 -30.734 1 93.56 52 THR B O 1
ATOM 3031 N N . PRO B 1 53 ? 2.154 -12.344 -29.938 1 95.19 53 PRO B N 1
ATOM 3032 C CA . PRO B 1 53 ? 3.611 -12.258 -29.812 1 95.19 53 PRO B CA 1
ATOM 3033 C C . PRO B 1 53 ? 4.316 -12.219 -31.172 1 95.19 53 PRO B C 1
ATOM 3035 O O . PRO B 1 53 ? 3.766 -12.688 -32.156 1 95.19 53 PRO B O 1
ATOM 3038 N N . ASP B 1 54 ? 5.512 -11.609 -31.188 1 94.5 54 ASP B N 1
ATOM 3039 C CA . ASP B 1 54 ? 6.324 -11.609 -32.406 1 94.5 54 ASP B CA 1
ATOM 3040 C C . ASP B 1 54 ? 6.98 -12.969 -32.625 1 94.5 54 ASP B C 1
ATOM 3042 O O . ASP B 1 54 ? 7.109 -13.414 -33.75 1 94.5 54 ASP B O 1
ATOM 3046 N N . THR B 1 55 ? 7.391 -13.555 -31.562 1 94.44 55 THR B N 1
ATOM 3047 C CA . THR B 1 55 ? 7.988 -14.891 -31.594 1 94.44 55 THR B CA 1
ATOM 3048 C C . THR B 1 55 ? 7.613 -15.688 -30.344 1 94.44 55 THR B C 1
ATOM 3050 O O . THR B 1 55 ? 7.164 -15.109 -29.359 1 94.44 55 THR B O 1
ATOM 3053 N N . GLY B 1 56 ? 7.703 -16.969 -30.5 1 95.31 56 GLY B N 1
ATOM 3054 C CA . GLY B 1 56 ? 7.496 -17.844 -29.344 1 95.31 56 GLY B CA 1
ATOM 3055 C C . GLY B 1 56 ? 6.191 -18.609 -29.406 1 95.31 56 GLY B C 1
ATOM 3056 O O . GLY B 1 56 ? 5.445 -18.5 -30.391 1 95.31 56 GLY B O 1
ATOM 3057 N N . VAL B 1 57 ? 6.035 -19.469 -28.438 1 96.44 57 VAL B N 1
ATOM 3058 C CA . VAL B 1 57 ? 4.879 -20.359 -28.391 1 96.44 57 VAL B CA 1
ATOM 3059 C C . VAL B 1 57 ? 4.203 -20.266 -27.031 1 96.44 57 VAL B C 1
ATOM 3061 O O . VAL B 1 57 ? 4.883 -20.203 -26 1 96.44 57 VAL B O 1
ATOM 3064 N N . ILE B 1 58 ? 2.941 -20.172 -27 1 96.25 58 ILE B N 1
ATOM 3065 C CA . ILE B 1 58 ? 2.131 -20.219 -25.797 1 96.25 58 ILE B CA 1
ATOM 3066 C C . ILE B 1 58 ? 1.199 -21.438 -25.844 1 96.25 58 ILE B C 1
ATOM 3068 O O . ILE B 1 58 ? 0.484 -21.625 -26.844 1 96.25 58 ILE B O 1
ATOM 3072 N N . THR B 1 59 ? 1.276 -22.25 -24.859 1 95.56 59 THR B N 1
ATOM 3073 C CA . THR B 1 59 ? 0.413 -23.422 -24.766 1 95.56 59 THR B CA 1
ATOM 3074 C C . THR B 1 59 ? -0.325 -23.438 -23.438 1 95.56 59 THR B C 1
ATOM 3076 O O . THR B 1 59 ? 0.208 -23 -22.406 1 95.56 59 THR B O 1
ATOM 3079 N N . LEU B 1 60 ? -1.563 -23.906 -23.453 1 93 60 LEU B N 1
ATOM 3080 C CA . LEU B 1 60 ? -2.385 -24.062 -22.25 1 93 60 LEU B CA 1
ATOM 3081 C C . LEU B 1 60 ? -3.055 -25.438 -22.234 1 93 60 LEU B C 1
ATOM 3083 O O . LEU B 1 60 ? -3.812 -25.766 -23.156 1 93 60 LEU B O 1
ATOM 3087 N N . ASN B 1 61 ? -2.76 -26.172 -21.188 1 90.5 61 ASN B N 1
ATOM 3088 C CA . ASN B 1 61 ? -3.303 -27.516 -21.047 1 90.5 61 ASN B CA 1
ATOM 3089 C C . ASN B 1 61 ? -3.086 -28.344 -22.297 1 90.5 61 ASN B C 1
ATOM 3091 O O . ASN B 1 61 ? -4.016 -28.984 -22.797 1 90.5 61 ASN B O 1
ATOM 3095 N N . GLY B 1 62 ? -1.974 -28.172 -22.875 1 89.25 62 GLY B N 1
ATOM 3096 C CA . GLY B 1 62 ? -1.605 -28.969 -24.031 1 89.25 62 GLY B CA 1
ATOM 3097 C C . GLY B 1 62 ? -2.064 -28.375 -25.344 1 89.25 62 GLY B C 1
ATOM 3098 O O . GLY B 1 62 ? -1.679 -28.844 -26.406 1 89.25 62 GLY B O 1
ATOM 3099 N N . GLN B 1 63 ? -2.877 -27.406 -25.297 1 92.44 63 GLN B N 1
ATOM 3100 C CA . GLN B 1 63 ? -3.361 -26.75 -26.5 1 92.44 63 GLN B CA 1
ATOM 3101 C C . GLN B 1 63 ? -2.51 -25.531 -26.859 1 92.44 63 GLN B C 1
ATOM 3103 O O . GLN B 1 63 ? -2.264 -24.672 -26 1 92.44 63 GLN B O 1
ATOM 3108 N N . THR B 1 64 ? -2.115 -25.516 -28.094 1 94.88 64 THR B N 1
ATOM 3109 C CA . THR B 1 64 ? -1.33 -24.375 -28.547 1 94.88 64 THR B CA 1
ATOM 3110 C C . THR B 1 64 ? -2.225 -23.156 -28.781 1 94.88 64 THR B C 1
ATOM 3112 O O . THR B 1 64 ? -3.176 -23.219 -29.562 1 94.88 64 THR B O 1
ATOM 3115 N N . LEU B 1 65 ? -1.962 -22.109 -28.062 1 95.12 65 LEU B N 1
ATOM 3116 C CA . LEU B 1 65 ? -2.725 -20.875 -28.203 1 95.12 65 LEU B CA 1
ATOM 3117 C C . LEU B 1 65 ? -2.113 -19.969 -29.266 1 95.12 65 LEU B C 1
ATOM 3119 O O . LEU B 1 65 ? -2.822 -19.203 -29.922 1 95.12 65 LEU B O 1
ATOM 3123 N N . CYS B 1 66 ? -0.82 -20 -29.281 1 93.38 66 CYS B N 1
ATOM 3124 C CA . CYS B 1 66 ? -0.103 -19.219 -30.281 1 93.38 66 CYS B CA 1
ATOM 3125 C C . CYS B 1 66 ? 1.204 -19.906 -30.672 1 93.38 66 CYS B C 1
ATOM 3127 O O . CYS B 1 66 ? 1.878 -20.484 -29.812 1 93.38 66 CYS B O 1
ATOM 3129 N N . ASP B 1 67 ? 1.484 -19.969 -32.031 1 91.75 67 ASP B N 1
ATOM 3130 C CA . ASP B 1 67 ? 2.701 -20.562 -32.562 1 91.75 67 ASP B CA 1
ATOM 3131 C C . ASP B 1 67 ? 3.082 -19.906 -33.906 1 91.75 67 ASP B C 1
ATOM 3133 O O . ASP B 1 67 ? 2.537 -20.25 -34.938 1 91.75 67 ASP B O 1
ATOM 3137 N N . ASN B 1 68 ? 4.098 -19.203 -33.969 1 83 68 ASN B N 1
ATOM 3138 C CA . ASN B 1 68 ? 4.664 -18.562 -35.156 1 83 68 ASN B CA 1
ATOM 3139 C C . ASN B 1 68 ? 3.629 -18.438 -36.281 1 83 68 ASN B C 1
ATOM 3141 O O . ASN B 1 68 ? 3.742 -19.078 -37.312 1 83 68 ASN B O 1
ATOM 3145 N N . GLY B 1 69 ? 2.666 -17.672 -36.156 1 80.81 69 GLY B N 1
ATOM 3146 C CA . GLY B 1 69 ? 1.678 -17.359 -37.188 1 80.81 69 GLY B CA 1
ATOM 3147 C C . GLY B 1 69 ? 0.278 -17.812 -36.812 1 80.81 69 GLY B C 1
ATOM 3148 O O . GLY B 1 69 ? -0.695 -17.438 -37.469 1 80.81 69 GLY B O 1
ATOM 3149 N N . PHE B 1 70 ? 0.226 -18.703 -35.906 1 89.81 70 PHE B N 1
ATOM 3150 C CA . PHE B 1 70 ? -1.066 -19.172 -35.438 1 89.81 70 PHE B CA 1
ATOM 3151 C C . PHE B 1 70 ? -1.399 -18.547 -34.094 1 89.81 70 PHE B C 1
ATOM 3153 O O . PHE B 1 70 ? -0.523 -18.391 -33.25 1 89.81 70 PHE B O 1
ATOM 3160 N N . SER B 1 71 ? -2.715 -18.141 -34 1 92.81 71 SER B N 1
ATOM 3161 C CA . SER B 1 71 ? -3.143 -17.578 -32.719 1 92.81 71 SER B CA 1
ATOM 3162 C C . SER B 1 71 ? -4.629 -17.812 -32.469 1 92.81 71 SER B C 1
ATOM 3164 O O . SER B 1 71 ? -5.461 -17.5 -33.312 1 92.81 71 SER B O 1
ATOM 3166 N N . VAL B 1 72 ? -4.91 -18.531 -31.422 1 93.94 72 VAL B N 1
ATOM 3167 C CA . VAL B 1 72 ? -6.297 -18.703 -31 1 93.94 72 VAL B CA 1
ATOM 3168 C C . VAL B 1 72 ? -6.836 -17.375 -30.453 1 93.94 72 VAL B C 1
ATOM 3170 O O . VAL B 1 72 ? -6.215 -16.75 -29.594 1 93.94 72 VAL B O 1
ATOM 3173 N N . PRO B 1 73 ? -7.945 -16.969 -30.984 1 92.19 73 PRO B N 1
ATOM 3174 C CA . PRO B 1 73 ? -8.492 -15.719 -30.484 1 92.19 73 PRO B CA 1
ATOM 3175 C C . PRO B 1 73 ? -8.891 -15.797 -29 1 92.19 73 PRO B C 1
ATOM 3177 O O . PRO B 1 73 ? -9.172 -16.891 -28.5 1 92.19 73 PRO B O 1
ATOM 3180 N N . ALA B 1 74 ? -8.922 -14.664 -28.328 1 90.19 74 ALA B N 1
ATOM 3181 C CA . ALA B 1 74 ? -9.141 -14.547 -26.891 1 90.19 74 ALA B CA 1
ATOM 3182 C C . ALA B 1 74 ? -10.422 -15.266 -26.469 1 90.19 74 ALA B C 1
ATOM 3184 O O . ALA B 1 74 ? -10.43 -16.016 -25.5 1 90.19 74 ALA B O 1
ATOM 3185 N N . HIS B 1 75 ? -11.508 -15.102 -27.25 1 85.56 75 HIS B N 1
ATOM 3186 C CA . HIS B 1 75 ? -12.82 -15.602 -26.859 1 85.56 75 HIS B CA 1
ATOM 3187 C C . HIS B 1 75 ? -12.867 -17.125 -26.922 1 85.56 75 HIS B C 1
ATOM 3189 O O . HIS B 1 75 ? -13.797 -17.734 -26.391 1 85.56 75 HIS B O 1
ATOM 3195 N N . GLN B 1 76 ? -11.844 -17.719 -27.5 1 89.62 76 GLN B N 1
ATOM 3196 C CA . GLN B 1 76 ? -11.805 -19.172 -27.641 1 89.62 76 GLN B CA 1
ATOM 3197 C C . GLN B 1 76 ? -10.797 -19.797 -26.688 1 89.62 76 GLN B C 1
ATOM 3199 O O . GLN B 1 76 ? -10.648 -21.031 -26.641 1 89.62 76 GLN B O 1
ATOM 3204 N N . ARG B 1 77 ? -10.125 -19.047 -25.891 1 91.56 77 ARG B N 1
ATOM 3205 C CA . ARG B 1 77 ? -9.055 -19.547 -25.047 1 91.56 77 ARG B CA 1
ATOM 3206 C C . ARG B 1 77 ? -9.602 -20.016 -23.703 1 91.56 77 ARG B C 1
ATOM 3208 O O . ARG B 1 77 ? -8.906 -20.719 -22.953 1 91.56 77 ARG B O 1
ATOM 3215 N N . ARG B 1 78 ? -10.781 -19.672 -23.344 1 88.44 78 ARG B N 1
ATOM 3216 C CA . ARG B 1 78 ? -11.406 -20 -22.078 1 88.44 78 ARG B CA 1
ATOM 3217 C C . ARG B 1 78 ? -10.586 -19.453 -20.906 1 88.44 78 ARG B C 1
ATOM 3219 O O . ARG B 1 78 ? -10.328 -20.172 -19.938 1 88.44 78 ARG B O 1
ATOM 3226 N N . ILE B 1 79 ? -10.078 -18.312 -21.094 1 91.75 79 ILE B N 1
ATOM 3227 C CA . ILE B 1 79 ? -9.289 -17.641 -20.078 1 91.75 79 ILE B CA 1
ATOM 3228 C C . ILE B 1 79 ? -10.078 -16.453 -19.516 1 91.75 79 ILE B C 1
ATOM 3230 O O . ILE B 1 79 ? -10.664 -15.672 -20.266 1 91.75 79 ILE B O 1
ATOM 3234 N N . GLY B 1 80 ? -10.219 -16.469 -18.188 1 90.75 80 GLY B N 1
ATOM 3235 C CA . GLY B 1 80 ? -10.773 -15.297 -17.531 1 90.75 80 GLY B CA 1
ATOM 3236 C C . GLY B 1 80 ? -9.766 -14.172 -17.375 1 90.75 80 GLY B C 1
ATOM 3237 O O . GLY B 1 80 ? -8.617 -14.406 -17 1 90.75 80 GLY B O 1
ATOM 3238 N N . TYR B 1 81 ? -10.203 -12.984 -17.688 1 91.44 81 TYR B N 1
ATOM 3239 C CA . TYR B 1 81 ? -9.328 -11.812 -17.641 1 91.44 81 TYR B CA 1
ATOM 3240 C C . TYR B 1 81 ? -9.992 -10.672 -16.875 1 91.44 81 TYR B C 1
ATOM 3242 O O . TYR B 1 81 ? -11.133 -10.305 -17.172 1 91.44 81 TYR B O 1
ATOM 3250 N N . VAL B 1 82 ? -9.258 -10.242 -15.867 1 90.19 82 VAL B N 1
ATOM 3251 C CA . VAL B 1 82 ? -9.68 -9.055 -15.148 1 90.19 82 VAL B CA 1
ATOM 3252 C C . VAL B 1 82 ? -8.688 -7.918 -15.391 1 90.19 82 VAL B C 1
ATOM 3254 O O . VAL B 1 82 ? -7.59 -7.914 -14.82 1 90.19 82 VAL B O 1
ATOM 3257 N N . PRO B 1 83 ? -9.148 -6.93 -16.172 1 88 83 PRO B N 1
ATOM 3258 C CA . PRO B 1 83 ? -8.266 -5.789 -16.422 1 88 83 PRO B CA 1
ATOM 3259 C C . PRO B 1 83 ? -8.172 -4.844 -15.234 1 88 83 PRO B C 1
ATOM 3261 O O . PRO B 1 83 ? -8.984 -4.922 -14.312 1 88 83 PRO B O 1
ATOM 3264 N N . GLN B 1 84 ? -7.207 -4.008 -15.32 1 77.44 84 GLN B N 1
ATOM 3265 C CA . GLN B 1 84 ? -6.938 -3.051 -14.258 1 77.44 84 GLN B CA 1
ATOM 3266 C C . GLN B 1 84 ? -8.148 -2.148 -14.008 1 77.44 84 GLN B C 1
ATOM 3268 O O . GLN B 1 84 ? -8.477 -1.851 -12.859 1 77.44 84 GLN B O 1
ATOM 3273 N N . ASP B 1 85 ? -8.828 -1.804 -15 1 77.31 85 ASP B N 1
ATOM 3274 C CA . ASP B 1 85 ? -9.953 -0.885 -14.852 1 77.31 85 ASP B CA 1
ATOM 3275 C C . ASP B 1 85 ? -11.273 -1.645 -14.766 1 77.31 85 ASP B C 1
ATOM 3277 O O . ASP B 1 85 ? -12.344 -1.035 -14.719 1 77.31 85 ASP B O 1
ATOM 3281 N N . GLY B 1 86 ? -11.203 -2.928 -14.648 1 78.75 86 GLY B N 1
ATOM 3282 C CA . GLY B 1 86 ? -12.375 -3.783 -14.562 1 78.75 86 GLY B CA 1
ATOM 3283 C C . GLY B 1 86 ? -13.094 -3.963 -15.883 1 78.75 86 GLY B C 1
ATOM 3284 O O . GLY B 1 86 ? -13.516 -5.07 -16.219 1 78.75 86 GLY B O 1
ATOM 3285 N N . ALA B 1 87 ? -13.227 -2.885 -16.625 1 80.12 87 ALA B N 1
ATOM 3286 C CA . ALA B 1 87 ? -13.812 -2.867 -17.969 1 80.12 87 ALA B CA 1
ATOM 3287 C C . ALA B 1 87 ? -15.242 -3.408 -17.953 1 80.12 87 ALA B C 1
ATOM 3289 O O . ALA B 1 87 ? -15.586 -4.297 -18.719 1 80.12 87 ALA B O 1
ATOM 3290 N N . LEU B 1 88 ? -16.062 -2.887 -17.047 1 90.38 88 LEU B N 1
ATOM 3291 C CA . LEU B 1 88 ? -17.453 -3.312 -16.984 1 90.38 88 LEU B CA 1
ATOM 3292 C C . LEU B 1 88 ? -18.266 -2.736 -18.141 1 90.38 88 LEU B C 1
ATOM 3294 O O . LEU B 1 88 ? -17.922 -1.681 -18.672 1 90.38 88 LEU B O 1
ATOM 3298 N N . PHE B 1 89 ? -19.266 -3.482 -18.562 1 90.75 89 PHE B N 1
ATOM 3299 C CA . PHE B 1 89 ? -20.172 -2.965 -19.578 1 90.75 89 PHE B CA 1
ATOM 3300 C C . PHE B 1 89 ? -21.062 -1.88 -19 1 90.75 89 PHE B C 1
ATOM 3302 O O . PHE B 1 89 ? -21.938 -2.164 -18.156 1 90.75 89 PHE B O 1
ATOM 3309 N N . PRO B 1 90 ? -20.844 -0.729 -19.453 1 90.19 90 PRO B N 1
ATOM 3310 C CA . PRO B 1 90 ? -21.562 0.385 -18.828 1 90.19 90 PRO B CA 1
ATOM 3311 C C . PRO B 1 90 ? -23.078 0.299 -19.047 1 90.19 90 PRO B C 1
ATOM 3313 O O . PRO B 1 90 ? -23.844 0.87 -18.266 1 90.19 90 PRO B O 1
ATOM 3316 N N . HIS B 1 91 ? -23.5 -0.411 -20.062 1 91.81 91 HIS B N 1
ATOM 3317 C CA . HIS B 1 91 ? -24.906 -0.459 -20.422 1 91.81 91 HIS B CA 1
ATOM 3318 C C . HIS B 1 91 ? -25.609 -1.616 -19.719 1 91.81 91 HIS B C 1
ATOM 3320 O O . HIS B 1 91 ? -26.828 -1.784 -19.859 1 91.81 91 HIS B O 1
ATOM 3326 N N . LEU B 1 92 ? -24.938 -2.42 -19.031 1 94.06 92 LEU B N 1
ATOM 3327 C CA . LEU B 1 92 ? -25.516 -3.547 -18.312 1 94.06 92 LEU B CA 1
ATOM 3328 C C . LEU B 1 92 ? -25.531 -3.273 -16.812 1 94.06 92 LEU B C 1
ATOM 3330 O O . LEU B 1 92 ? -24.656 -2.58 -16.297 1 94.06 92 LEU B O 1
ATOM 3334 N N . CYS B 1 93 ? -26.516 -3.785 -16.25 1 95.38 93 CYS B N 1
ATOM 3335 C CA . CYS B 1 93 ? -26.516 -3.729 -14.797 1 95.38 93 CYS B CA 1
ATOM 3336 C C . CYS B 1 93 ? -25.5 -4.707 -14.211 1 95.38 93 CYS B C 1
ATOM 3338 O O . CYS B 1 93 ? -24.875 -5.48 -14.945 1 95.38 93 CYS B O 1
ATOM 3340 N N . ILE B 1 94 ? -25.297 -4.672 -12.977 1 95.19 94 ILE B N 1
ATOM 3341 C CA . ILE B 1 94 ? -24.297 -5.477 -12.289 1 95.19 94 ILE B CA 1
ATOM 3342 C C . ILE B 1 94 ? -24.562 -6.961 -12.523 1 95.19 94 ILE B C 1
ATOM 3344 O O . ILE B 1 94 ? -23.672 -7.715 -12.898 1 95.19 94 ILE B O 1
ATOM 3348 N N . ALA B 1 95 ? -25.812 -7.34 -12.367 1 95.81 95 ALA B N 1
ATOM 3349 C CA . ALA B 1 95 ? -26.188 -8.742 -12.555 1 95.81 95 ALA B CA 1
ATOM 3350 C C . ALA B 1 95 ? -25.906 -9.188 -13.992 1 95.81 95 ALA B C 1
ATOM 3352 O O . ALA B 1 95 ? -25.391 -10.281 -14.219 1 95.81 95 ALA B O 1
ATOM 3353 N N . ASP B 1 96 ? -26.188 -8.344 -14.891 1 94.56 96 ASP B N 1
ATOM 3354 C CA . ASP B 1 96 ? -26 -8.672 -16.297 1 94.56 96 ASP B CA 1
ATOM 3355 C C . ASP B 1 96 ? -24.516 -8.703 -16.672 1 94.56 96 ASP B C 1
ATOM 3357 O O . ASP B 1 96 ? -24.094 -9.477 -17.531 1 94.56 96 ASP B O 1
ATOM 3361 N N . ASN B 1 97 ? -23.812 -7.812 -16.062 1 95.12 97 ASN B N 1
ATOM 3362 C CA . ASN B 1 97 ? -22.375 -7.871 -16.234 1 95.12 97 ASN B CA 1
ATOM 3363 C C . ASN B 1 97 ? -21.812 -9.227 -15.82 1 95.12 97 ASN B C 1
ATOM 3365 O O . ASN B 1 97 ? -21.047 -9.844 -16.578 1 95.12 97 ASN B O 1
ATOM 3369 N N . ILE B 1 98 ? -22.25 -9.641 -14.688 1 93.88 98 ILE B N 1
ATOM 3370 C CA . ILE B 1 98 ? -21.75 -10.891 -14.141 1 93.88 98 ILE B CA 1
ATOM 3371 C C . ILE B 1 98 ? -22.25 -12.062 -14.984 1 93.88 98 ILE B C 1
ATOM 3373 O O . ILE B 1 98 ? -21.516 -13.023 -15.227 1 93.88 98 ILE B O 1
ATOM 3377 N N . ALA B 1 99 ? -23.453 -11.961 -15.461 1 93.62 99 ALA B N 1
ATOM 3378 C CA . ALA B 1 99 ? -24.078 -13.055 -16.203 1 93.62 99 ALA B CA 1
ATOM 3379 C C . ALA B 1 99 ? -23.656 -13.055 -17.656 1 93.62 99 ALA B C 1
ATOM 3381 O O . ALA B 1 99 ? -23.984 -13.969 -18.406 1 93.62 99 ALA B O 1
ATOM 3382 N N . PHE B 1 100 ? -22.859 -12.109 -17.922 1 89.56 100 PHE B N 1
ATOM 3383 C CA . PHE B 1 100 ? -22.516 -11.969 -19.328 1 89.56 100 PHE B CA 1
ATOM 3384 C C . PHE B 1 100 ? -21.781 -13.203 -19.828 1 89.56 100 PHE B C 1
ATOM 3386 O O . PHE B 1 100 ? -20.766 -13.602 -19.25 1 89.56 100 PHE B O 1
ATOM 3393 N N . GLY B 1 101 ? -22.25 -13.805 -20.781 1 82.56 101 GLY B N 1
ATOM 3394 C CA . GLY B 1 101 ? -21.594 -14.961 -21.375 1 82.56 101 GLY B CA 1
ATOM 3395 C C . GLY B 1 101 ? -22.047 -16.281 -20.781 1 82.56 101 GLY B C 1
ATOM 3396 O O . GLY B 1 101 ? -21.672 -17.344 -21.25 1 82.56 101 GLY B O 1
ATOM 3397 N N . LEU B 1 102 ? -22.828 -16.172 -19.703 1 89.44 102 LEU B N 1
ATOM 3398 C CA . LEU B 1 102 ? -23.328 -17.391 -19.094 1 89.44 102 LEU B CA 1
ATOM 3399 C C . LEU B 1 102 ? -24.406 -18.047 -19.969 1 89.44 102 LEU B C 1
ATOM 3401 O O . LEU B 1 102 ? -25.219 -17.344 -20.562 1 89.44 102 LEU B O 1
ATOM 3405 N N . LYS B 1 103 ? -24.312 -19.297 -20.047 1 86.94 103 LYS B N 1
ATOM 3406 C CA . LYS B 1 103 ? -25.328 -20.062 -20.75 1 86.94 103 LYS B CA 1
ATOM 3407 C C . LYS B 1 103 ? -26.312 -20.703 -19.781 1 86.94 103 LYS B C 1
ATOM 3409 O O . LYS B 1 103 ? -26 -20.891 -18.594 1 86.94 103 LYS B O 1
ATOM 3414 N N . GLY B 1 104 ? -27.516 -20.891 -20.156 1 89.88 104 GLY B N 1
ATOM 3415 C CA . GLY B 1 104 ? -28.516 -21.531 -19.328 1 89.88 104 GLY B CA 1
ATOM 3416 C C . GLY B 1 104 ? -29.797 -20.734 -19.188 1 89.88 104 GLY B C 1
ATOM 3417 O O . GLY B 1 104 ? -29.969 -19.703 -19.859 1 89.88 104 GLY B O 1
ATOM 3418 N N . SER B 1 105 ? -30.641 -21.25 -18.391 1 92.38 105 SER B N 1
ATOM 3419 C CA . SER B 1 105 ? -31.922 -20.594 -18.156 1 92.38 105 SER B CA 1
ATOM 3420 C C . SER B 1 105 ? -31.75 -19.344 -17.297 1 92.38 105 SER B C 1
ATOM 3422 O O . SER B 1 105 ? -30.703 -19.141 -16.688 1 92.38 105 SER B O 1
ATOM 3424 N N . LYS B 1 106 ? -32.75 -18.516 -17.375 1 92.06 106 LYS B N 1
ATOM 3425 C CA . LYS B 1 106 ? -32.75 -17.312 -16.578 1 92.06 106 LYS B CA 1
ATOM 3426 C C . LYS B 1 106 ? -32.594 -17.625 -15.094 1 92.06 106 LYS B C 1
ATOM 3428 O O . LYS B 1 106 ? -31.844 -16.938 -14.375 1 92.06 106 LYS B O 1
ATOM 3433 N N . ALA B 1 107 ? -33.156 -18.672 -14.75 1 93.06 107 ALA B N 1
ATOM 3434 C CA . ALA B 1 107 ? -33.094 -19.078 -13.344 1 93.06 107 ALA B CA 1
ATOM 3435 C C . ALA B 1 107 ? -31.688 -19.547 -12.977 1 93.06 107 ALA B C 1
ATOM 3437 O O . ALA B 1 107 ? -31.188 -19.25 -11.891 1 93.06 107 ALA B O 1
ATOM 3438 N N . GLU B 1 108 ? -31.094 -20.266 -13.828 1 92.25 108 GLU B N 1
ATOM 3439 C CA . GLU B 1 108 ? -29.75 -20.766 -13.594 1 92.25 108 GLU B CA 1
ATOM 3440 C C . GLU B 1 108 ? -28.734 -19.609 -13.547 1 92.25 108 GLU B C 1
ATOM 3442 O O . GLU B 1 108 ? -27.844 -19.609 -12.703 1 92.25 108 GLU B O 1
ATOM 3447 N N . LYS B 1 109 ? -28.922 -18.703 -14.422 1 93.12 109 LYS B N 1
ATOM 3448 C CA . LYS B 1 109 ? -28.031 -17.547 -14.469 1 93.12 109 LYS B CA 1
ATOM 3449 C C . LYS B 1 109 ? -28.156 -16.719 -13.188 1 93.12 109 LYS B C 1
ATOM 3451 O O . LYS B 1 109 ? -27.156 -16.281 -12.625 1 93.12 109 LYS B O 1
ATOM 3456 N N . GLN B 1 110 ? -29.391 -16.594 -12.781 1 93.81 110 GLN B N 1
ATOM 3457 C CA . GLN B 1 110 ? -29.625 -15.82 -11.57 1 93.81 110 GLN B CA 1
ATOM 3458 C C . GLN B 1 110 ? -28.984 -16.484 -10.352 1 93.81 110 GLN B C 1
ATOM 3460 O O . GLN B 1 110 ? -28.406 -15.805 -9.5 1 93.81 110 GLN B O 1
ATOM 3465 N N . LYS B 1 111 ? -29.109 -17.719 -10.297 1 93.38 111 LYS B N 1
ATOM 3466 C CA . LYS B 1 111 ? -28.5 -18.453 -9.195 1 93.38 111 LYS B CA 1
ATOM 3467 C C . LYS B 1 111 ? -26.984 -18.281 -9.18 1 93.38 111 LYS B C 1
ATOM 3469 O O . LYS B 1 111 ? -26.391 -18.078 -8.117 1 93.38 111 LYS B O 1
ATOM 3474 N N . ARG B 1 112 ? -26.469 -18.406 -10.336 1 91.56 112 ARG B N 1
ATOM 3475 C CA . ARG B 1 112 ? -25.016 -18.25 -10.445 1 91.56 112 ARG B CA 1
ATOM 3476 C C . ARG B 1 112 ? -24.594 -16.844 -10.07 1 91.56 112 ARG B C 1
ATOM 3478 O O . ARG B 1 112 ? -23.578 -16.656 -9.391 1 91.56 112 ARG B O 1
ATOM 3485 N N . VAL B 1 113 ? -25.328 -15.906 -10.516 1 93.69 113 VAL B N 1
ATOM 3486 C CA . VAL B 1 113 ? -25.031 -14.508 -10.203 1 93.69 113 VAL B CA 1
ATOM 3487 C C . VAL B 1 113 ? -25.078 -14.289 -8.695 1 93.69 113 VAL B C 1
ATOM 3489 O O . VAL B 1 113 ? -24.188 -13.664 -8.125 1 93.69 113 VAL B O 1
ATOM 3492 N N . ASP B 1 114 ? -26.047 -14.852 -8.102 1 93.56 114 ASP B N 1
ATOM 3493 C CA . ASP B 1 114 ? -26.203 -14.703 -6.66 1 93.56 114 ASP B CA 1
ATOM 3494 C C . ASP B 1 114 ? -25.016 -15.328 -5.922 1 93.56 114 ASP B C 1
ATOM 3496 O O . ASP B 1 114 ? -24.5 -14.742 -4.965 1 93.56 114 ASP B O 1
ATOM 3500 N N . GLU B 1 115 ? -24.641 -16.422 -6.375 1 88 115 GLU B N 1
ATOM 3501 C CA . GLU B 1 115 ? -23.5 -17.109 -5.785 1 88 115 GLU B CA 1
ATOM 3502 C C . GLU B 1 115 ? -22.219 -16.281 -5.895 1 88 115 GLU B C 1
ATOM 3504 O O . GLU B 1 115 ? -21.469 -16.156 -4.926 1 88 115 GLU B O 1
ATOM 3509 N N . LEU B 1 116 ? -22.016 -15.789 -7.039 1 86.94 116 LEU B N 1
ATOM 3510 C CA . LEU B 1 116 ? -20.797 -15.047 -7.305 1 86.94 116 LEU B CA 1
ATOM 3511 C C . LEU B 1 116 ? -20.781 -13.727 -6.539 1 86.94 116 LEU B C 1
ATOM 3513 O O . LEU B 1 116 ? -19.734 -13.305 -6.031 1 86.94 116 LEU B O 1
ATOM 3517 N N . MET B 1 117 ? -21.922 -13.102 -6.453 1 89.06 117 MET B N 1
ATOM 3518 C CA . MET B 1 117 ? -22 -11.859 -5.691 1 89.06 117 MET B CA 1
ATOM 3519 C C . MET B 1 117 ? -21.672 -12.102 -4.223 1 89.06 117 MET B C 1
ATOM 3521 O O . MET B 1 117 ? -20.969 -11.312 -3.598 1 89.06 117 MET B O 1
ATOM 3525 N N . ALA B 1 118 ? -22.172 -13.172 -3.754 1 84.19 118 ALA B N 1
ATOM 3526 C CA . ALA B 1 118 ? -21.875 -13.539 -2.373 1 84.19 118 ALA B CA 1
ATOM 3527 C C . ALA B 1 118 ? -20.375 -13.82 -2.195 1 84.19 118 ALA B C 1
ATOM 3529 O O . ALA B 1 118 ? -19.781 -13.398 -1.205 1 84.19 118 ALA B O 1
ATOM 3530 N N . LEU B 1 119 ? -19.906 -14.406 -3.137 1 76.69 119 LEU B N 1
ATOM 3531 C CA . LEU B 1 119 ? -18.5 -14.805 -3.092 1 76.69 119 LEU B CA 1
ATOM 3532 C C . LEU B 1 119 ? -17.594 -13.578 -3.039 1 76.69 119 LEU B C 1
ATOM 3534 O O . LEU B 1 119 ? -16.578 -13.578 -2.32 1 76.69 119 LEU B O 1
ATOM 3538 N N . VAL B 1 120 ? -17.922 -12.531 -3.775 1 78.31 120 VAL B N 1
ATOM 3539 C CA . VAL B 1 120 ? -17.078 -11.336 -3.814 1 78.31 120 VAL B CA 1
ATOM 3540 C C . VAL B 1 120 ? -17.609 -10.297 -2.834 1 78.31 120 VAL B C 1
ATOM 3542 O O . VAL B 1 120 ? -17.266 -9.117 -2.928 1 78.31 120 VAL B O 1
ATOM 3545 N N . SER B 1 121 ? -18.547 -10.664 -1.975 1 78.19 121 SER B N 1
ATOM 3546 C CA . SER B 1 121 ? -19.094 -9.836 -0.907 1 78.19 121 SER B CA 1
ATOM 3547 C C . SER B 1 121 ? -19.766 -8.586 -1.468 1 78.19 121 SER B C 1
ATOM 3549 O O . SER B 1 121 ? -19.531 -7.477 -0.985 1 78.19 121 SER B O 1
ATOM 3551 N N . LEU B 1 122 ? -20.453 -8.789 -2.475 1 83.88 122 LEU B N 1
ATOM 3552 C CA . LEU B 1 122 ? -21.297 -7.73 -3.02 1 83.88 122 LEU B CA 1
ATOM 3553 C C . LEU B 1 122 ? -22.734 -7.871 -2.535 1 83.88 122 LEU B C 1
ATOM 3555 O O . LEU B 1 122 ? -23.328 -8.953 -2.627 1 83.88 122 LEU B O 1
ATOM 3559 N N . PRO B 1 123 ? -23.219 -6.793 -2.01 1 87.81 123 PRO B N 1
ATOM 3560 C CA . PRO B 1 123 ? -24.609 -6.871 -1.566 1 87.81 123 PRO B CA 1
ATOM 3561 C C . PRO B 1 123 ? -25.578 -7.152 -2.713 1 87.81 123 PRO B C 1
ATOM 3563 O O . PRO B 1 123 ? -25.406 -6.645 -3.82 1 87.81 123 PRO B O 1
ATOM 3566 N N . THR B 1 124 ? -26.641 -7.863 -2.398 1 90 124 THR B N 1
ATOM 3567 C CA . THR B 1 124 ? -27.609 -8.32 -3.389 1 90 124 THR B CA 1
ATOM 3568 C C . THR B 1 124 ? -28.359 -7.141 -3.99 1 90 124 THR B C 1
ATOM 3570 O O . THR B 1 124 ? -28.75 -7.176 -5.16 1 90 124 THR B O 1
ATOM 3573 N N . HIS B 1 125 ? -28.469 -6.117 -3.238 1 90 125 HIS B N 1
ATOM 3574 C CA . HIS B 1 125 ? -29.266 -4.996 -3.697 1 90 125 HIS B CA 1
ATOM 3575 C C . HIS B 1 125 ? -28.578 -4.254 -4.84 1 90 125 HIS B C 1
ATOM 3577 O O . HIS B 1 125 ? -29.219 -3.447 -5.527 1 90 125 HIS B O 1
ATOM 3583 N N . LEU B 1 126 ? -27.375 -4.547 -5.105 1 91.94 126 LEU B N 1
ATOM 3584 C CA . LEU B 1 126 ? -26.625 -3.846 -6.145 1 91.94 126 LEU B CA 1
ATOM 3585 C C . LEU B 1 126 ? -26.875 -4.48 -7.512 1 91.94 126 LEU B C 1
ATOM 3587 O O . LEU B 1 126 ? -26.438 -3.945 -8.531 1 91.94 126 LEU B O 1
ATOM 3591 N N . GLN B 1 127 ? -27.578 -5.52 -7.586 1 94.25 127 GLN B N 1
ATOM 3592 C CA . GLN B 1 127 ? -27.734 -6.312 -8.797 1 94.25 127 GLN B CA 1
ATOM 3593 C C . GLN B 1 127 ? -28.266 -5.461 -9.945 1 94.25 127 GLN B C 1
ATOM 3595 O O . GLN B 1 127 ? -27.812 -5.578 -11.086 1 94.25 127 GLN B O 1
ATOM 3600 N N . LYS B 1 128 ? -29.141 -4.578 -9.625 1 93.81 128 LYS B N 1
ATOM 3601 C CA . LYS B 1 128 ? -29.828 -3.832 -10.672 1 93.81 128 LYS B CA 1
ATOM 3602 C C . LYS B 1 128 ? -29.156 -2.484 -10.922 1 93.81 128 LYS B C 1
ATOM 3604 O O . LYS B 1 128 ? -29.578 -1.734 -11.812 1 93.81 128 LYS B O 1
ATOM 3609 N N . HIS B 1 129 ? -28.141 -2.254 -10.227 1 92.75 129 HIS B N 1
ATOM 3610 C CA . HIS B 1 129 ? -27.422 -0.994 -10.406 1 92.75 129 HIS B CA 1
ATOM 3611 C C . HIS B 1 129 ? -26.531 -1.036 -11.633 1 92.75 129 HIS B C 1
ATOM 3613 O O . HIS B 1 129 ? -26.156 -2.115 -12.102 1 92.75 129 HIS B O 1
ATOM 3619 N N . SER B 1 130 ? -26.281 0.15 -12.125 1 92.25 130 SER B N 1
ATOM 3620 C CA . SER B 1 130 ? -25.297 0.295 -13.195 1 92.25 130 SER B CA 1
ATOM 3621 C C . SER B 1 130 ? -23.891 0.469 -12.633 1 92.25 130 SER B C 1
ATOM 3623 O O . SER B 1 130 ? -23.719 0.894 -11.492 1 92.25 130 SER B O 1
ATOM 3625 N N . PRO B 1 131 ? -22.859 0.148 -13.406 1 89.94 131 PRO B N 1
ATOM 3626 C CA . PRO B 1 131 ? -21.469 0.276 -12.961 1 89.94 131 PRO B CA 1
ATOM 3627 C C . PRO B 1 131 ? -21.141 1.68 -12.453 1 89.94 131 PRO B C 1
ATOM 3629 O O . PRO B 1 131 ? -20.375 1.834 -11.5 1 89.94 131 PRO B O 1
ATOM 3632 N N . HIS B 1 132 ? -21.781 2.674 -13.008 1 82.44 132 HIS B N 1
ATOM 3633 C CA . HIS B 1 132 ? -21.453 4.043 -12.625 1 82.44 132 HIS B CA 1
ATOM 3634 C C . HIS B 1 132 ? -22.062 4.398 -11.273 1 82.44 132 HIS B C 1
ATOM 3636 O O . HIS B 1 132 ? -21.703 5.422 -10.68 1 82.44 132 HIS B O 1
ATOM 3642 N N . GLU B 1 133 ? -22.938 3.564 -10.805 1 84.31 133 GLU B N 1
ATOM 3643 C CA . GLU B 1 133 ? -23.656 3.836 -9.562 1 84.31 133 GLU B CA 1
ATOM 3644 C C . GLU B 1 133 ? -22.938 3.207 -8.367 1 84.31 133 GLU B C 1
ATOM 3646 O O . GLU B 1 133 ? -23.375 3.354 -7.227 1 84.31 133 GLU B O 1
ATOM 3651 N N . ILE B 1 134 ? -21.891 2.5 -8.703 1 81.12 134 ILE B N 1
ATOM 3652 C CA . ILE B 1 134 ? -21.203 1.828 -7.602 1 81.12 134 ILE B CA 1
ATOM 3653 C C . ILE B 1 134 ? -19.75 2.297 -7.531 1 81.12 134 ILE B C 1
ATOM 3655 O O . ILE B 1 134 ? -19.25 2.943 -8.461 1 81.12 134 ILE B O 1
ATOM 3659 N N . SER B 1 135 ? -19.094 2.006 -6.41 1 71.19 135 SER B N 1
ATOM 3660 C CA . SER B 1 135 ? -17.719 2.453 -6.195 1 71.19 135 SER B CA 1
ATOM 3661 C C . SER B 1 135 ? -16.734 1.665 -7.059 1 71.19 135 SER B C 1
ATOM 3663 O O . SER B 1 135 ? -17.078 0.597 -7.574 1 71.19 135 SER B O 1
ATOM 3665 N N . GLY B 1 136 ? -15.492 2.232 -7.246 1 72.38 136 GLY B N 1
ATOM 3666 C CA . GLY B 1 136 ? -14.445 1.556 -7.992 1 72.38 136 GLY B CA 1
ATOM 3667 C C . GLY B 1 136 ? -14.125 0.175 -7.449 1 72.38 136 GLY B C 1
ATOM 3668 O O . GLY B 1 136 ? -13.938 -0.771 -8.219 1 72.38 136 GLY B O 1
ATOM 3669 N N . GLY B 1 137 ? -14.109 0.12 -6.152 1 73.69 137 GLY B N 1
ATOM 3670 C CA . GLY B 1 137 ? -13.883 -1.178 -5.535 1 73.69 137 GLY B CA 1
ATOM 3671 C C . GLY B 1 137 ? -14.977 -2.184 -5.84 1 73.69 137 GLY B C 1
ATOM 3672 O O . GLY B 1 137 ? -14.695 -3.361 -6.074 1 73.69 137 GLY B O 1
ATOM 3673 N N . GLN B 1 138 ? -16.156 -1.694 -5.793 1 79 138 GLN B N 1
ATOM 3674 C CA . GLN B 1 138 ? -17.281 -2.557 -6.141 1 79 138 GLN B CA 1
ATOM 3675 C C . GLN B 1 138 ? -17.203 -2.979 -7.605 1 79 138 GLN B C 1
ATOM 3677 O O . GLN B 1 138 ? -17.484 -4.133 -7.938 1 79 138 GLN B O 1
ATOM 3682 N N . GLN B 1 139 ? -16.797 -2.045 -8.406 1 84.38 139 GLN B N 1
ATOM 3683 C CA . GLN B 1 139 ? -16.656 -2.361 -9.828 1 84.38 139 GLN B CA 1
ATOM 3684 C C . GLN B 1 139 ? -15.625 -3.467 -10.047 1 84.38 139 GLN B C 1
ATOM 3686 O O . GLN B 1 139 ? -15.844 -4.367 -10.859 1 84.38 139 GLN B O 1
ATOM 3691 N N . GLN B 1 140 ? -14.578 -3.361 -9.352 1 80.38 140 GLN B N 1
ATOM 3692 C CA . GLN B 1 140 ? -13.547 -4.383 -9.469 1 80.38 140 GLN B CA 1
ATOM 3693 C C . GLN B 1 140 ? -14.07 -5.746 -9.023 1 80.38 140 GLN B C 1
ATOM 3695 O O . GLN B 1 140 ? -13.742 -6.77 -9.641 1 80.38 140 GLN B O 1
ATOM 3700 N N . ARG B 1 141 ? -14.82 -5.77 -7.984 1 81.06 141 ARG B N 1
ATOM 3701 C CA . ARG B 1 141 ? -15.398 -7.016 -7.5 1 81.06 141 ARG B CA 1
ATOM 3702 C C . ARG B 1 141 ? -16.391 -7.586 -8.508 1 81.06 141 ARG B C 1
ATOM 3704 O O . ARG B 1 141 ? -16.469 -8.805 -8.695 1 81.06 141 ARG B O 1
ATOM 3711 N N . VAL B 1 142 ? -17.078 -6.75 -9.172 1 89.19 142 VAL B N 1
ATOM 3712 C CA . VAL B 1 142 ? -17.984 -7.184 -10.234 1 89.19 142 VAL B CA 1
ATOM 3713 C C . VAL B 1 142 ? -17.172 -7.809 -11.367 1 89.19 142 VAL B C 1
ATOM 3715 O O . VAL B 1 142 ? -17.547 -8.859 -11.898 1 89.19 142 VAL B O 1
ATOM 3718 N N . ALA B 1 143 ? -16.094 -7.141 -11.68 1 88.62 143 ALA B N 1
ATOM 3719 C CA . ALA B 1 143 ? -15.234 -7.645 -12.742 1 88.62 143 ALA B CA 1
ATOM 3720 C C . ALA B 1 143 ? -14.703 -9.031 -12.406 1 88.62 143 ALA B C 1
ATOM 3722 O O . ALA B 1 143 ? -14.648 -9.914 -13.273 1 88.62 143 ALA B O 1
ATOM 3723 N N . LEU B 1 144 ? -14.328 -9.203 -11.219 1 84.12 144 LEU B N 1
ATOM 3724 C CA . LEU B 1 144 ? -13.828 -10.492 -10.75 1 84.12 144 LEU B CA 1
ATOM 3725 C C . LEU B 1 144 ? -14.914 -11.562 -10.836 1 84.12 144 LEU B C 1
ATOM 3727 O O . LEU B 1 144 ? -14.672 -12.664 -11.328 1 84.12 144 LEU B O 1
ATOM 3731 N N . ALA B 1 145 ? -16.109 -11.227 -10.352 1 86.81 145 ALA B N 1
ATOM 3732 C CA . ALA B 1 145 ? -17.234 -12.148 -10.422 1 86.81 145 ALA B CA 1
ATOM 3733 C C . ALA B 1 145 ? -17.531 -12.547 -11.859 1 86.81 145 ALA B C 1
ATOM 3735 O O . ALA B 1 145 ? -17.766 -13.719 -12.156 1 86.81 145 ALA B O 1
ATOM 3736 N N . ARG B 1 146 ? -17.516 -11.602 -12.672 1 90.38 146 ARG B N 1
ATOM 3737 C CA . ARG B 1 146 ? -17.766 -11.859 -14.086 1 90.38 146 ARG B CA 1
ATOM 3738 C C . ARG B 1 146 ? -16.75 -12.828 -14.664 1 90.38 146 ARG B C 1
ATOM 3740 O O . ARG B 1 146 ? -17.109 -13.773 -15.359 1 90.38 146 ARG B O 1
ATOM 3747 N N . ALA B 1 147 ? -15.523 -12.57 -14.359 1 86.75 147 ALA B N 1
ATOM 3748 C CA . ALA B 1 147 ? -14.453 -13.414 -14.883 1 86.75 147 ALA B CA 1
ATOM 3749 C C . ALA B 1 147 ? -14.594 -14.852 -14.367 1 86.75 147 ALA B C 1
ATOM 3751 O O . ALA B 1 147 ? -14.305 -15.805 -15.094 1 86.75 147 ALA B O 1
ATOM 3752 N N . LEU B 1 148 ? -15.109 -15.039 -13.188 1 85.31 148 LEU B N 1
ATOM 3753 C CA . LEU B 1 148 ? -15.242 -16.344 -12.555 1 85.31 148 LEU B CA 1
ATOM 3754 C C . LEU B 1 148 ? -16.484 -17.062 -13.047 1 85.31 148 LEU B C 1
ATOM 3756 O O . LEU B 1 148 ? -16.594 -18.281 -12.938 1 85.31 148 LEU B O 1
ATOM 3760 N N . ALA B 1 149 ? -17.406 -16.297 -13.484 1 86.81 149 ALA B N 1
ATOM 3761 C CA . ALA B 1 149 ? -18.719 -16.828 -13.844 1 86.81 149 ALA B CA 1
ATOM 3762 C C . ALA B 1 149 ? -18.578 -17.953 -14.875 1 86.81 149 ALA B C 1
ATOM 3764 O O . ALA B 1 149 ? -19.312 -18.953 -14.82 1 86.81 149 ALA B O 1
ATOM 3765 N N . GLN B 1 150 ? -17.641 -17.844 -15.734 1 81.44 150 GLN B N 1
ATOM 3766 C CA . GLN B 1 150 ? -17.547 -18.797 -16.844 1 81.44 150 GLN B CA 1
ATOM 3767 C C . GLN B 1 150 ? -16.672 -19.984 -16.469 1 81.44 150 GLN B C 1
ATOM 3769 O O . GLN B 1 150 ? -16.406 -20.844 -17.312 1 81.44 150 GLN B O 1
ATOM 3774 N N . ARG B 1 151 ? -16.203 -20.062 -15.266 1 81.06 151 ARG B N 1
ATOM 3775 C CA . ARG B 1 151 ? -15.383 -21.156 -14.766 1 81.06 151 ARG B CA 1
ATOM 3776 C C . ARG B 1 151 ? -14.156 -21.359 -15.648 1 81.06 151 ARG B C 1
ATOM 3778 O O . ARG B 1 151 ? -13.969 -22.438 -16.219 1 81.06 151 ARG B O 1
ATOM 3785 N N . PRO B 1 152 ? -13.375 -20.406 -15.805 1 86.31 152 PRO B N 1
ATOM 3786 C CA . PRO B 1 152 ? -12.219 -20.453 -16.688 1 86.31 152 PRO B CA 1
ATOM 3787 C C . PRO B 1 152 ? -11.156 -21.438 -16.234 1 86.31 152 PRO B C 1
ATOM 3789 O O . PRO B 1 152 ? -11.141 -21.844 -15.062 1 86.31 152 PRO B O 1
ATOM 3792 N N . ALA B 1 153 ? -10.352 -21.875 -17.234 1 83.88 153 ALA B N 1
ATOM 3793 C CA . ALA B 1 153 ? -9.234 -22.766 -16.938 1 83.88 153 ALA B CA 1
ATOM 3794 C C . ALA B 1 153 ? -8.086 -22 -16.297 1 83.88 153 ALA B C 1
ATOM 3796 O O . ALA B 1 153 ? -7.273 -22.562 -15.562 1 83.88 153 ALA B O 1
ATOM 3797 N N . LEU B 1 154 ? -8.031 -20.734 -16.625 1 91.94 154 LEU B N 1
ATOM 3798 C CA . LEU B 1 154 ? -6.98 -19.844 -16.141 1 91.94 154 LEU B CA 1
ATOM 3799 C C . LEU B 1 154 ? -7.523 -18.438 -15.898 1 91.94 154 LEU B C 1
ATOM 3801 O O . LEU B 1 154 ? -8.312 -17.922 -16.688 1 91.94 154 LEU B O 1
ATOM 3805 N N . MET B 1 155 ? -7.152 -17.922 -14.75 1 92.12 155 MET B N 1
ATOM 3806 C CA . MET B 1 155 ? -7.543 -16.547 -14.422 1 92.12 155 MET B CA 1
ATOM 3807 C C . MET B 1 155 ? -6.348 -15.609 -14.5 1 92.12 155 MET B C 1
ATOM 3809 O O . MET B 1 155 ? -5.289 -15.898 -13.938 1 92.12 155 MET B O 1
ATOM 3813 N N . LEU B 1 156 ? -6.508 -14.547 -15.281 1 94.75 156 LEU B N 1
ATOM 3814 C CA . LEU B 1 156 ? -5.504 -13.5 -15.375 1 94.75 156 LEU B CA 1
ATOM 3815 C C . LEU B 1 156 ? -5.984 -12.219 -14.695 1 94.75 156 LEU B C 1
ATOM 3817 O O . LEU B 1 156 ? -7.023 -11.664 -15.07 1 94.75 156 LEU B O 1
ATOM 3821 N N . LEU B 1 157 ? -5.238 -11.805 -13.688 1 93.25 157 LEU B N 1
ATOM 3822 C CA . LEU B 1 157 ? -5.594 -10.625 -12.914 1 93.25 157 LEU B CA 1
ATOM 3823 C C . LEU B 1 157 ? -4.555 -9.516 -13.094 1 93.25 157 LEU B C 1
ATOM 3825 O O . LEU B 1 157 ? -3.412 -9.656 -12.656 1 93.25 157 LEU B O 1
ATOM 3829 N N . ASP B 1 158 ? -4.969 -8.477 -13.695 1 92.25 158 ASP B N 1
ATOM 3830 C CA . ASP B 1 158 ? -4.07 -7.355 -13.969 1 92.25 158 ASP B CA 1
ATOM 3831 C C . ASP B 1 158 ? -4.305 -6.215 -12.977 1 92.25 158 ASP B C 1
ATOM 3833 O O . ASP B 1 158 ? -5.141 -5.344 -13.219 1 92.25 158 ASP B O 1
ATOM 3837 N N . GLU B 1 159 ? -3.57 -6.211 -11.891 1 87.5 159 GLU B N 1
ATOM 3838 C CA . GLU B 1 159 ? -3.639 -5.23 -10.812 1 87.5 159 GLU B CA 1
ATOM 3839 C C . GLU B 1 159 ? -5.066 -5.078 -10.297 1 87.5 159 GLU B C 1
ATOM 3841 O O . GLU B 1 159 ? -5.574 -3.961 -10.18 1 87.5 159 GLU B O 1
ATOM 3846 N N . PRO B 1 160 ? -5.645 -6.152 -9.875 1 85.31 160 PRO B N 1
ATOM 3847 C CA . PRO B 1 160 ? -7.078 -6.168 -9.578 1 85.31 160 PRO B CA 1
ATOM 3848 C C . PRO B 1 160 ? -7.426 -5.391 -8.312 1 85.31 160 PRO B C 1
ATOM 3850 O O . PRO B 1 160 ? -8.594 -5.07 -8.078 1 85.31 160 PRO B O 1
ATOM 3853 N N . PHE B 1 161 ? -6.395 -5.039 -7.516 1 81.12 161 PHE B N 1
ATOM 3854 C CA . PHE B 1 161 ? -6.699 -4.438 -6.223 1 81.12 161 PHE B CA 1
ATOM 3855 C C . PHE B 1 161 ? -6.129 -3.029 -6.133 1 81.12 161 PHE B C 1
ATOM 3857 O O . PHE B 1 161 ? -6.133 -2.418 -5.062 1 81.12 161 PHE B O 1
ATOM 3864 N N . SER B 1 162 ? -5.688 -2.475 -7.191 1 74.94 162 SER B N 1
ATOM 3865 C CA . SER B 1 162 ? -4.965 -1.207 -7.195 1 74.94 162 SER B CA 1
ATOM 3866 C C . SER B 1 162 ? -5.898 -0.039 -6.898 1 74.94 162 SER B C 1
ATOM 3868 O O . SER B 1 162 ? -5.465 0.989 -6.371 1 74.94 162 SER B O 1
ATOM 3870 N N . ALA B 1 163 ? -7.188 -0.198 -7.234 1 68.94 163 ALA B N 1
ATOM 3871 C CA . ALA B 1 163 ? -8.125 0.912 -7.086 1 68.94 163 ALA B CA 1
ATOM 3872 C C . ALA B 1 163 ? -8.82 0.865 -5.727 1 68.94 163 ALA B C 1
ATOM 3874 O O . ALA B 1 163 ? -9.625 1.743 -5.402 1 68.94 163 ALA B O 1
ATOM 3875 N N . LEU B 1 164 ? -8.5 -0.101 -5.02 1 73.75 164 LEU B N 1
ATOM 3876 C CA . LEU B 1 164 ? -9.164 -0.287 -3.734 1 73.75 164 LEU B CA 1
ATOM 3877 C C . LEU B 1 164 ? -8.406 0.431 -2.621 1 73.75 164 LEU B C 1
ATOM 3879 O O . LEU B 1 164 ? -7.18 0.514 -2.654 1 73.75 164 LEU B O 1
ATOM 3883 N N . ASP B 1 165 ? -9.195 1.046 -1.714 1 73.38 165 ASP B N 1
ATOM 3884 C CA . ASP B 1 165 ? -8.555 1.635 -0.544 1 73.38 165 ASP B CA 1
ATOM 3885 C C . ASP B 1 165 ? -7.926 0.557 0.337 1 73.38 165 ASP B C 1
ATOM 3887 O O . ASP B 1 165 ? -8.234 -0.628 0.194 1 73.38 165 ASP B O 1
ATOM 3891 N N . THR B 1 166 ? -6.969 0.926 1.229 1 70.44 166 THR B N 1
ATOM 3892 C CA . THR B 1 166 ? -6.137 0.006 1.999 1 70.44 166 THR B CA 1
ATOM 3893 C C . THR B 1 166 ? -7.004 -0.93 2.838 1 70.44 166 THR B C 1
ATOM 3895 O O . THR B 1 166 ? -6.738 -2.133 2.904 1 70.44 166 THR B O 1
ATOM 3898 N N . GLY B 1 167 ? -8.062 -0.459 3.471 1 67.25 167 GLY B N 1
ATOM 3899 C CA . GLY B 1 167 ? -8.891 -1.291 4.324 1 67.25 167 GLY B CA 1
ATOM 3900 C C . GLY B 1 167 ? -9.656 -2.355 3.557 1 67.25 167 GLY B C 1
ATOM 3901 O O . GLY B 1 167 ? -9.719 -3.51 3.982 1 67.25 167 GLY B O 1
ATOM 3902 N N . LEU B 1 168 ? -10.094 -2.01 2.406 1 69.56 168 LEU B N 1
ATOM 3903 C CA . LEU B 1 168 ? -10.898 -2.922 1.602 1 69.56 168 LEU B CA 1
ATOM 3904 C C . LEU B 1 168 ? -10.008 -3.854 0.785 1 69.56 168 LEU B C 1
ATOM 3906 O O . LEU B 1 168 ? -10.422 -4.965 0.443 1 69.56 168 LEU B O 1
ATOM 3910 N N . ARG B 1 169 ? -8.781 -3.418 0.592 1 77.38 169 ARG B N 1
ATOM 3911 C CA . ARG B 1 169 ? -7.859 -4.172 -0.253 1 77.38 169 ARG B CA 1
ATOM 3912 C C . ARG B 1 169 ? -7.539 -5.527 0.362 1 77.38 169 ARG B C 1
ATOM 3914 O O . ARG B 1 169 ? -7.656 -6.562 -0.303 1 77.38 169 ARG B O 1
ATOM 3921 N N . ALA B 1 170 ? -7.266 -5.531 1.635 1 74.19 170 ALA B N 1
ATOM 3922 C CA . ALA B 1 170 ? -6.883 -6.773 2.305 1 74.19 170 ALA B CA 1
ATOM 3923 C C . ALA B 1 170 ? -8.047 -7.758 2.336 1 74.19 170 ALA B C 1
ATOM 39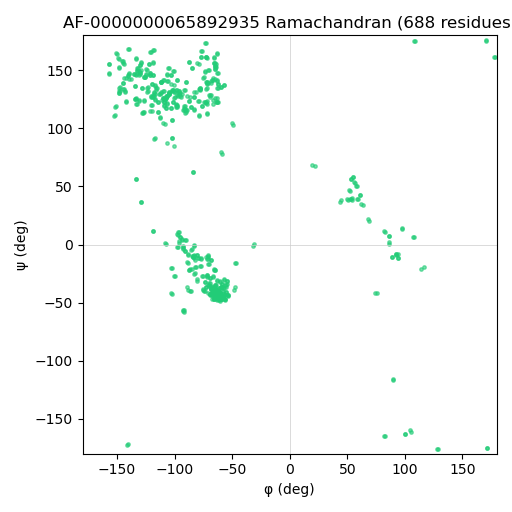25 O O . ALA B 1 170 ? -7.883 -8.938 2.01 1 74.19 170 ALA B O 1
ATOM 3926 N N . ALA B 1 171 ? -9.211 -7.246 2.617 1 73.81 171 ALA B N 1
ATOM 3927 C CA . ALA B 1 171 ? -10.398 -8.094 2.707 1 73.81 171 ALA B CA 1
ATOM 3928 C C . ALA B 1 171 ? -10.773 -8.656 1.34 1 73.81 171 ALA B C 1
ATOM 3930 O O . ALA B 1 171 ? -11.109 -9.836 1.215 1 73.81 171 ALA B O 1
ATOM 3931 N N . THR B 1 172 ? -10.734 -7.805 0.351 1 76.5 172 THR B N 1
ATOM 3932 C CA . THR B 1 172 ? -11.094 -8.227 -0.996 1 76.5 172 THR B CA 1
ATOM 3933 C C . THR B 1 172 ? -10.086 -9.234 -1.537 1 76.5 172 THR B C 1
ATOM 3935 O O . THR B 1 172 ? -10.469 -10.234 -2.152 1 76.5 172 THR B O 1
ATOM 3938 N N . ARG B 1 173 ? -8.836 -8.969 -1.289 1 80.38 173 ARG B N 1
ATOM 3939 C CA . ARG B 1 173 ? -7.793 -9.898 -1.722 1 80.38 173 ARG B CA 1
ATOM 3940 C C . ARG B 1 173 ? -8.016 -11.289 -1.118 1 80.38 173 ARG B C 1
ATOM 3942 O O . ARG B 1 173 ? -7.941 -12.297 -1.823 1 80.38 173 ARG B O 1
ATOM 3949 N N . LYS B 1 174 ? -8.297 -11.273 0.103 1 78.5 174 LYS B N 1
ATOM 3950 C CA . LYS B 1 174 ? -8.531 -12.547 0.785 1 78.5 174 LYS B CA 1
ATOM 3951 C C . LYS B 1 174 ? -9.734 -13.273 0.189 1 78.5 174 LYS B C 1
ATOM 3953 O O . LYS B 1 174 ? -9.68 -14.484 -0.043 1 78.5 174 LYS B O 1
ATOM 3958 N N . ALA B 1 175 ? -10.719 -12.555 0.005 1 75.06 175 ALA B N 1
ATOM 3959 C CA . ALA B 1 175 ? -11.922 -13.141 -0.57 1 75.06 175 ALA B CA 1
ATOM 3960 C C . ALA B 1 175 ? -11.641 -13.742 -1.946 1 75.06 175 ALA B C 1
ATOM 3962 O O . ALA B 1 175 ? -12.094 -14.844 -2.256 1 75.06 175 ALA B O 1
ATOM 3963 N N . VAL B 1 176 ? -10.945 -13.008 -2.744 1 77.5 176 VAL B N 1
ATOM 3964 C CA . VAL B 1 176 ? -10.609 -13.461 -4.09 1 77.5 176 VAL B CA 1
ATOM 3965 C C . VAL B 1 176 ? -9.742 -14.719 -4.004 1 77.5 176 VAL B C 1
ATOM 3967 O O . VAL B 1 176 ? -9.992 -15.695 -4.719 1 77.5 176 VAL B O 1
ATOM 3970 N N . MET B 1 177 ? -8.805 -14.734 -3.135 1 80.69 177 MET B N 1
ATOM 3971 C CA . MET B 1 177 ? -7.938 -15.891 -2.949 1 80.69 177 MET B CA 1
ATOM 3972 C C . MET B 1 177 ? -8.75 -17.109 -2.539 1 80.69 177 MET B C 1
ATOM 3974 O O . MET B 1 177 ? -8.516 -18.219 -3.047 1 80.69 177 MET B O 1
ATOM 3978 N N . ASP B 1 178 ? -9.641 -16.875 -1.709 1 77.88 178 ASP B N 1
ATOM 3979 C CA . ASP B 1 178 ? -10.469 -17.969 -1.23 1 77.88 178 ASP B CA 1
ATOM 3980 C C . ASP B 1 178 ? -11.297 -18.578 -2.363 1 77.88 178 ASP B C 1
ATOM 3982 O O . ASP B 1 178 ? -11.398 -19.797 -2.49 1 77.88 178 ASP B O 1
ATOM 3986 N N . VAL B 1 179 ? -11.805 -17.734 -3.131 1 74.69 179 VAL B N 1
ATOM 3987 C CA . VAL B 1 179 ? -12.641 -18.172 -4.238 1 74.69 179 VAL B CA 1
ATOM 3988 C C . VAL B 1 179 ? -11.805 -18.953 -5.246 1 74.69 179 VAL B C 1
ATOM 3990 O O . VAL B 1 179 ? -12.211 -20.016 -5.715 1 74.69 179 VAL B O 1
ATOM 3993 N N . LEU B 1 180 ? -10.711 -18.422 -5.574 1 79.56 180 LEU B N 1
ATOM 3994 C CA . LEU B 1 180 ? -9.844 -19.078 -6.547 1 79.56 180 LEU B CA 1
ATOM 3995 C C . LEU B 1 180 ? -9.367 -20.422 -6.031 1 79.56 180 LEU B C 1
ATOM 3997 O O . LEU B 1 180 ? -9.297 -21.391 -6.789 1 79.56 180 LEU B O 1
ATOM 4001 N N . GLN B 1 181 ? -9.055 -20.469 -4.805 1 78.31 181 GLN B N 1
ATOM 4002 C CA . GLN B 1 181 ? -8.609 -21.719 -4.191 1 78.31 181 GLN B CA 1
ATOM 4003 C C . GLN B 1 181 ? -9.719 -22.766 -4.199 1 78.31 181 GLN B C 1
ATOM 4005 O O . GLN B 1 181 ? -9.477 -23.922 -4.535 1 78.31 181 GLN B O 1
ATOM 4010 N N . GLN B 1 182 ? -10.844 -22.359 -3.865 1 74 182 GLN B N 1
ATOM 4011 C CA . GLN B 1 182 ? -11.984 -23.266 -3.828 1 74 182 GLN B CA 1
ATOM 4012 C C . GLN B 1 182 ? -12.32 -23.781 -5.223 1 74 182 GLN B C 1
ATOM 4014 O O . GLN B 1 182 ? -12.703 -24.938 -5.383 1 74 182 GLN B O 1
ATOM 4019 N N . ALA B 1 183 ? -12.195 -22.922 -6.164 1 74.06 183 ALA B N 1
ATOM 4020 C CA . ALA B 1 183 ? -12.523 -23.281 -7.539 1 74.06 183 ALA B CA 1
ATOM 4021 C C . ALA B 1 183 ? -11.383 -24.047 -8.195 1 74.06 183 ALA B C 1
ATOM 4023 O O . ALA B 1 183 ? -11.547 -24.609 -9.289 1 74.06 183 ALA B O 1
ATOM 4024 N N . ASN B 1 184 ? -10.25 -24.109 -7.523 1 79.25 184 ASN B N 1
ATOM 4025 C CA . ASN B 1 184 ? -9.07 -24.781 -8.055 1 79.25 184 ASN B CA 1
ATOM 4026 C C . ASN B 1 184 ? -8.703 -24.25 -9.438 1 79.25 184 ASN B C 1
ATOM 4028 O O . ASN B 1 184 ? -8.453 -25.031 -10.359 1 79.25 184 ASN B O 1
ATOM 4032 N N . VAL B 1 185 ? -8.828 -23.094 -9.617 1 82.19 185 VAL B N 1
ATOM 4033 C CA . VAL B 1 185 ? -8.5 -22.438 -10.883 1 82.19 185 VAL B CA 1
ATOM 4034 C C . VAL B 1 185 ? -7.082 -21.859 -10.812 1 82.19 185 VAL B C 1
ATOM 4036 O O . VAL B 1 185 ? -6.707 -21.234 -9.82 1 82.19 185 VAL B O 1
ATOM 4039 N N . ALA B 1 186 ? -6.312 -22.141 -11.852 1 88.38 186 ALA B N 1
ATOM 4040 C CA . ALA B 1 186 ? -5 -21.516 -11.945 1 88.38 186 ALA B CA 1
ATOM 4041 C C . ALA B 1 186 ? -5.129 -20 -12.172 1 88.38 186 ALA B C 1
ATOM 4043 O O . ALA B 1 186 ? -6.043 -19.547 -12.859 1 88.38 186 ALA B O 1
ATOM 4044 N N . SER B 1 187 ? -4.238 -19.281 -11.516 1 91.81 187 SER B N 1
ATOM 4045 C CA . SER B 1 187 ? -4.348 -17.828 -11.625 1 91.81 187 SER B CA 1
ATOM 4046 C C . SER B 1 187 ? -2.975 -17.188 -11.742 1 91.81 187 SER B C 1
ATOM 4048 O O . SER B 1 187 ? -1.999 -17.672 -11.172 1 91.81 187 SER B O 1
ATOM 4050 N N . ILE B 1 188 ? -2.924 -16.094 -12.531 1 94.25 188 ILE B N 1
ATOM 4051 C CA . ILE B 1 188 ? -1.762 -15.219 -12.617 1 94.25 188 ILE B CA 1
ATOM 4052 C C . ILE B 1 188 ? -2.148 -13.805 -12.195 1 94.25 188 ILE B C 1
ATOM 4054 O O . ILE B 1 188 ? -3.064 -13.203 -12.766 1 94.25 188 ILE B O 1
ATOM 4058 N N . LEU B 1 189 ? -1.484 -13.383 -11.188 1 94.44 189 LEU B N 1
ATOM 4059 C CA . LEU B 1 189 ? -1.669 -12.016 -10.711 1 94.44 189 LEU B CA 1
ATOM 4060 C C . LEU B 1 189 ? -0.47 -11.148 -11.07 1 94.44 189 LEU B C 1
ATOM 4062 O O . LEU B 1 189 ? 0.671 -11.492 -10.758 1 94.44 189 LEU B O 1
ATOM 4066 N N . VAL B 1 190 ? -0.761 -10.148 -11.781 1 93.12 190 VAL B N 1
ATOM 4067 C CA . VAL B 1 190 ? 0.256 -9.125 -12.023 1 93.12 190 VAL B CA 1
ATOM 4068 C C . VAL B 1 190 ? 0.029 -7.941 -11.086 1 93.12 190 VAL B C 1
ATOM 4070 O O . VAL B 1 190 ? -1.097 -7.453 -10.953 1 93.12 190 VAL B O 1
ATOM 4073 N N . THR B 1 191 ? 1.051 -7.543 -10.461 1 89.62 191 THR B N 1
ATOM 4074 C CA . THR B 1 191 ? 0.935 -6.426 -9.531 1 89.62 191 THR B CA 1
ATOM 4075 C C . THR B 1 191 ? 2.289 -5.754 -9.32 1 89.62 191 THR B C 1
ATOM 4077 O O . THR B 1 191 ? 3.332 -6.355 -9.578 1 89.62 191 THR B O 1
ATOM 4080 N N . HIS B 1 192 ? 2.225 -4.535 -8.961 1 82.81 192 HIS B N 1
ATOM 4081 C CA . HIS B 1 192 ? 3.441 -3.848 -8.547 1 82.81 192 HIS B CA 1
ATOM 4082 C C . HIS B 1 192 ? 3.584 -3.848 -7.023 1 82.81 192 HIS B C 1
ATOM 4084 O O . HIS B 1 192 ? 4.586 -3.365 -6.492 1 82.81 192 HIS B O 1
ATOM 4090 N N . ASP B 1 193 ? 2.602 -4.402 -6.332 1 84.38 193 ASP B N 1
ATOM 4091 C CA . ASP B 1 193 ? 2.607 -4.477 -4.875 1 84.38 193 ASP B CA 1
ATOM 4092 C C . ASP B 1 193 ? 3.248 -5.773 -4.391 1 84.38 193 ASP B C 1
ATOM 4094 O O . ASP B 1 193 ? 2.688 -6.855 -4.578 1 84.38 193 ASP B O 1
ATOM 4098 N N . GLN B 1 194 ? 4.301 -5.617 -3.713 1 89.75 194 GLN B N 1
ATOM 4099 C CA . GLN B 1 194 ? 5.074 -6.781 -3.297 1 89.75 194 GLN B CA 1
ATOM 4100 C C . GLN B 1 194 ? 4.316 -7.594 -2.25 1 89.75 194 GLN B C 1
ATOM 4102 O O . GLN B 1 194 ? 4.336 -8.828 -2.281 1 89.75 194 GLN B O 1
ATOM 4107 N N . GLY B 1 195 ? 3.695 -6.859 -1.273 1 90.25 195 GLY B N 1
ATOM 4108 C CA . GLY B 1 195 ? 2.934 -7.582 -0.265 1 90.25 195 GLY B CA 1
ATOM 4109 C C . GLY B 1 195 ? 1.809 -8.414 -0.849 1 90.25 195 GLY B C 1
ATOM 4110 O O . GLY B 1 195 ? 1.578 -9.547 -0.416 1 90.25 195 GLY B O 1
ATOM 4111 N N . GLU B 1 196 ? 1.22 -7.867 -1.837 1 89.81 196 GLU B N 1
ATOM 4112 C CA . GLU B 1 196 ? 0.152 -8.562 -2.545 1 89.81 196 GLU B CA 1
ATOM 4113 C C . GLU B 1 196 ? 0.681 -9.812 -3.248 1 89.81 196 GLU B C 1
ATOM 4115 O O . GLU B 1 196 ? 0.092 -10.891 -3.139 1 89.81 196 GLU B O 1
ATOM 4120 N N . ALA B 1 197 ? 1.783 -9.656 -3.887 1 92.62 197 ALA B N 1
ATOM 4121 C CA . ALA B 1 197 ? 2.379 -10.773 -4.621 1 92.62 197 ALA B CA 1
ATOM 4122 C C . ALA B 1 197 ? 2.797 -11.891 -3.674 1 92.62 197 ALA B C 1
ATOM 4124 O O . ALA B 1 197 ? 2.49 -13.062 -3.914 1 92.62 197 ALA B O 1
ATOM 4125 N N . LEU B 1 198 ? 3.357 -11.492 -2.598 1 94.25 198 LEU B N 1
ATOM 4126 C CA . LEU B 1 198 ? 3.916 -12.461 -1.665 1 94.25 198 LEU B CA 1
ATOM 4127 C C . LEU B 1 198 ? 2.809 -13.195 -0.918 1 94.25 198 LEU B C 1
ATOM 4129 O O . LEU B 1 198 ? 2.951 -14.375 -0.59 1 94.25 198 LEU B O 1
ATOM 4133 N N . SER B 1 199 ? 1.734 -12.523 -0.692 1 91.38 199 SER B N 1
ATOM 4134 C CA . SER B 1 199 ? 0.663 -13.133 0.091 1 91.38 199 SER B CA 1
ATOM 4135 C C . SER B 1 199 ? -0.287 -13.93 -0.796 1 91.38 199 SER B C 1
ATOM 4137 O O . SER B 1 199 ? -0.926 -14.875 -0.336 1 91.38 199 SER B O 1
ATOM 4139 N N . PHE B 1 200 ? -0.337 -13.656 -2.02 1 89.25 200 PHE B N 1
ATOM 4140 C CA . PHE B 1 200 ? -1.285 -14.258 -2.951 1 89.25 200 PHE B CA 1
ATOM 4141 C C . PHE B 1 200 ? -0.749 -15.57 -3.496 1 89.25 200 PHE B C 1
ATOM 4143 O O . PHE B 1 200 ? -1.472 -16.578 -3.543 1 89.25 200 PHE B O 1
ATOM 4150 N N . ALA B 1 201 ? 0.49 -15.633 -3.783 1 91.56 201 ALA B N 1
ATOM 4151 C CA . ALA B 1 201 ? 0.966 -16.625 -4.742 1 91.56 201 ALA B CA 1
ATOM 4152 C C . ALA B 1 201 ? 1.695 -17.766 -4.039 1 91.56 201 ALA B C 1
ATOM 4154 O O . ALA B 1 201 ? 2.281 -17.562 -2.971 1 91.56 201 ALA B O 1
ATOM 4155 N N . ASP B 1 202 ? 1.627 -18.906 -4.711 1 90.88 202 ASP B N 1
ATOM 4156 C CA . ASP B 1 202 ? 2.504 -20.016 -4.379 1 90.88 202 ASP B CA 1
ATOM 4157 C C . ASP B 1 202 ? 3.889 -19.844 -4.996 1 90.88 202 ASP B C 1
ATOM 4159 O O . ASP B 1 202 ? 4.883 -20.344 -4.465 1 90.88 202 ASP B O 1
ATOM 4163 N N . ARG B 1 203 ? 3.754 -19.188 -6.062 1 92.69 203 ARG B N 1
ATOM 4164 C CA . ARG B 1 203 ? 4.98 -18.891 -6.793 1 92.69 203 ARG B CA 1
ATOM 4165 C C . ARG 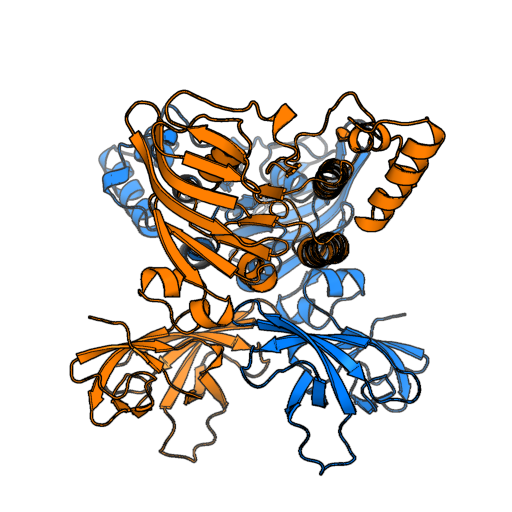B 1 203 ? 5.008 -17.438 -7.246 1 92.69 203 ARG B C 1
ATOM 4167 O O . ARG B 1 203 ? 3.998 -16.906 -7.719 1 92.69 203 ARG B O 1
ATOM 4174 N N . VAL B 1 204 ? 6.141 -16.844 -7.066 1 94.81 204 VAL B N 1
ATOM 4175 C CA . VAL B 1 204 ? 6.324 -15.453 -7.484 1 94.81 204 VAL B CA 1
ATOM 4176 C C . VAL B 1 204 ? 7.398 -15.383 -8.57 1 94.81 204 VAL B C 1
ATOM 4178 O O . VAL B 1 204 ? 8.406 -16.094 -8.5 1 94.81 204 VAL B O 1
ATOM 4181 N N . VAL B 1 205 ? 7.113 -14.594 -9.57 1 94.75 205 VAL B N 1
ATOM 4182 C CA . VAL B 1 205 ? 8.055 -14.336 -10.656 1 94.75 205 VAL B CA 1
ATOM 4183 C C . VAL B 1 205 ? 8.367 -12.844 -10.727 1 94.75 205 VAL B C 1
ATOM 4185 O O . VAL B 1 205 ? 7.453 -12.016 -10.766 1 94.75 205 VAL B O 1
ATOM 4188 N N . VAL B 1 206 ? 9.609 -12.531 -10.711 1 94.06 206 VAL B N 1
ATOM 4189 C CA . VAL B 1 206 ? 10.023 -11.141 -10.82 1 94.06 206 VAL B CA 1
ATOM 4190 C C . VAL B 1 206 ? 10.336 -10.797 -12.273 1 94.06 206 VAL B C 1
ATOM 4192 O O . VAL B 1 206 ? 11.102 -11.508 -12.938 1 94.06 206 VAL B O 1
ATOM 4195 N N . MET B 1 207 ? 9.719 -9.766 -12.719 1 93.38 207 MET B N 1
ATOM 4196 C CA . MET B 1 207 ? 9.938 -9.297 -14.086 1 93.38 207 MET B CA 1
ATOM 4197 C C . MET B 1 207 ? 10.664 -7.957 -14.086 1 93.38 207 MET B C 1
ATOM 4199 O O . MET B 1 207 ? 10.281 -7.031 -13.375 1 93.38 207 MET B O 1
ATOM 4203 N N . ARG B 1 208 ? 11.68 -7.906 -14.875 1 88.62 208 ARG B N 1
ATOM 4204 C CA . ARG B 1 208 ? 12.461 -6.684 -15.023 1 88.62 208 ARG B CA 1
ATOM 4205 C C . ARG B 1 208 ? 12.93 -6.508 -16.469 1 88.62 208 ARG B C 1
ATOM 4207 O O . ARG B 1 208 ? 13.453 -7.445 -17.078 1 88.62 208 ARG B O 1
ATOM 4214 N N . GLU B 1 209 ? 12.719 -5.332 -16.953 1 87.31 209 GLU B N 1
ATOM 4215 C CA . GLU B 1 209 ? 13.188 -4.945 -18.281 1 87.31 209 GLU B CA 1
ATOM 4216 C C . GLU B 1 209 ? 12.742 -5.949 -19.344 1 87.31 209 GLU B C 1
ATOM 4218 O O . GLU B 1 209 ? 13.539 -6.383 -20.172 1 87.31 209 GLU B O 1
ATOM 4223 N N . GLY B 1 210 ? 11.547 -6.41 -19.188 1 91.06 210 GLY B N 1
ATOM 4224 C CA . GLY B 1 210 ? 10.938 -7.25 -20.203 1 91.06 210 GLY B CA 1
ATOM 4225 C C . GLY B 1 210 ? 11.359 -8.703 -20.109 1 91.06 210 GLY B C 1
ATOM 4226 O O . GLY B 1 210 ? 11.148 -9.484 -21.047 1 91.06 210 GLY B O 1
ATOM 4227 N N . GLN B 1 211 ? 12 -9.047 -19.031 1 93.25 211 GLN B N 1
ATOM 4228 C CA . GLN B 1 211 ? 12.461 -10.414 -18.812 1 93.25 211 GLN B CA 1
ATOM 4229 C C . GLN B 1 211 ? 12.039 -10.93 -17.438 1 93.25 211 GLN B C 1
ATOM 4231 O O . GLN B 1 211 ? 11.797 -10.141 -16.516 1 93.25 211 GLN B O 1
ATOM 4236 N N . LEU B 1 212 ? 11.93 -12.25 -17.359 1 92 212 LEU B N 1
ATOM 4237 C CA . LEU B 1 212 ? 11.727 -12.875 -16.062 1 92 212 LEU B CA 1
ATOM 4238 C C . LEU B 1 212 ? 13.062 -13.125 -15.367 1 92 212 LEU B C 1
ATOM 4240 O O . LEU B 1 212 ? 13.93 -13.812 -15.906 1 92 212 LEU B O 1
ATOM 4244 N N . SER B 1 213 ? 13.305 -12.57 -14.281 1 88.12 213 SER B N 1
ATOM 4245 C CA . SER B 1 213 ? 14.602 -12.555 -13.617 1 88.12 213 SER B CA 1
ATOM 4246 C C . SER B 1 213 ? 14.734 -13.727 -12.648 1 88.12 213 SER B C 1
ATOM 4248 O O . SER B 1 213 ? 15.742 -14.445 -12.664 1 88.12 213 SER B O 1
ATOM 4250 N N . GLN B 1 214 ? 13.867 -13.875 -11.727 1 91.81 214 GLN B N 1
ATOM 4251 C CA . GLN B 1 214 ? 13.891 -14.93 -10.727 1 91.81 214 GLN B CA 1
ATOM 4252 C C . GLN B 1 214 ? 12.477 -15.398 -10.391 1 91.81 214 GLN B C 1
ATOM 4254 O O . GLN B 1 214 ? 11.523 -14.617 -10.438 1 91.81 214 GLN B O 1
ATOM 4259 N N . SER B 1 215 ? 12.383 -16.656 -10.164 1 92.62 215 SER B N 1
ATOM 4260 C CA . SER B 1 215 ? 11.109 -17.25 -9.773 1 92.62 215 SER B CA 1
ATOM 4261 C C . SER B 1 215 ? 11.281 -18.234 -8.617 1 92.62 215 SER B C 1
ATOM 4263 O O . SER B 1 215 ? 12.328 -18.859 -8.492 1 92.62 215 SER B O 1
ATOM 4265 N N . GLY B 1 216 ? 10.32 -18.328 -7.754 1 92.75 216 GLY B N 1
ATOM 4266 C CA . GLY B 1 216 ? 10.344 -19.234 -6.617 1 92.75 216 GLY B CA 1
ATOM 4267 C C . GLY B 1 216 ? 9.195 -19 -5.648 1 92.75 216 GLY B C 1
ATOM 4268 O O . GLY B 1 216 ? 8.242 -18.297 -5.969 1 92.75 216 GLY B O 1
ATOM 4269 N N . SER B 1 217 ? 9.242 -19.719 -4.559 1 94 217 SER B N 1
ATOM 4270 C CA . SER B 1 217 ? 8.266 -19.469 -3.508 1 94 217 SER B CA 1
ATOM 4271 C C . SER B 1 217 ? 8.43 -18.078 -2.912 1 94 217 SER B C 1
ATOM 4273 O O . SER B 1 217 ? 9.531 -17.516 -2.936 1 94 217 SER B O 1
ATOM 4275 N N . PRO B 1 218 ? 7.363 -17.531 -2.404 1 94.62 218 PRO B N 1
ATOM 4276 C CA . PRO B 1 218 ? 7.465 -16.203 -1.793 1 94.62 218 PRO B CA 1
ATOM 4277 C C . PRO B 1 218 ? 8.555 -16.125 -0.727 1 94.62 218 PRO B C 1
ATOM 4279 O O . PRO B 1 218 ? 9.367 -15.195 -0.737 1 94.62 218 PRO B O 1
ATOM 4282 N N . TRP B 1 219 ? 8.609 -17.109 0.085 1 93.25 219 TRP B N 1
ATOM 4283 C CA . TRP B 1 219 ? 9.578 -17.109 1.179 1 93.25 219 TRP B CA 1
ATOM 4284 C C . TRP B 1 219 ? 11.008 -17.172 0.646 1 93.25 219 TRP B C 1
ATOM 4286 O O . TRP B 1 219 ? 11.859 -16.391 1.053 1 93.25 219 TRP B O 1
ATOM 4296 N N . ALA B 1 220 ? 11.211 -18.062 -0.272 1 93.19 220 ALA B N 1
ATOM 4297 C CA . ALA B 1 220 ? 12.547 -18.25 -0.829 1 93.19 220 ALA B CA 1
ATOM 4298 C C . ALA B 1 220 ? 13.008 -17.016 -1.591 1 93.19 220 ALA B C 1
ATOM 4300 O O . ALA B 1 220 ? 14.141 -16.562 -1.418 1 93.19 220 ALA B O 1
ATOM 4301 N N . LEU B 1 221 ? 12.148 -16.469 -2.359 1 93.75 221 LEU B N 1
ATOM 4302 C CA . LEU B 1 221 ? 12.5 -15.289 -3.152 1 93.75 221 LEU B CA 1
ATOM 4303 C C . LEU B 1 221 ? 12.797 -14.102 -2.252 1 93.75 221 LEU B C 1
ATOM 4305 O O . LEU B 1 221 ? 13.727 -13.336 -2.516 1 93.75 221 LEU B O 1
ATOM 4309 N N . TYR B 1 222 ? 12.023 -13.969 -1.193 1 95.81 222 TYR B N 1
ATOM 4310 C CA . TYR B 1 222 ? 12.172 -12.844 -0.272 1 95.81 222 TYR B CA 1
ATOM 4311 C C . TYR B 1 222 ? 13.469 -12.953 0.521 1 95.81 222 TYR B C 1
ATOM 4313 O O . TYR B 1 222 ? 14.156 -11.953 0.737 1 95.81 222 TYR B O 1
ATOM 4321 N N . HIS B 1 223 ? 13.859 -14.109 0.806 1 94.88 223 HIS B N 1
ATOM 4322 C CA . HIS B 1 223 ? 14.992 -14.266 1.717 1 94.88 223 HIS B CA 1
ATOM 4323 C C . HIS B 1 223 ? 16.266 -14.594 0.957 1 94.88 223 HIS B C 1
ATOM 4325 O O . HIS B 1 223 ? 17.375 -14.414 1.48 1 94.88 223 HIS B O 1
ATOM 4331 N N . GLN B 1 224 ? 16.094 -15.094 -0.261 1 94.38 224 GLN B N 1
ATOM 4332 C CA . GLN B 1 224 ? 17.266 -15.477 -1.043 1 94.38 224 GLN B CA 1
ATOM 4333 C C . GLN B 1 224 ? 17.172 -14.945 -2.471 1 94.38 224 GLN B C 1
ATOM 4335 O O . GLN B 1 224 ? 17.281 -15.711 -3.432 1 94.38 224 GLN B O 1
ATOM 4340 N N . PRO B 1 225 ? 17.016 -13.664 -2.561 1 95.38 225 PRO B N 1
ATOM 4341 C CA . PRO B 1 225 ? 17.047 -13.07 -3.902 1 95.38 225 PRO B CA 1
ATOM 4342 C C . PRO B 1 225 ? 18.406 -13.211 -4.578 1 95.38 225 PRO B C 1
ATOM 4344 O O . PRO B 1 225 ? 19.438 -13.188 -3.906 1 95.38 225 PRO B O 1
ATOM 4347 N N . ASN B 1 226 ? 18.438 -13.273 -5.855 1 93.25 226 ASN B N 1
ATOM 4348 C CA . ASN B 1 226 ? 19.688 -13.531 -6.551 1 93.25 226 ASN B CA 1
ATOM 4349 C C . ASN B 1 226 ? 20.453 -12.242 -6.852 1 93.25 226 ASN B C 1
ATOM 4351 O O . ASN B 1 226 ? 21.594 -12.281 -7.324 1 93.25 226 ASN B O 1
ATOM 4355 N N . SER B 1 227 ? 19.828 -11.086 -6.602 1 93.5 227 SER B N 1
ATOM 4356 C CA . SER B 1 227 ? 20.469 -9.797 -6.828 1 93.5 227 SER B CA 1
ATOM 4357 C C . SER B 1 227 ? 19.969 -8.75 -5.848 1 93.5 227 SER B C 1
ATOM 4359 O O . SER B 1 227 ? 18.891 -8.898 -5.27 1 93.5 227 SER B O 1
ATOM 4361 N N . GLU B 1 228 ? 20.734 -7.707 -5.691 1 93.94 228 GLU B N 1
ATOM 4362 C CA . GLU B 1 228 ? 20.359 -6.605 -4.809 1 93.94 228 GLU B CA 1
ATOM 4363 C C . GLU B 1 228 ? 19.109 -5.898 -5.316 1 93.94 228 GLU B C 1
ATOM 4365 O O . GLU B 1 228 ? 18.25 -5.484 -4.523 1 93.94 228 GLU B O 1
ATOM 4370 N N . ASP B 1 229 ? 18.984 -5.832 -6.605 1 88.38 229 ASP B N 1
ATOM 4371 C CA . ASP B 1 229 ? 17.844 -5.168 -7.215 1 88.38 229 ASP B CA 1
ATOM 4372 C C . ASP B 1 229 ? 16.531 -5.902 -6.891 1 88.38 229 ASP B C 1
ATOM 4374 O O . ASP B 1 229 ? 15.539 -5.277 -6.531 1 88.38 229 ASP B O 1
ATOM 4378 N N . ILE B 1 230 ? 16.594 -7.203 -6.992 1 90.94 230 ILE B N 1
ATOM 4379 C CA . ILE B 1 230 ? 15.414 -8.008 -6.699 1 90.94 230 ILE B CA 1
ATOM 4380 C C . ILE B 1 230 ? 15.094 -7.93 -5.207 1 90.94 230 ILE B C 1
ATOM 4382 O O . ILE B 1 230 ? 13.922 -7.816 -4.82 1 90.94 230 ILE B O 1
ATOM 4386 N N . ALA B 1 231 ? 16.188 -7.926 -4.406 1 93.31 231 ALA B N 1
ATOM 4387 C CA . ALA B 1 231 ? 16 -7.836 -2.959 1 93.31 231 ALA B CA 1
ATOM 4388 C C . ALA B 1 231 ? 15.297 -6.539 -2.568 1 93.31 231 ALA B C 1
ATOM 4390 O O . ALA B 1 231 ? 14.312 -6.562 -1.835 1 93.31 231 ALA B O 1
ATOM 4391 N N . THR B 1 232 ? 15.773 -5.441 -3.109 1 90 232 THR B N 1
ATOM 4392 C CA . THR B 1 232 ? 15.25 -4.125 -2.775 1 90 232 THR B CA 1
ATOM 4393 C C . THR B 1 232 ? 13.836 -3.949 -3.32 1 90 232 THR B C 1
ATOM 4395 O O . THR B 1 232 ? 13.008 -3.287 -2.699 1 90 232 THR B O 1
ATOM 4398 N N . PHE B 1 233 ? 13.609 -4.617 -4.355 1 86.19 233 PHE B N 1
ATOM 4399 C CA . PHE B 1 233 ? 12.297 -4.512 -4.969 1 86.19 233 PHE B CA 1
ATOM 4400 C C . PHE B 1 233 ? 11.25 -5.262 -4.152 1 86.19 233 PHE B C 1
ATOM 4402 O O . PHE B 1 233 ? 10.117 -4.809 -4.023 1 86.19 233 PHE B O 1
ATOM 4409 N N . LEU B 1 234 ? 11.562 -6.395 -3.639 1 91.25 234 LEU B N 1
ATOM 4410 C CA . LEU B 1 234 ? 10.609 -7.281 -2.98 1 91.25 234 LEU B CA 1
ATOM 4411 C C . LEU B 1 234 ? 10.281 -6.781 -1.579 1 91.25 234 LEU B C 1
ATOM 4413 O O . LEU B 1 234 ? 9.297 -7.215 -0.974 1 91.25 234 LEU B O 1
ATOM 4417 N N . GLY B 1 235 ? 11.102 -5.953 -1.064 1 90.19 235 GLY B N 1
ATOM 4418 C CA . GLY B 1 235 ? 10.859 -5.422 0.267 1 90.19 235 GLY B CA 1
ATOM 4419 C C . GLY B 1 235 ? 12.039 -4.641 0.821 1 90.19 235 GLY B C 1
ATOM 4420 O O . GLY B 1 235 ? 13.109 -4.613 0.218 1 90.19 235 GLY B O 1
ATOM 4421 N N . GLU B 1 236 ? 11.812 -4.07 1.973 1 89.56 236 GLU B N 1
ATOM 4422 C CA . GLU B 1 236 ? 12.883 -3.316 2.623 1 89.56 236 GLU B CA 1
ATOM 4423 C C . GLU B 1 236 ? 14.07 -4.211 2.953 1 89.56 236 GLU B C 1
ATOM 4425 O O . GLU B 1 236 ? 13.891 -5.359 3.369 1 89.56 236 GLU B O 1
ATOM 4430 N N . THR B 1 237 ? 15.234 -3.654 2.693 1 92.94 237 THR B N 1
ATOM 4431 C CA . THR B 1 237 ? 16.469 -4.406 2.889 1 92.94 237 THR B CA 1
ATOM 4432 C C . THR B 1 237 ? 17.547 -3.52 3.508 1 92.94 237 THR B C 1
ATOM 4434 O O . THR B 1 237 ? 17.5 -2.293 3.395 1 92.94 237 THR B O 1
ATOM 4437 N N . LEU B 1 238 ? 18.328 -4.176 4.285 1 94.19 238 LEU B N 1
ATOM 4438 C CA . LEU B 1 238 ? 19.594 -3.592 4.727 1 94.19 238 LEU B CA 1
ATOM 4439 C C . LEU B 1 238 ? 20.781 -4.285 4.059 1 94.19 238 LEU B C 1
ATOM 4441 O O . LEU B 1 238 ? 21.109 -5.426 4.391 1 94.19 238 LEU B O 1
ATOM 4445 N N . ILE B 1 239 ? 21.312 -3.576 3.098 1 95.25 239 ILE B N 1
ATOM 4446 C CA . ILE B 1 239 ? 22.453 -4.125 2.371 1 95.25 239 ILE B CA 1
ATOM 4447 C C . ILE B 1 239 ? 23.734 -3.518 2.91 1 95.25 239 ILE B C 1
ATOM 4449 O O . ILE B 1 239 ? 23.875 -2.295 2.969 1 95.25 239 ILE B O 1
ATOM 4453 N N . LEU B 1 240 ? 24.641 -4.359 3.275 1 93.44 240 LEU B N 1
ATOM 4454 C CA . LEU B 1 240 ? 25.859 -3.914 3.928 1 93.44 240 LEU B CA 1
ATOM 4455 C C . LEU B 1 240 ? 27.094 -4.531 3.258 1 93.44 240 LEU B C 1
ATOM 4457 O O . LEU B 1 240 ? 27.031 -5.66 2.766 1 93.44 240 LEU B O 1
ATOM 4461 N N . ASN B 1 241 ? 28.125 -3.725 3.27 1 93.38 241 ASN B N 1
ATOM 4462 C CA . ASN B 1 241 ? 29.438 -4.309 2.979 1 93.38 241 ASN B CA 1
ATOM 4463 C C . ASN B 1 241 ? 29.922 -5.191 4.125 1 93.38 241 ASN B C 1
ATOM 4465 O O . ASN B 1 241 ? 29.734 -4.852 5.297 1 93.38 241 ASN B O 1
ATOM 4469 N N . ALA B 1 242 ? 30.516 -6.328 3.711 1 93.25 242 ALA B N 1
ATOM 4470 C CA . ALA B 1 242 ? 30.984 -7.234 4.754 1 93.25 242 ALA B CA 1
ATOM 4471 C C . ALA B 1 242 ? 32.219 -7.996 4.301 1 93.25 242 ALA B C 1
ATOM 4473 O O . ALA B 1 242 ? 32.5 -8.094 3.104 1 93.25 242 ALA B O 1
ATOM 4474 N N . GLN B 1 243 ? 33 -8.359 5.219 1 94 243 GLN B N 1
ATOM 4475 C CA . GLN B 1 243 ? 34.125 -9.289 5.027 1 94 243 GLN B CA 1
ATOM 4476 C C . GLN B 1 243 ? 33.812 -10.641 5.66 1 94 243 GLN B C 1
ATOM 4478 O O . GLN B 1 243 ? 33.562 -10.727 6.863 1 94 243 GLN B O 1
ATOM 4483 N N . ILE B 1 244 ? 33.781 -11.609 4.785 1 92.56 244 ILE B N 1
ATOM 4484 C CA . ILE B 1 244 ? 33.438 -12.93 5.297 1 92.56 244 ILE B CA 1
ATOM 4485 C C . ILE B 1 244 ? 34.688 -13.734 5.594 1 92.56 244 ILE B C 1
ATOM 4487 O O . ILE B 1 244 ? 35.625 -13.766 4.785 1 92.56 244 ILE B O 1
ATOM 4491 N N . ASP B 1 245 ? 34.688 -14.266 6.785 1 88.38 245 ASP B N 1
ATOM 4492 C CA . ASP B 1 245 ? 35.688 -15.211 7.223 1 88.38 245 ASP B CA 1
ATOM 4493 C C . ASP B 1 245 ? 35.094 -16.312 8.094 1 88.38 245 ASP B C 1
ATOM 4495 O O . ASP B 1 245 ? 34.5 -16.031 9.133 1 88.38 245 ASP B O 1
ATOM 4499 N N . GLY B 1 246 ? 35.25 -17.609 7.75 1 85.62 246 GLY B N 1
ATOM 4500 C CA . GLY B 1 246 ? 34.781 -18.734 8.547 1 85.62 246 GLY B CA 1
ATOM 4501 C C . GLY B 1 246 ? 33.281 -18.766 8.727 1 85.62 246 GLY B C 1
ATOM 4502 O O . GLY B 1 246 ? 32.781 -19.016 9.828 1 85.62 246 GLY B O 1
ATOM 4503 N N . GLY B 1 247 ? 32.562 -18.375 7.785 1 85.81 247 GLY B N 1
ATOM 4504 C CA . GLY B 1 247 ? 31.125 -18.484 7.84 1 85.81 247 GLY B CA 1
ATOM 4505 C C . GLY B 1 247 ? 30.469 -17.297 8.523 1 85.81 247 GLY B C 1
ATOM 4506 O O . GLY B 1 247 ? 29.25 -17.281 8.703 1 85.81 247 GLY B O 1
ATOM 4507 N N . LYS B 1 248 ? 31.312 -16.375 8.93 1 92.88 248 LYS B N 1
ATOM 4508 C CA . LYS B 1 248 ? 30.781 -15.164 9.555 1 92.88 248 LYS B CA 1
ATOM 4509 C C . LYS B 1 248 ? 31.203 -13.914 8.789 1 92.88 248 LYS B C 1
ATOM 4511 O O . LYS B 1 248 ? 32.281 -13.883 8.195 1 92.88 248 LYS B O 1
ATOM 4516 N N . ALA B 1 249 ? 30.344 -12.938 8.758 1 92.44 249 ALA B N 1
ATOM 4517 C CA . ALA B 1 249 ? 30.594 -11.68 8.062 1 92.44 249 ALA B CA 1
ATOM 4518 C C . ALA B 1 249 ? 30.812 -10.539 9.047 1 92.44 249 ALA B C 1
ATOM 4520 O O . ALA B 1 249 ? 29.984 -10.305 9.938 1 92.44 249 ALA B O 1
ATOM 4521 N N . ASP B 1 250 ? 31.922 -9.906 8.938 1 92.44 250 ASP B N 1
ATOM 4522 C CA . ASP B 1 250 ? 32.156 -8.664 9.672 1 92.44 250 ASP B CA 1
ATOM 4523 C C . ASP B 1 250 ? 31.562 -7.465 8.93 1 92.44 250 ASP B C 1
ATOM 4525 O O . ASP B 1 250 ? 31.969 -7.16 7.809 1 92.44 250 ASP B O 1
ATOM 4529 N N . CYS B 1 251 ? 30.578 -6.82 9.562 1 91.5 251 CYS B N 1
ATOM 4530 C CA . CYS B 1 251 ? 29.891 -5.691 8.938 1 91.5 251 CYS B CA 1
ATOM 4531 C C . CYS B 1 251 ? 29.594 -4.598 9.953 1 91.5 251 CYS B C 1
ATOM 4533 O O . CYS B 1 251 ? 30.078 -4.648 11.086 1 91.5 251 CYS B O 1
ATOM 4535 N N . LEU B 1 252 ? 28.844 -3.613 9.523 1 88.56 252 LEU B N 1
ATOM 4536 C CA . LEU B 1 252 ? 28.5 -2.451 10.336 1 88.56 252 LEU B CA 1
ATOM 4537 C C . LEU B 1 252 ? 27.812 -2.875 11.625 1 88.56 252 LEU B C 1
ATOM 4539 O O . LEU B 1 252 ? 27.984 -2.232 12.664 1 88.56 252 LEU B O 1
ATOM 4543 N N . LEU B 1 253 ? 27.094 -4.008 11.57 1 89.56 253 LEU B N 1
ATOM 4544 C CA . LEU B 1 253 ? 26.312 -4.453 12.711 1 89.56 253 LEU B CA 1
ATOM 4545 C C . LEU B 1 253 ? 27.094 -5.465 13.547 1 89.56 253 LEU B C 1
ATOM 4547 O O . LEU B 1 253 ? 26.531 -6.094 14.445 1 89.56 253 LEU B O 1
ATOM 4551 N N . GLY B 1 254 ? 28.297 -5.637 13.203 1 88.75 254 GLY B N 1
ATOM 4552 C CA . GLY B 1 254 ? 29.141 -6.59 13.914 1 88.75 254 GLY B CA 1
ATOM 4553 C C . GLY B 1 254 ? 29.375 -7.875 13.141 1 88.75 254 GLY B C 1
ATOM 4554 O O . GLY B 1 254 ? 29.359 -7.867 11.906 1 88.75 254 GLY B O 1
ATOM 4555 N N . ARG B 1 255 ? 29.766 -8.906 13.898 1 91.38 255 ARG B N 1
ATOM 4556 C CA . ARG B 1 255 ? 30.016 -10.211 13.297 1 91.38 255 ARG B CA 1
ATOM 4557 C C . ARG B 1 255 ? 28.75 -11.062 13.297 1 91.38 255 ARG B C 1
ATOM 4559 O O . ARG B 1 255 ? 28.234 -11.406 14.359 1 91.38 255 ARG B O 1
ATOM 4566 N N . ILE B 1 256 ? 28.312 -11.344 12.078 1 91.94 256 ILE B N 1
ATOM 4567 C CA . ILE B 1 256 ? 27.031 -12.039 12 1 91.94 256 ILE B CA 1
ATOM 4568 C C . ILE B 1 256 ? 27.172 -13.273 11.109 1 91.94 256 ILE B C 1
ATOM 4570 O O . ILE B 1 256 ? 28.031 -13.32 10.227 1 91.94 256 ILE B O 1
ATOM 4574 N N . ALA B 1 257 ? 26.297 -14.289 11.273 1 93.81 257 ALA B N 1
ATOM 4575 C CA . ALA B 1 257 ? 26.281 -15.508 10.461 1 93.81 257 ALA B CA 1
ATOM 4576 C C . ALA B 1 257 ? 25.797 -15.211 9.047 1 93.81 257 ALA B C 1
ATOM 4578 O O . ALA B 1 257 ? 25.016 -14.273 8.828 1 93.81 257 ALA B O 1
ATOM 4579 N N . VAL B 1 258 ? 26.266 -15.961 8.102 1 94.56 258 VAL B N 1
ATOM 4580 C CA . VAL B 1 258 ? 25.828 -15.82 6.711 1 94.56 258 VAL B CA 1
ATOM 4581 C C . VAL B 1 258 ? 25.25 -17.141 6.211 1 94.56 258 VAL B C 1
ATOM 4583 O O . VAL B 1 258 ? 25.531 -18.203 6.781 1 94.56 258 VAL B O 1
ATOM 4586 N N . ASP B 1 259 ? 24.391 -17.062 5.223 1 92.38 259 ASP B N 1
ATOM 4587 C CA . ASP B 1 259 ? 23.719 -18.266 4.738 1 92.38 259 ASP B CA 1
ATOM 4588 C C . ASP B 1 259 ? 24.609 -19.031 3.756 1 92.38 259 ASP B C 1
ATOM 4590 O O . ASP B 1 259 ? 24.312 -20.172 3.393 1 92.38 259 ASP B O 1
ATOM 4594 N N . ARG B 1 260 ? 25.75 -18.469 3.213 1 89.38 260 ARG B N 1
ATOM 4595 C CA . ARG B 1 260 ? 26.734 -19.125 2.369 1 89.38 260 ARG B CA 1
ATOM 4596 C C . ARG B 1 260 ? 28.094 -19.156 3.053 1 89.38 260 ARG B C 1
ATOM 4598 O O . ARG B 1 260 ? 28.953 -18.312 2.787 1 89.38 260 ARG B O 1
ATOM 4605 N N . PRO B 1 261 ? 28.344 -20.172 3.752 1 79.5 261 PRO B N 1
ATOM 4606 C CA . PRO B 1 261 ? 29.562 -20.219 4.555 1 79.5 261 PRO B CA 1
ATOM 4607 C C . PRO B 1 261 ? 30.828 -20.359 3.703 1 79.5 261 PRO B C 1
ATOM 4609 O O . PRO B 1 261 ? 31.922 -20.062 4.176 1 79.5 261 PRO B O 1
ATOM 4612 N N . THR B 1 262 ? 30.609 -20.75 2.469 1 81.88 262 THR B N 1
ATOM 4613 C CA . THR B 1 262 ? 31.781 -20.969 1.614 1 81.88 262 THR B CA 1
ATOM 4614 C C . THR B 1 262 ? 32.25 -19.656 0.994 1 81.88 262 THR B C 1
ATOM 4616 O O . THR B 1 262 ? 33.344 -19.609 0.42 1 81.88 262 THR B O 1
ATOM 4619 N N . ALA B 1 263 ? 31.438 -18.656 1.156 1 79.81 263 ALA B N 1
ATOM 4620 C CA . ALA B 1 263 ? 31.859 -17.359 0.637 1 79.81 263 ALA B CA 1
ATOM 4621 C C . ALA B 1 263 ? 33.031 -16.797 1.432 1 79.81 263 ALA B C 1
ATOM 4623 O O . ALA B 1 263 ? 33.156 -17.047 2.637 1 79.81 263 ALA B O 1
ATOM 4624 N N . ASN B 1 264 ? 34 -16.188 0.666 1 85.81 264 ASN B N 1
ATOM 4625 C CA . ASN B 1 264 ? 35.156 -15.594 1.317 1 85.81 264 ASN B CA 1
ATOM 4626 C C . ASN B 1 264 ? 35.531 -14.242 0.698 1 85.81 264 ASN B C 1
ATOM 4628 O O . ASN B 1 264 ? 35.312 -14.039 -0.5 1 85.81 264 ASN B O 1
ATOM 4632 N N . GLY B 1 265 ? 35.938 -13.344 1.555 1 89.5 265 GLY B N 1
ATOM 4633 C CA . GLY B 1 265 ? 36.375 -12.047 1.075 1 89.5 265 GLY B CA 1
ATOM 4634 C C . GLY B 1 265 ? 35.344 -10.961 1.205 1 89.5 265 GLY B C 1
ATOM 4635 O O . GLY B 1 265 ? 34.469 -11.023 2.09 1 89.5 265 GLY B O 1
ATOM 4636 N N . ARG B 1 266 ? 35.594 -9.906 0.472 1 91.38 266 ARG B N 1
ATOM 4637 C CA . ARG B 1 266 ? 34.656 -8.766 0.496 1 91.38 266 ARG B CA 1
ATOM 4638 C C . ARG B 1 266 ? 33.375 -9.078 -0.274 1 91.38 266 ARG B C 1
ATOM 4640 O O . ARG B 1 266 ? 33.438 -9.453 -1.447 1 91.38 266 ARG B O 1
ATOM 4647 N N . VAL B 1 267 ? 32.312 -8.953 0.435 1 92.06 267 VAL B N 1
ATOM 4648 C CA . VAL B 1 267 ? 31.016 -9.266 -0.187 1 92.06 267 VAL B CA 1
ATOM 4649 C C . VAL B 1 267 ? 29.969 -8.258 0.261 1 92.06 267 VAL B C 1
ATOM 4651 O O . VAL B 1 267 ? 30.219 -7.441 1.147 1 92.06 267 VAL B O 1
ATOM 4654 N N . ARG B 1 268 ? 28.875 -8.32 -0.43 1 94.31 268 ARG B N 1
ATOM 4655 C CA . ARG B 1 268 ? 27.672 -7.605 -0.012 1 94.31 268 ARG B CA 1
ATOM 4656 C C . ARG B 1 268 ? 26.641 -8.562 0.582 1 94.31 268 ARG B C 1
ATOM 4658 O O . ARG B 1 268 ? 26.406 -9.641 0.043 1 94.31 268 ARG B O 1
ATOM 4665 N N . ILE B 1 269 ? 26.172 -8.164 1.777 1 94.88 269 ILE B N 1
ATOM 4666 C CA . ILE B 1 269 ? 25.219 -9.023 2.453 1 94.88 269 ILE B CA 1
ATOM 4667 C C . ILE B 1 269 ? 23.891 -8.273 2.646 1 94.88 269 ILE B C 1
ATOM 4669 O O . ILE B 1 269 ? 23.875 -7.043 2.637 1 94.88 269 ILE B O 1
ATOM 4673 N N . MET B 1 270 ? 22.891 -9.047 2.781 1 96.69 270 MET B N 1
ATOM 4674 C CA . MET B 1 270 ? 21.562 -8.461 2.961 1 96.69 270 MET B CA 1
ATOM 4675 C C . MET B 1 270 ? 20.922 -8.969 4.246 1 96.69 270 MET B C 1
ATOM 4677 O O . MET B 1 270 ? 20.984 -10.164 4.551 1 96.69 270 MET B O 1
ATOM 4681 N N . LEU B 1 271 ? 20.344 -8.047 4.977 1 96.06 271 LEU B N 1
ATOM 4682 C CA . LEU B 1 271 ? 19.469 -8.352 6.102 1 96.06 271 LEU B CA 1
ATOM 4683 C C . LEU B 1 271 ? 18.062 -7.785 5.871 1 96.06 271 LEU B C 1
ATOM 4685 O O . LEU B 1 271 ? 17.922 -6.699 5.305 1 96.06 271 LEU B O 1
ATOM 4689 N N . ARG B 1 272 ? 17.125 -8.57 6.211 1 96.69 272 ARG B N 1
ATOM 4690 C CA . ARG B 1 272 ? 15.773 -8.047 6.281 1 96.69 272 ARG B CA 1
ATOM 4691 C C . ARG B 1 272 ? 15.508 -7.395 7.637 1 96.69 272 ARG B C 1
ATOM 4693 O O . ARG B 1 272 ? 16.078 -7.805 8.648 1 96.69 272 ARG B O 1
ATOM 4700 N N . PRO B 1 273 ? 14.609 -6.418 7.68 1 94.81 273 PRO B N 1
ATOM 4701 C CA . PRO B 1 273 ? 14.352 -5.711 8.938 1 94.81 273 PRO B CA 1
ATOM 4702 C C . PRO B 1 273 ? 13.891 -6.645 10.055 1 94.81 273 PRO B C 1
ATOM 4704 O O . PRO B 1 273 ? 14.227 -6.43 11.219 1 94.81 273 PRO B O 1
ATOM 4707 N N . GLU B 1 274 ? 13.18 -7.617 9.68 1 94.5 274 GLU B N 1
ATOM 4708 C CA . GLU B 1 274 ? 12.633 -8.5 10.703 1 94.5 274 GLU B CA 1
ATOM 4709 C C . GLU B 1 274 ? 13.727 -9.312 11.383 1 94.5 274 GLU B C 1
ATOM 4711 O O . GLU B 1 274 ? 13.5 -9.922 12.43 1 94.5 274 GLU B O 1
ATOM 4716 N N . GLN B 1 275 ? 14.93 -9.352 10.844 1 94.81 275 GLN B N 1
ATOM 4717 C CA . GLN B 1 275 ? 16.047 -10.055 11.445 1 94.81 275 GLN B CA 1
ATOM 4718 C C . GLN B 1 275 ? 16.734 -9.203 12.508 1 94.81 275 GLN B C 1
ATOM 4720 O O . GLN B 1 275 ? 17.609 -9.688 13.234 1 94.81 275 GLN B O 1
ATOM 4725 N N . ILE B 1 276 ? 16.375 -7.938 12.586 1 93.81 276 ILE B N 1
ATOM 4726 C CA . ILE B 1 276 ? 17.047 -7.012 13.492 1 93.81 276 ILE B CA 1
ATOM 4727 C C . ILE B 1 276 ? 16.109 -6.664 14.656 1 93.81 276 ILE B C 1
ATOM 4729 O O . ILE B 1 276 ? 14.984 -6.219 14.445 1 93.81 276 ILE B O 1
ATOM 4733 N N . THR B 1 277 ? 16.594 -6.891 15.82 1 91.88 277 THR B N 1
ATOM 4734 C CA . THR B 1 277 ? 15.852 -6.543 17.031 1 91.88 277 THR B CA 1
ATOM 4735 C C . THR B 1 277 ? 16.438 -5.297 17.688 1 91.88 277 THR B C 1
ATOM 4737 O O . THR B 1 277 ? 17.656 -5.18 17.812 1 91.88 277 THR B O 1
ATOM 4740 N N . ILE B 1 278 ? 15.547 -4.406 18 1 92.25 278 ILE B N 1
ATOM 4741 C CA . ILE B 1 278 ? 15.953 -3.166 18.656 1 92.25 278 ILE B CA 1
ATOM 4742 C C . ILE B 1 278 ? 15.477 -3.174 20.109 1 92.25 278 ILE B C 1
ATOM 4744 O O . ILE B 1 278 ? 14.305 -3.424 20.391 1 92.25 278 ILE B O 1
ATOM 4748 N N . GLN B 1 279 ? 16.375 -2.961 20.953 1 88.12 279 GLN B N 1
ATOM 4749 C CA . GLN B 1 279 ? 16.031 -2.941 22.375 1 88.12 279 GLN B CA 1
ATOM 4750 C C . GLN B 1 279 ? 16.594 -1.693 23.062 1 88.12 279 GLN B C 1
ATOM 4752 O O . GLN B 1 279 ? 17.578 -1.114 22.594 1 88.12 279 GLN B O 1
ATOM 4757 N N . ASP B 1 280 ? 15.828 -1.337 24.047 1 82.19 280 ASP B N 1
ATOM 4758 C CA . ASP B 1 280 ? 16.328 -0.233 24.859 1 82.19 280 ASP B CA 1
ATOM 4759 C C . ASP B 1 280 ? 17.641 -0.615 25.547 1 82.19 280 ASP B C 1
ATOM 4761 O O . ASP B 1 280 ? 17.812 -1.76 25.984 1 82.19 280 ASP B O 1
ATOM 4765 N N . THR B 1 281 ? 18.766 0.18 25.312 1 70.31 281 THR B N 1
ATOM 4766 C CA . THR B 1 281 ? 20.094 -0.127 25.812 1 70.31 281 THR B CA 1
ATOM 4767 C C . THR B 1 281 ? 20.078 -0.199 27.344 1 70.31 281 THR B C 1
ATOM 4769 O O . THR B 1 281 ? 19.734 0.772 28.016 1 70.31 281 THR B O 1
ATOM 4772 N N . GLU B 1 282 ? 19.641 -1.255 27.875 1 59.62 282 GLU B N 1
ATOM 4773 C CA . GLU B 1 282 ? 20.266 -1.292 29.203 1 59.62 282 GLU B CA 1
ATOM 4774 C C . GLU B 1 282 ? 21.766 -1.491 29.094 1 59.62 282 GLU B C 1
ATOM 4776 O O . GLU B 1 282 ? 22.25 -2.174 28.188 1 59.62 282 GLU B O 1
ATOM 4781 N N . ILE B 1 283 ? 22.578 -0.558 29.625 1 49.59 283 ILE B N 1
ATOM 4782 C CA . ILE B 1 283 ? 24.031 -0.347 29.656 1 49.59 283 ILE B CA 1
ATOM 4783 C C . ILE B 1 283 ? 24.75 -1.693 29.625 1 49.59 283 ILE B C 1
ATOM 4785 O O . ILE B 1 283 ? 25.984 -1.746 29.594 1 49.59 283 ILE B O 1
ATOM 4789 N N . THR B 1 284 ? 24.047 -2.779 29.578 1 48.84 284 THR B N 1
ATOM 4790 C CA . THR B 1 284 ? 24.938 -3.783 30.156 1 48.84 284 THR B CA 1
ATOM 4791 C C . THR B 1 284 ? 25.734 -4.484 29.047 1 48.84 284 THR B C 1
ATOM 4793 O O . THR B 1 284 ? 26.828 -4.988 29.297 1 48.84 284 THR B O 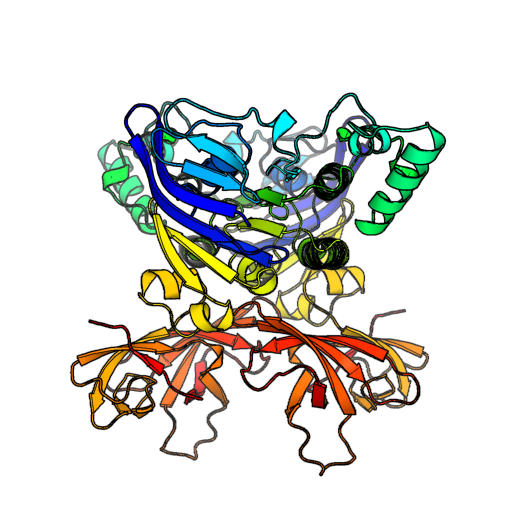1
ATOM 4796 N N . SER B 1 285 ? 25.156 -5.137 27.969 1 50.16 285 SER B N 1
ATOM 4797 C CA . SER B 1 285 ? 25.984 -6.16 27.344 1 50.16 285 SER B CA 1
ATOM 4798 C C . SER B 1 285 ? 26.797 -5.582 26.188 1 50.16 285 SER B C 1
ATOM 4800 O O . SER B 1 285 ? 26.266 -4.84 25.359 1 50.16 285 SER B O 1
ATOM 4802 N N . THR B 1 286 ? 28.141 -5.574 26.281 1 50.25 286 THR B N 1
ATOM 4803 C CA . THR B 1 286 ? 29.219 -5.195 25.375 1 50.25 286 THR B CA 1
ATOM 4804 C C . THR B 1 286 ? 29.016 -5.801 24 1 50.25 286 THR B C 1
ATOM 4806 O O . THR B 1 286 ? 29.656 -5.387 23.031 1 50.25 286 THR B O 1
ATOM 4809 N N . ALA B 1 287 ? 28.156 -6.785 23.891 1 53.25 287 ALA B N 1
ATOM 4810 C CA . ALA B 1 287 ? 28.156 -7.551 22.656 1 53.25 287 ALA B CA 1
ATOM 4811 C C . ALA B 1 287 ? 27.141 -6.996 21.672 1 53.25 287 ALA B C 1
ATOM 4813 O O . ALA B 1 287 ? 27.078 -7.434 20.516 1 53.25 287 ALA B O 1
ATOM 4814 N N . HIS B 1 288 ? 26.438 -5.852 21.984 1 66.75 288 HIS B N 1
ATOM 4815 C CA . HIS B 1 288 ? 25.375 -5.352 21.109 1 66.75 288 HIS B CA 1
ATOM 4816 C C . HIS B 1 288 ? 25.797 -4.035 20.453 1 66.75 288 HIS B C 1
ATOM 4818 O O . HIS B 1 288 ? 26.578 -3.275 21.016 1 66.75 288 HIS B O 1
ATOM 4824 N N . MET B 1 289 ? 25.438 -3.947 19.219 1 83.75 289 MET B N 1
ATOM 4825 C CA . MET B 1 289 ? 25.672 -2.693 18.516 1 83.75 289 MET B CA 1
ATOM 4826 C C . MET B 1 289 ? 24.781 -1.58 19.047 1 83.75 289 MET B C 1
ATOM 4828 O O . MET B 1 289 ? 23.594 -1.788 19.266 1 83.75 289 MET B O 1
ATOM 4832 N N . ARG B 1 290 ? 25.484 -0.451 19.375 1 89.75 290 ARG B N 1
ATOM 4833 C CA . ARG B 1 290 ? 24.734 0.684 19.906 1 89.75 290 ARG B CA 1
ATOM 4834 C C . ARG B 1 290 ? 24.438 1.713 18.828 1 89.75 290 ARG B C 1
ATOM 4836 O O . ARG B 1 290 ? 25.219 1.879 17.891 1 89.75 290 ARG B O 1
ATOM 4843 N N . ALA B 1 291 ? 23.234 2.262 18.938 1 93.19 291 ALA B N 1
ATOM 4844 C CA . ALA B 1 291 ? 22.812 3.285 17.984 1 93.19 291 ALA B CA 1
ATOM 4845 C C . ALA B 1 291 ? 21.953 4.352 18.656 1 93.19 291 ALA B C 1
ATOM 4847 O O . ALA B 1 291 ? 21.469 4.148 19.766 1 93.19 291 ALA B O 1
ATOM 4848 N N . THR B 1 292 ? 21.922 5.477 18.109 1 94.81 292 THR B N 1
ATOM 4849 C CA . THR B 1 292 ? 21.031 6.551 18.547 1 94.81 292 THR B CA 1
ATOM 4850 C C . THR B 1 292 ? 19.938 6.797 17.516 1 94.81 292 THR B C 1
ATOM 4852 O O . THR B 1 292 ? 20.188 6.852 16.312 1 94.81 292 THR B O 1
ATOM 4855 N N . ILE B 1 293 ? 18.719 6.879 17.984 1 95.88 293 ILE B N 1
ATOM 4856 C CA . ILE B 1 293 ? 17.594 7.172 17.094 1 95.88 293 ILE B CA 1
ATOM 4857 C C . ILE B 1 293 ? 17.656 8.633 16.672 1 95.88 293 ILE B C 1
ATOM 4859 O O . ILE B 1 293 ? 17.594 9.539 17.5 1 95.88 293 ILE B O 1
ATOM 4863 N N . ARG B 1 294 ? 17.734 8.828 15.375 1 95.12 294 ARG B N 1
ATOM 4864 C CA . ARG B 1 294 ? 17.812 10.18 14.844 1 95.12 294 ARG B CA 1
ATOM 4865 C C . ARG B 1 294 ? 16.453 10.648 14.344 1 95.12 294 ARG B C 1
ATOM 4867 O O . ARG B 1 294 ? 16.188 11.852 14.289 1 95.12 294 ARG B O 1
ATOM 4874 N N . ASN B 1 295 ? 15.695 9.734 13.977 1 92.44 295 ASN B N 1
ATOM 4875 C CA . ASN B 1 295 ? 14.359 10.047 13.477 1 92.44 295 ASN B CA 1
ATOM 4876 C C . ASN B 1 295 ? 13.414 8.859 13.617 1 92.44 295 ASN B C 1
ATOM 4878 O O . ASN B 1 295 ? 13.844 7.703 13.562 1 92.44 295 ASN B O 1
ATOM 4882 N N . VAL B 1 296 ? 12.164 9.141 13.836 1 93.31 296 VAL B N 1
ATOM 4883 C CA . VAL B 1 296 ? 11.109 8.133 13.906 1 93.31 296 VAL B CA 1
ATOM 4884 C C . VAL B 1 296 ? 9.977 8.516 12.953 1 93.31 296 VAL B C 1
ATOM 4886 O O . VAL B 1 296 ? 9.344 9.562 13.117 1 93.31 296 VAL B O 1
ATOM 4889 N N . GLU B 1 297 ? 9.805 7.734 11.992 1 91.44 297 GLU B N 1
ATOM 4890 C CA . GLU B 1 297 ? 8.656 7.879 11.094 1 91.44 297 GLU B CA 1
ATOM 4891 C C . GLU B 1 297 ? 7.574 6.855 11.414 1 91.44 297 GLU B C 1
ATOM 4893 O O . GLU B 1 297 ? 7.695 5.68 11.062 1 91.44 297 GLU B O 1
ATOM 4898 N N . PHE B 1 298 ? 6.535 7.379 11.992 1 93.94 298 PHE B N 1
ATOM 4899 C CA . PHE B 1 298 ? 5.445 6.523 12.445 1 93.94 298 PHE B CA 1
ATOM 4900 C C . PHE B 1 298 ? 4.438 6.289 11.328 1 93.94 298 PHE B C 1
ATOM 4902 O O . PHE B 1 298 ? 3.887 7.242 10.773 1 93.94 298 PHE B O 1
ATOM 4909 N N . SER B 1 299 ? 4.172 4.938 10.984 1 92.81 299 SER B N 1
ATOM 4910 C CA . SER B 1 299 ? 3.215 4.57 9.938 1 92.81 299 SER B CA 1
ATOM 4911 C C . SER B 1 299 ? 2.227 3.523 10.438 1 92.81 299 SER B C 1
ATOM 4913 O O . SER B 1 299 ? 1.85 2.615 9.695 1 92.81 299 SER B O 1
ATOM 4915 N N . GLY B 1 300 ? 1.864 3.654 11.688 1 94.06 300 GLY B N 1
ATOM 4916 C CA . GLY B 1 300 ? 0.945 2.686 12.266 1 94.06 300 GLY B CA 1
ATOM 4917 C C . GLY B 1 300 ? 1.647 1.498 12.898 1 94.06 300 GLY B C 1
ATOM 4918 O O . GLY B 1 300 ? 2.447 1.66 13.82 1 94.06 300 GLY B O 1
ATOM 4919 N N . PHE B 1 301 ? 1.433 0.274 12.359 1 94.06 301 PHE B N 1
ATOM 4920 C CA . PHE B 1 301 ? 2.014 -0.962 12.867 1 94.06 301 PHE B CA 1
ATOM 4921 C C . PHE B 1 301 ? 3.537 -0.908 12.812 1 94.06 301 PHE B C 1
ATOM 4923 O O . PHE B 1 301 ? 4.215 -1.414 13.711 1 94.06 301 PHE B O 1
ATOM 4930 N N . VAL B 1 302 ? 3.998 -0.202 11.836 1 93.94 302 VAL B N 1
ATOM 4931 C CA . VAL B 1 302 ? 5.434 -0.162 11.594 1 93.94 302 VAL B CA 1
ATOM 4932 C C . VAL B 1 302 ? 5.934 1.279 11.68 1 93.94 302 VAL B C 1
ATOM 4934 O O . VAL B 1 302 ? 5.184 2.219 11.398 1 93.94 302 VAL B O 1
ATOM 4937 N N . SER B 1 303 ? 7.125 1.433 12.125 1 94.44 303 SER B N 1
ATOM 4938 C CA . SER B 1 303 ? 7.871 2.686 12.07 1 94.44 303 SER B CA 1
ATOM 4939 C C . SER B 1 303 ? 9.211 2.498 11.375 1 94.44 303 SER B C 1
ATOM 4941 O O . SER B 1 303 ? 9.789 1.408 11.406 1 94.44 303 SER B O 1
ATOM 4943 N N . THR B 1 304 ? 9.586 3.482 10.719 1 93.38 304 THR B N 1
ATOM 4944 C CA . THR B 1 304 ? 10.945 3.504 10.18 1 93.38 304 THR B CA 1
ATOM 4945 C C . THR B 1 304 ? 11.859 4.367 11.047 1 93.38 304 THR B C 1
ATOM 4947 O O . THR B 1 304 ? 11.578 5.547 11.266 1 93.38 304 THR B O 1
ATOM 4950 N N . LEU B 1 305 ? 12.922 3.781 11.547 1 95.25 305 LEU B N 1
ATOM 4951 C CA . LEU B 1 305 ? 13.883 4.488 12.383 1 95.25 305 LEU B CA 1
ATOM 4952 C C . LEU B 1 305 ? 15.133 4.844 11.586 1 95.25 305 LEU B C 1
ATOM 4954 O O . LEU B 1 305 ? 15.625 4.035 10.797 1 95.25 305 LEU B O 1
ATOM 4958 N N . THR B 1 306 ? 15.508 6.027 11.719 1 94.19 306 THR B N 1
ATOM 4959 C CA . THR B 1 306 ? 16.859 6.406 11.312 1 94.19 306 THR B CA 1
ATOM 4960 C C . THR B 1 306 ? 17.828 6.281 12.477 1 94.19 306 THR B C 1
ATOM 4962 O O . THR B 1 306 ? 17.672 6.953 13.5 1 94.19 306 THR B O 1
ATOM 4965 N N . LEU B 1 307 ? 18.844 5.422 12.328 1 94.62 307 LEU B N 1
ATOM 4966 C CA . LEU B 1 307 ? 19.75 5.105 13.43 1 94.62 307 LEU B CA 1
ATOM 4967 C C . LEU B 1 307 ? 21.172 5.523 13.102 1 94.62 307 LEU B C 1
ATOM 4969 O O . LEU B 1 307 ? 21.672 5.23 12.016 1 94.62 307 LEU B O 1
ATOM 4973 N N . ARG B 1 308 ? 21.719 6.238 13.977 1 94.88 308 ARG B N 1
ATOM 4974 C CA . ARG B 1 308 ? 23.156 6.48 13.906 1 94.88 308 ARG B CA 1
ATOM 4975 C C . ARG B 1 308 ? 23.922 5.422 14.688 1 94.88 308 ARG B C 1
ATOM 4977 O O . ARG B 1 308 ? 23.844 5.363 15.914 1 94.88 308 ARG B O 1
ATOM 4984 N N . ILE B 1 309 ? 24.672 4.633 13.961 1 92.31 309 ILE B N 1
ATOM 4985 C CA . ILE B 1 309 ? 25.422 3.561 14.594 1 92.31 309 ILE B CA 1
ATOM 4986 C C . ILE B 1 309 ? 26.672 4.133 15.258 1 92.31 309 ILE B C 1
ATOM 4988 O O . ILE B 1 309 ? 27.375 4.961 14.664 1 92.31 309 ILE B O 1
ATOM 4992 N N . HIS B 1 310 ? 26.859 3.662 16.531 1 86.12 310 HIS B N 1
ATOM 4993 C CA . HIS B 1 310 ? 28.016 4.156 17.266 1 86.12 310 HIS B CA 1
ATOM 4994 C C . HIS B 1 310 ? 29.281 3.369 16.922 1 86.12 310 HIS B C 1
ATOM 4996 O O . HIS B 1 310 ? 29.453 2.244 17.391 1 86.12 310 HIS B O 1
ATOM 5002 N N . ASN B 1 311 ? 29.688 3.408 15.734 1 74.44 311 ASN B N 1
ATOM 5003 C CA . ASN B 1 311 ? 30.969 2.818 15.352 1 74.44 311 ASN B CA 1
ATOM 5004 C C . ASN B 1 311 ? 31.938 3.869 14.805 1 74.44 311 ASN B C 1
ATOM 5006 O O . ASN B 1 311 ? 31.578 5.043 14.695 1 74.44 311 ASN B O 1
ATOM 5010 N N . ALA B 1 312 ? 33.219 3.441 14.695 1 62.16 312 ALA B N 1
ATOM 5011 C CA . ALA B 1 312 ? 34.281 4.355 14.227 1 62.16 312 ALA B CA 1
ATOM 5012 C C . ALA B 1 312 ? 33.812 5.098 12.969 1 62.16 312 ALA B C 1
ATOM 5014 O O . ALA B 1 312 ? 34.188 6.258 12.766 1 62.16 312 ALA B O 1
ATOM 5015 N N . GLU B 1 313 ? 33.094 4.465 12.148 1 63.38 313 GLU B N 1
ATOM 5016 C CA . GLU B 1 313 ? 32.562 5.105 10.961 1 63.38 313 GLU B CA 1
ATOM 5017 C C . GLU B 1 313 ? 31.047 5.348 11.117 1 63.38 313 GLU B C 1
ATOM 5019 O O . GLU B 1 313 ? 30.266 4.402 11.219 1 63.38 313 GLU B O 1
ATOM 5024 N N . ALA B 1 314 ? 30.797 6.492 11.711 1 62.81 314 ALA B N 1
ATOM 5025 C CA . ALA B 1 314 ? 29.422 6.863 11.977 1 62.81 314 ALA B CA 1
ATOM 5026 C C . ALA B 1 314 ? 28.547 6.691 10.734 1 62.81 314 ALA B C 1
ATOM 5028 O O . ALA B 1 314 ? 28.75 7.391 9.734 1 62.81 314 ALA B O 1
ATOM 5029 N N . ASP B 1 315 ? 27.719 5.504 10.766 1 85.81 315 ASP B N 1
ATOM 5030 C CA . ASP B 1 315 ? 26.844 5.293 9.609 1 85.81 315 ASP B CA 1
ATOM 5031 C C . ASP B 1 315 ? 25.375 5.355 10.016 1 85.81 315 ASP B C 1
ATOM 5033 O O . ASP B 1 315 ? 25.031 5.07 11.164 1 85.81 315 ASP B O 1
ATOM 5037 N N . VAL B 1 316 ? 24.703 6.086 9.234 1 91.19 316 VAL B N 1
ATOM 5038 C CA . VAL B 1 316 ? 23.25 6.176 9.422 1 91.19 316 VAL B CA 1
ATOM 5039 C C . VAL B 1 316 ? 22.562 5.078 8.617 1 91.19 316 VAL B C 1
ATOM 5041 O O . VAL B 1 316 ? 22.922 4.828 7.461 1 91.19 316 VAL B O 1
ATOM 5044 N N . ILE B 1 317 ? 21.703 4.336 9.359 1 92.06 317 ILE B N 1
ATOM 5045 C CA . ILE B 1 317 ? 20.922 3.326 8.656 1 92.06 317 ILE B CA 1
ATOM 5046 C C . ILE B 1 317 ? 19.438 3.551 8.93 1 92.06 317 ILE B C 1
ATOM 5048 O O . ILE B 1 317 ? 19.062 4.145 9.945 1 92.06 317 ILE B O 1
ATOM 5052 N N . GLU B 1 318 ? 18.625 3.18 8 1 91.69 318 GLU B N 1
ATOM 5053 C CA . GLU B 1 318 ? 17.172 3.18 8.164 1 91.69 318 GLU B CA 1
ATOM 5054 C C . GLU B 1 318 ? 16.625 1.762 8.352 1 91.69 318 GLU B C 1
ATOM 5056 O O . GLU B 1 318 ? 17 0.853 7.602 1 91.69 318 GLU B O 1
ATOM 5061 N N . LEU B 1 319 ? 15.828 1.628 9.398 1 93.5 319 LEU B N 1
ATOM 5062 C CA . LEU B 1 319 ? 15.336 0.298 9.742 1 93.5 319 LEU B CA 1
ATOM 5063 C C . LEU B 1 319 ? 13.836 0.333 10.031 1 93.5 319 LEU B C 1
ATOM 5065 O O . LEU B 1 319 ? 13.383 1.132 10.852 1 93.5 319 LEU B O 1
ATOM 5069 N N . LYS B 1 320 ? 13.156 -0.499 9.328 1 93.75 320 LYS B N 1
ATOM 5070 C CA . LYS B 1 320 ? 11.742 -0.719 9.617 1 93.75 320 LYS B CA 1
ATOM 5071 C C . LYS B 1 320 ? 11.57 -1.644 10.82 1 93.75 320 LYS B C 1
ATOM 5073 O O . LYS B 1 320 ? 12.289 -2.637 10.953 1 93.75 320 LYS B O 1
ATOM 5078 N N . THR B 1 321 ? 10.719 -1.302 11.742 1 94.88 321 THR B N 1
ATOM 5079 C CA . THR B 1 321 ? 10.469 -2.102 12.93 1 94.88 321 THR B CA 1
ATOM 5080 C C . THR B 1 321 ? 9.039 -1.898 13.43 1 94.88 321 THR B C 1
ATOM 5082 O O . THR B 1 321 ? 8.328 -1.013 12.945 1 94.88 321 THR B O 1
ATOM 5085 N N . VAL B 1 322 ? 8.641 -2.795 14.281 1 94.25 322 VAL B N 1
ATOM 5086 C CA . VAL B 1 322 ? 7.328 -2.631 14.891 1 94.25 322 VAL B CA 1
ATOM 5087 C C . VAL B 1 322 ? 7.301 -1.348 15.719 1 94.25 322 VAL B C 1
ATOM 5089 O O . VAL B 1 322 ? 8.25 -1.056 16.453 1 94.25 322 VAL B O 1
ATOM 5092 N N . SER B 1 323 ? 6.199 -0.616 15.523 1 93.81 323 SER B N 1
ATOM 5093 C CA . SER B 1 323 ? 6.07 0.656 16.219 1 93.81 323 SER B CA 1
ATOM 5094 C C . SER B 1 323 ? 6.035 0.449 17.734 1 93.81 323 SER B C 1
ATOM 5096 O O . SER B 1 323 ? 5.461 -0.527 18.219 1 93.81 323 SER B O 1
ATOM 5098 N N . HIS B 1 324 ? 6.691 1.36 18.391 1 89.75 324 HIS B N 1
ATOM 5099 C CA . HIS B 1 324 ? 6.738 1.349 19.859 1 89.75 324 HIS B CA 1
ATOM 5100 C C . HIS B 1 324 ? 6.738 2.766 20.422 1 89.75 324 HIS B C 1
ATOM 5102 O O . HIS B 1 324 ? 7.43 3.645 19.906 1 89.75 324 HIS B O 1
ATOM 5108 N N . ALA B 1 325 ? 5.973 2.93 21.5 1 84.94 325 ALA B N 1
ATOM 5109 C CA . ALA B 1 325 ? 5.824 4.25 22.109 1 84.94 325 ALA B CA 1
ATOM 5110 C C . ALA B 1 325 ? 7.148 4.738 22.688 1 84.94 325 ALA B C 1
ATOM 5112 O O . ALA B 1 325 ? 7.395 5.945 22.75 1 84.94 325 ALA B O 1
ATOM 5113 N N . ALA B 1 326 ? 8.016 3.832 22.938 1 83.81 326 ALA B N 1
ATOM 5114 C CA . ALA B 1 326 ? 9.258 4.16 23.641 1 83.81 326 ALA B CA 1
ATOM 5115 C C . ALA B 1 326 ? 10.312 4.668 22.672 1 83.81 326 ALA B C 1
ATOM 5117 O O . ALA B 1 326 ? 11.367 5.16 23.078 1 83.81 326 ALA B O 1
ATOM 5118 N N . PHE B 1 327 ? 10.086 4.562 21.406 1 90.62 327 PHE B N 1
ATOM 5119 C CA . PHE B 1 327 ? 11.078 5.039 20.438 1 90.62 327 PHE B CA 1
ATOM 5120 C C . PHE B 1 327 ? 11.008 6.555 20.297 1 90.62 327 PHE B C 1
ATOM 5122 O O . PHE B 1 327 ? 10.016 7.094 19.797 1 90.62 327 PHE B O 1
ATOM 5129 N N . ILE B 1 328 ? 12.016 7.195 20.781 1 92.69 328 ILE B N 1
ATOM 5130 C CA . ILE B 1 328 ? 12.07 8.648 20.75 1 92.69 328 ILE B CA 1
ATOM 5131 C C . ILE B 1 328 ? 13.414 9.102 20.172 1 92.69 328 ILE B C 1
ATOM 5133 O O . ILE B 1 328 ? 14.445 8.469 20.406 1 92.69 328 ILE B O 1
ATOM 5137 N N . VAL B 1 329 ? 13.297 10.203 19.531 1 94.19 329 VAL B N 1
ATOM 5138 C CA . VAL B 1 329 ? 14.508 10.773 18.969 1 94.19 329 VAL B CA 1
ATOM 5139 C C . VAL B 1 329 ? 15.516 11.055 20.078 1 94.19 329 VAL B C 1
ATOM 5141 O O . VAL B 1 329 ? 15.156 11.594 21.125 1 94.19 329 VAL B O 1
ATOM 5144 N N . GLY B 1 330 ? 16.719 10.711 19.844 1 94.44 330 GLY B N 1
ATOM 5145 C CA . GLY B 1 330 ? 17.781 10.914 20.828 1 94.44 330 GLY B CA 1
ATOM 5146 C C . GLY B 1 330 ? 18.016 9.711 21.703 1 94.44 330 GLY B C 1
ATOM 5147 O O . GLY B 1 330 ? 19.047 9.617 22.375 1 94.44 330 GLY B O 1
ATOM 5148 N N . GLN B 1 331 ? 17.172 8.734 21.688 1 93.75 331 GLN B N 1
ATOM 5149 C CA . GLN B 1 331 ? 17.266 7.535 22.516 1 93.75 331 GLN B CA 1
ATOM 5150 C C . GLN B 1 331 ? 18.391 6.625 22.031 1 93.75 331 GLN B C 1
ATOM 5152 O O . GLN B 1 331 ? 18.594 6.465 20.828 1 93.75 331 GLN B O 1
ATOM 5157 N N . GLN B 1 332 ? 19.062 6.09 22.984 1 92.88 332 GLN B N 1
ATOM 5158 C CA . GLN B 1 332 ? 20.062 5.078 22.672 1 92.88 332 GLN B CA 1
ATOM 5159 C C . GLN B 1 332 ? 19.469 3.676 22.703 1 92.88 332 GLN B C 1
ATOM 5161 O O . GLN B 1 332 ? 18.719 3.346 23.625 1 92.88 332 GLN B O 1
ATOM 5166 N N . VAL B 1 333 ? 19.797 2.947 21.656 1 93.19 333 VAL B N 1
ATOM 5167 C CA . VAL B 1 333 ? 19.234 1.601 21.562 1 93.19 333 VAL B CA 1
ATOM 5168 C C . VAL B 1 333 ? 20.344 0.615 21.188 1 93.19 333 VAL B C 1
ATOM 5170 O O . VAL B 1 333 ? 21.438 1.021 20.766 1 93.19 333 VAL B O 1
ATOM 5173 N N . SER B 1 334 ? 20.094 -0.639 21.469 1 92.25 334 SER B N 1
ATOM 5174 C CA . SER B 1 334 ? 20.969 -1.728 21.062 1 92.25 334 SER B CA 1
ATOM 5175 C C . SER B 1 334 ? 20.328 -2.564 19.953 1 92.25 334 SER B C 1
ATOM 5177 O O . SER B 1 334 ? 19.125 -2.791 19.969 1 92.25 334 SER B O 1
ATOM 5179 N N . LEU B 1 335 ? 21.156 -2.977 19.016 1 92.12 335 LEU B N 1
ATOM 5180 C CA . LEU B 1 335 ? 20.688 -3.799 17.906 1 92.12 335 LEU B CA 1
ATOM 5181 C C . LEU B 1 335 ? 21.266 -5.207 18 1 92.12 335 LEU B C 1
ATOM 5183 O O . LEU B 1 335 ? 22.438 -5.387 18.359 1 92.12 335 LEU B O 1
ATOM 5187 N N . SER B 1 336 ? 20.484 -6.152 17.703 1 91.88 336 SER B N 1
ATOM 5188 C CA . SER B 1 336 ? 20.922 -7.539 17.562 1 91.88 336 SER B CA 1
ATOM 5189 C C . SER B 1 336 ? 20.344 -8.164 16.297 1 91.88 336 SER B C 1
ATOM 5191 O O . SER B 1 336 ? 19.266 -7.789 15.836 1 91.88 336 SER B O 1
ATOM 5193 N N . VAL B 1 337 ? 21.094 -9.062 15.672 1 93 337 VAL B N 1
ATOM 5194 C CA . VAL B 1 337 ? 20.688 -9.695 14.422 1 93 337 VAL B CA 1
ATOM 5195 C C . VAL B 1 337 ? 20.297 -11.148 14.688 1 93 337 VAL B C 1
ATOM 5197 O O . VAL B 1 337 ? 21.031 -11.898 15.328 1 93 337 VAL B O 1
ATOM 5200 N N . ASN B 1 338 ? 19.141 -11.508 14.234 1 91.25 338 ASN B N 1
ATOM 5201 C CA . ASN B 1 338 ? 18.672 -12.883 14.305 1 91.25 338 ASN B CA 1
ATOM 5202 C C . ASN B 1 338 ? 18.812 -13.602 12.961 1 91.25 338 ASN B C 1
ATOM 5204 O O . ASN B 1 338 ? 18.469 -13.039 11.922 1 91.25 338 ASN B O 1
ATOM 5208 N N . GLY B 1 339 ? 19.344 -14.797 12.992 1 91.19 339 GLY B N 1
ATOM 5209 C CA . GLY B 1 339 ? 19.484 -15.586 11.781 1 91.19 339 GLY B CA 1
ATOM 5210 C C . GLY B 1 339 ? 20.719 -15.227 10.977 1 91.19 339 GLY B C 1
ATOM 5211 O O . GLY B 1 339 ? 21.672 -14.672 11.516 1 91.19 339 GLY B O 1
ATOM 5212 N N . ALA B 1 340 ? 20.734 -15.711 9.664 1 94.5 340 ALA B N 1
ATOM 5213 C CA . ALA B 1 340 ? 21.891 -15.516 8.797 1 94.5 340 ALA B CA 1
ATOM 5214 C C . ALA B 1 340 ? 21.625 -14.453 7.742 1 94.5 340 ALA B C 1
ATOM 5216 O O . ALA B 1 340 ? 20.5 -14.336 7.246 1 94.5 340 ALA B O 1
ATOM 5217 N N . ALA B 1 341 ? 22.594 -13.672 7.492 1 95.69 341 ALA B N 1
ATOM 5218 C CA . ALA B 1 341 ? 22.516 -12.719 6.383 1 95.69 341 ALA B CA 1
ATOM 5219 C C . ALA B 1 341 ? 22.688 -13.43 5.043 1 95.69 341 ALA B C 1
ATOM 5221 O O . ALA B 1 341 ? 23.438 -14.406 4.938 1 95.69 341 ALA B O 1
ATOM 5222 N N . HIS B 1 342 ? 21.969 -12.953 4.102 1 96.38 342 HIS B N 1
ATOM 5223 C CA . HIS B 1 342 ? 22.094 -13.5 2.752 1 96.38 342 HIS B CA 1
ATOM 5224 C C . HIS B 1 342 ? 23.281 -12.898 2.014 1 96.38 342 HIS B C 1
ATOM 5226 O O . HIS B 1 342 ? 23.469 -11.68 2.014 1 96.38 342 HIS B O 1
ATOM 5232 N N . VAL B 1 343 ? 24.094 -13.688 1.423 1 95.38 343 VAL B N 1
ATOM 5233 C CA . VAL B 1 343 ? 25.266 -13.242 0.678 1 95.38 343 VAL B CA 1
ATOM 5234 C C . VAL B 1 343 ? 24.953 -13.219 -0.816 1 95.38 343 VAL B C 1
ATOM 5236 O O . VAL B 1 343 ? 24.531 -14.227 -1.385 1 95.38 343 VAL B O 1
ATOM 5239 N N . PHE B 1 344 ? 25.078 -12.039 -1.402 1 92.19 344 PHE B N 1
ATOM 5240 C CA . PHE B 1 344 ? 24.859 -11.945 -2.84 1 92.19 344 PHE B CA 1
ATOM 5241 C C . PHE B 1 344 ? 26 -12.586 -3.609 1 92.19 344 PHE B C 1
ATOM 5243 O O . PHE B 1 344 ? 27.156 -12.523 -3.182 1 92.19 344 PHE B O 1
ATOM 5250 N N . SER B 1 345 ? 25.578 -13.398 -4.629 1 78.12 345 SER B N 1
ATOM 5251 C CA . SER B 1 345 ? 26.609 -14.008 -5.473 1 78.12 345 SER B CA 1
ATOM 5252 C C . SER B 1 345 ? 27.375 -12.945 -6.262 1 78.12 345 SER B C 1
ATOM 5254 O O . SER B 1 345 ? 26.812 -11.914 -6.633 1 78.12 345 SER B O 1
ATOM 5256 N N . GLN B 1 346 ? 28.734 -12.867 -6.215 1 62.88 346 GLN B N 1
ATOM 5257 C CA . GLN B 1 346 ? 29.578 -12.016 -7.051 1 62.88 346 GLN B CA 1
ATOM 5258 C C . GLN B 1 346 ? 29.312 -12.281 -8.531 1 62.88 346 GLN B C 1
ATOM 5260 O O . GLN B 1 346 ? 29.016 -13.406 -8.922 1 62.88 346 GLN B O 1
#

Radius of gyration: 26.71 Å; Cα contacts (8 Å, |Δi|>4): 1570; chains: 2; bounding box: 70×66×75 Å

Foldseek 3Di:
DKWWAQFWADDPPHTLAGGETDDDDFLFEEEEAEDPSLCLVVVLCCQLQVDPTPATWIDDPRHTQHHNPDHPHNVPQLEQEQAPQLPFDQVQFLLCSQLPPPDDDPVVSNVLSVVLCVLQVHDPVRRRPGLVPDDSLVSLSSSLSSSPSSLGQEYEAEASQVRPDPVVSVVSLVSSLVVSNVSSHYYYHYDNDLVSRLVRGQKYWYGGNNYTDDMHHSVCCQQAPQDPVSNVSNHDKDKWKWAADQQWTQTLFGTFGAPDRVDGGIFIWIDALVQKDKAQDPVDDPPWWKWFFADWADDDQKIKTWIFTPDPPTDTDIHIDGDDPPDDGGGMITMDGHDHIYTHDD/DKWKAQFWADDPPHTLAGGETDDDDFLFEEEEAEDPSLCLVVVLCCQLQVDPTCATWIADPRRTQHHNPDHPHNVPQLEQEQAPQLPFDQVQFLLCSQLPPPDDDPVVSNVLSVVLCVLQVHDPVRRRPGLVPDDSLVSLSSSLSSSPSSLGQEYEAEASQVRPDPVVSVVSLVSSLVVSNVSSHYYYHYDNDLVSRLVRGQKYWYGGNNYTDDMHHSVCCQQAPQDPVSNVSNDDKDKWKWAADQQWTQTLFGTFGAPDRPDGGIFIWIDALVQKDKAQDPVDDPPWWKWFFADWADDDQKIKTWTFTPDPPTDTDIHIDGDDPPDDGGGMITMDGHDHIYTHDD

Organism: Pectobacterium atrosepticum (strain SCRI 1043 / ATCC BAA-672) (NCBI:txid218491)

Nearest PDB structures (foldseek):
  1oxv-assembly3_D  TM=8.366E-01  e=1.597E-35  Saccharolobus solfataricus
  8zx1-assembly1_D  TM=8.666E-01  e=1.032E-34  Escherichia coli
  1z47-assembly1_B-2  TM=8.465E-01  e=4.435E-34  Alicyclobacillus acidocaldarius
  3fvq-assembly1_A  TM=7.849E-01  e=4.304E-35  Neisseria gonorrhoeae FA 1090
  7z16-assembly1_J  TM=8.942E-01  e=1.358E-19  Escherichia coli

pLDDT: mean 88.29, std 8.54, range [48.81, 96.69]